Protein AF-A0A354TJE4-F1 (afdb_monomer)

pLDDT: mean 73.52, std 27.21, range [18.84, 98.5]

Solvent-accessible surface area (backbone atoms only — not comparable to full-atom values): 42403 Å² total; per-residue (Å²): 132,90,85,88,84,86,80,90,72,63,70,64,61,53,52,55,58,59,52,61,79,74,74,70,86,67,99,63,79,86,68,86,85,85,85,84,81,90,83,85,85,92,84,81,87,85,86,86,80,84,86,83,89,85,86,85,92,87,85,89,87,88,86,89,90,86,89,88,86,91,91,81,90,82,87,88,88,79,89,83,89,79,81,91,82,80,84,79,85,80,80,84,76,89,83,73,77,68,51,73,74,72,56,61,53,59,59,53,48,56,60,42,62,72,74,54,84,89,89,89,68,79,89,88,84,88,81,91,87,87,88,90,82,90,84,87,82,88,86,81,89,82,92,71,93,74,82,92,85,84,86,90,72,71,74,48,75,44,38,45,49,51,52,47,46,50,68,73,40,61,79,77,79,79,56,93,95,48,93,70,79,79,82,61,55,46,55,55,56,58,56,53,36,56,59,90,96,42,76,24,87,32,59,80,50,49,45,59,52,19,57,48,45,24,55,50,54,64,58,53,55,77,74,41,89,59,72,90,76,64,70,56,74,53,55,36,26,54,49,20,45,32,55,47,50,49,48,45,31,57,63,40,62,46,27,52,64,61,21,51,33,54,50,36,32,74,72,69,68,30,49,59,42,77,90,49,81,77,56,102,57,82,75,90,68,57,89,53,37,37,59,52,44,28,47,53,48,59,68,51,42,67,78,74,44,87,86,67,83,61,36,79,79,35,67,51,50,50,50,53,14,43,58,50,20,55,52,48,47,68,64,50,70,84,48,64,55,46,41,20,60,44,53,53,66,71,43,74,73,88,47,59,68,46,49,49,54,51,32,51,44,46,21,60,33,31,68,92,25,25,64,61,41,42,57,47,39,74,75,63,28,92,45,82,82,38,41,54,49,45,51,43,41,48,30,36,61,43,52,34,69,68,61,17,40,30,36,42,53,40,50,48,50,36,50,93,62,60,68,69,58,32,52,42,49,57,48,41,51,62,42,51,56,46,46,30,31,28,69,42,76,44,66,62,82,74,27,33,43,35,33,35,28,31,30,57,65,63,67,52,76,42,54,33,56,67,66,28,74,74,66,95,72,51,68,56,26,31,34,39,32,25,36,34,66,45,97,95,33,28,33,65,40,41,66,55,46,79,60,47,79,52,64,76,86,51,39,66,55,52,29,27,47,36,33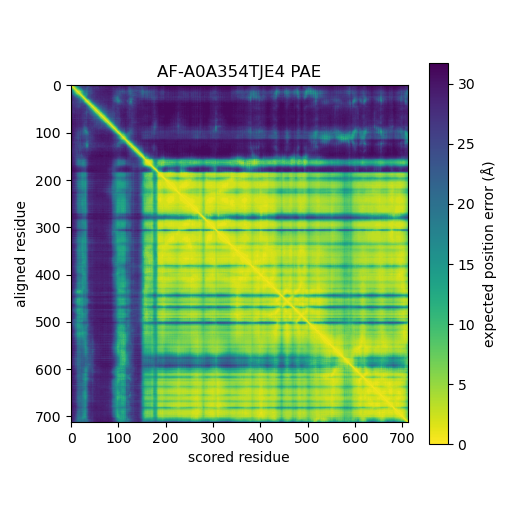,42,73,44,20,57,48,40,40,73,71,29,56,73,62,39,54,55,50,52,47,51,32,36,54,51,31,53,54,44,27,76,71,68,76,42,50,66,47,81,29,62,20,28,54,55,42,54,54,49,52,51,50,53,50,50,63,52,49,73,72,48,51,72,68,54,45,52,50,46,24,50,60,64,71,48,96,49,93,60,83,87,83,89,71,58,65,82,50,42,77,33,68,49,21,33,32,39,34,47,36,54,66,73,40,55,34,54,43,72,45,32,49,38,30,53,52,28,31,70,41,49,46,51,90,63,50,73,63,22,34,48,38,46,48,51,55,52,55,31,86,64,52,53,68,67,55,57,50,57,52,30,78,73,53,48,38,35,23,60,16,38,58,52,41,43,69,93,50,63,28,68,61,47,47,55,48,48,43,26,24,43,36,17,75,72,80,44,95,82,58,47,71,55,34,54,92,109

Radius of gyration: 30.89 Å; Cα contacts (8 Å, |Δi|>4): 947; chains: 1; bounding box: 111×65×98 Å

Mean predicted aligned error: 14.16 Å

Structure (mmCIF, N/CA/C/O backbone):
data_AF-A0A354TJE4-F1
#
_entry.id   AF-A0A354TJE4-F1
#
loop_
_atom_site.group_PDB
_atom_site.id
_atom_site.type_symbol
_atom_site.label_atom_id
_atom_site.label_alt_id
_atom_site.label_comp_id
_atom_site.label_asym_id
_atom_site.label_entity_id
_atom_site.label_seq_id
_atom_site.pdbx_PDB_ins_code
_atom_site.Cartn_x
_atom_site.Cartn_y
_atom_site.Cartn_z
_atom_site.occupancy
_atom_site.B_iso_or_equiv
_atom_site.auth_seq_id
_atom_site.auth_comp_id
_atom_site.auth_asym_id
_atom_site.auth_atom_id
_atom_site.pdbx_PDB_model_num
ATOM 1 N N . MET A 1 1 ? 65.896 15.757 20.102 1.00 24.62 1 MET A N 1
ATOM 2 C CA . MET A 1 1 ? 65.271 17.083 19.892 1.00 24.62 1 MET A CA 1
ATOM 3 C C . MET A 1 1 ? 64.198 16.942 18.826 1.00 24.62 1 MET A C 1
ATOM 5 O O . MET A 1 1 ? 64.414 16.128 17.939 1.00 24.62 1 MET A O 1
ATOM 9 N N . THR A 1 2 ? 63.128 17.749 18.921 1.00 19.56 2 THR A N 1
ATOM 10 C CA . THR A 1 2 ? 62.101 17.988 17.872 1.00 19.56 2 THR A CA 1
ATOM 11 C C . THR A 1 2 ? 61.282 16.749 17.409 1.00 19.56 2 THR A C 1
ATOM 13 O O . THR A 1 2 ? 61.661 15.622 17.721 1.00 19.56 2 THR A O 1
ATOM 16 N N . PRO A 1 3 ? 60.045 16.920 16.880 1.00 25.70 3 PRO A N 1
ATOM 17 C CA . PRO A 1 3 ? 58.912 16.198 17.476 1.00 25.70 3 PRO A CA 1
ATOM 18 C C . PRO A 1 3 ? 58.051 15.356 16.508 1.00 25.70 3 PRO A C 1
ATOM 20 O O . PRO A 1 3 ? 58.324 15.244 15.315 1.00 25.70 3 PRO A O 1
ATOM 23 N N . ALA A 1 4 ? 57.011 14.731 17.071 1.00 20.78 4 ALA A N 1
ATOM 24 C CA . ALA A 1 4 ? 56.138 13.750 16.424 1.00 20.78 4 ALA A CA 1
ATOM 25 C C . ALA A 1 4 ? 55.087 14.344 15.461 1.00 20.78 4 ALA A C 1
ATOM 27 O O . ALA A 1 4 ? 54.770 15.531 15.500 1.00 20.78 4 ALA A O 1
ATOM 28 N N . LEU A 1 5 ? 54.508 13.468 14.629 1.00 22.44 5 LEU A N 1
ATOM 29 C CA . LEU A 1 5 ? 53.482 13.782 13.632 1.00 22.44 5 LEU A CA 1
ATOM 30 C C . LEU A 1 5 ? 52.189 12.995 13.924 1.00 22.44 5 LEU A C 1
ATOM 32 O O . LEU A 1 5 ? 52.127 11.787 13.681 1.00 22.44 5 LEU A O 1
ATOM 36 N N . GLU A 1 6 ? 51.145 13.657 14.426 1.00 21.70 6 GLU A N 1
ATOM 37 C CA . GLU A 1 6 ? 49.856 13.003 14.692 1.00 21.70 6 GLU A CA 1
ATOM 38 C C . GLU A 1 6 ? 49.060 12.724 13.405 1.00 21.70 6 GLU A C 1
ATOM 40 O O . GLU A 1 6 ? 48.871 13.590 12.548 1.00 21.70 6 GLU A O 1
ATOM 45 N N . ARG A 1 7 ? 48.534 11.499 13.279 1.00 22.12 7 ARG A N 1
ATOM 46 C CA . ARG A 1 7 ? 47.662 11.084 12.168 1.00 22.12 7 ARG A CA 1
ATOM 47 C C . ARG A 1 7 ? 46.189 11.222 12.552 1.00 22.12 7 ARG A C 1
ATOM 49 O O . ARG A 1 7 ? 45.608 10.303 13.122 1.00 22.12 7 ARG A O 1
ATOM 56 N N . SER A 1 8 ? 45.565 12.336 12.168 1.00 22.45 8 SER A N 1
ATOM 57 C CA . SER A 1 8 ? 44.111 12.511 12.304 1.00 22.45 8 SER A CA 1
ATOM 58 C C . SER A 1 8 ? 43.347 11.434 11.515 1.00 22.45 8 SER A C 1
ATOM 60 O O . SER A 1 8 ? 43.488 11.340 10.295 1.00 22.45 8 SER A O 1
ATOM 62 N N . ARG A 1 9 ? 42.538 10.619 12.209 1.00 28.70 9 ARG A N 1
ATOM 63 C CA . ARG A 1 9 ? 41.715 9.543 11.612 1.00 28.70 9 ARG A CA 1
ATOM 64 C C . ARG A 1 9 ? 40.205 9.680 11.839 1.00 28.70 9 ARG A C 1
ATOM 66 O O . ARG A 1 9 ? 39.434 8.993 11.181 1.00 28.70 9 ARG A O 1
ATOM 73 N N . GLU A 1 10 ? 39.758 10.568 12.725 1.00 25.88 10 GLU A N 1
ATOM 74 C CA . GLU A 1 10 ? 38.372 10.546 13.225 1.00 25.88 10 GLU A CA 1
ATOM 75 C C . GLU A 1 10 ? 37.350 11.257 12.320 1.00 25.88 10 GLU A C 1
ATOM 77 O O . GLU A 1 10 ? 36.174 10.890 12.312 1.00 25.88 10 GLU A O 1
ATOM 82 N N . LYS A 1 11 ? 37.771 12.235 11.501 1.00 24.58 11 LYS A N 1
ATOM 83 C CA . LYS A 1 11 ? 36.839 13.072 10.713 1.00 24.58 11 LYS A CA 1
ATOM 84 C C . LYS A 1 11 ? 35.922 12.278 9.768 1.00 24.58 11 LYS A C 1
ATOM 86 O O . LYS A 1 11 ? 34.760 12.644 9.617 1.00 24.58 11 LYS A O 1
ATOM 91 N N . GLN A 1 12 ? 36.392 11.170 9.187 1.00 28.64 12 GLN A N 1
ATOM 92 C CA . GLN A 1 12 ? 35.584 10.355 8.264 1.00 28.64 12 GLN A CA 1
ATOM 93 C C . GLN A 1 12 ? 34.422 9.618 8.957 1.00 28.64 12 GLN A C 1
ATOM 95 O O . GLN A 1 12 ? 33.357 9.464 8.361 1.00 28.64 12 GLN A O 1
ATOM 100 N N . VAL A 1 13 ? 34.582 9.211 10.222 1.00 28.80 13 VAL A N 1
ATOM 101 C CA . VAL A 1 13 ? 33.532 8.503 10.981 1.00 28.80 13 VAL A CA 1
ATOM 102 C C . VAL A 1 13 ? 32.370 9.442 11.320 1.00 28.80 13 VAL A C 1
ATOM 104 O O . VAL A 1 13 ? 31.207 9.036 11.274 1.00 28.80 13 VAL A O 1
ATOM 107 N N . HIS A 1 14 ? 32.660 10.713 11.610 1.00 27.84 14 HIS A N 1
ATOM 108 C CA . HIS A 1 14 ? 31.628 11.715 11.882 1.00 27.84 14 HIS A CA 1
ATOM 109 C C . HIS A 1 14 ? 30.887 12.168 10.615 1.00 27.84 14 HIS A C 1
ATOM 111 O O . HIS A 1 14 ? 29.673 12.357 10.677 1.00 27.84 14 HIS A O 1
ATOM 117 N N . ASP A 1 15 ? 31.560 12.259 9.462 1.00 31.78 15 ASP A N 1
ATOM 118 C CA . ASP A 1 15 ? 30.899 12.533 8.176 1.00 31.78 15 ASP A CA 1
ATOM 119 C C . ASP A 1 15 ? 29.949 11.400 7.754 1.00 31.78 15 ASP A C 1
ATOM 121 O O . ASP A 1 15 ? 28.837 11.669 7.295 1.00 31.78 15 ASP A O 1
ATOM 125 N N . LEU A 1 16 ? 30.340 10.136 7.963 1.00 31.69 16 LEU A N 1
ATOM 126 C CA . LEU A 1 16 ? 29.461 8.973 7.781 1.00 31.69 16 LEU A CA 1
ATOM 127 C C . LEU A 1 16 ? 28.199 9.081 8.654 1.00 31.69 16 LEU A C 1
ATOM 129 O O . LEU A 1 16 ? 27.085 8.952 8.146 1.00 31.69 16 LEU A O 1
ATOM 133 N N . LYS A 1 17 ? 28.362 9.394 9.947 1.00 29.31 17 LYS A N 1
ATOM 134 C CA . LYS A 1 17 ? 27.243 9.528 10.897 1.00 29.31 17 LYS A CA 1
ATOM 135 C C . LYS A 1 17 ? 26.337 10.733 10.614 1.00 29.31 17 LYS A C 1
ATOM 137 O O . LYS A 1 17 ? 25.123 10.590 10.707 1.00 29.31 17 LYS A O 1
ATOM 142 N N . ARG A 1 18 ? 26.878 11.895 10.221 1.00 29.14 18 ARG A N 1
ATOM 143 C CA . ARG A 1 18 ? 26.056 13.066 9.849 1.00 29.14 18 ARG A CA 1
ATOM 144 C C . ARG A 1 18 ? 25.296 12.865 8.537 1.00 29.14 18 ARG A C 1
ATOM 146 O O . ARG A 1 18 ? 24.152 13.291 8.438 1.00 29.14 18 ARG A O 1
ATOM 153 N N . ARG A 1 19 ? 25.882 12.192 7.539 1.00 32.44 19 ARG A N 1
ATOM 154 C CA . ARG A 1 19 ? 25.197 11.925 6.257 1.00 32.44 19 ARG A CA 1
ATOM 155 C C . ARG A 1 19 ? 24.097 10.866 6.371 1.00 32.44 19 ARG A C 1
ATOM 157 O O . ARG A 1 19 ? 23.146 10.912 5.596 1.00 32.44 19 ARG A O 1
ATOM 164 N N . PHE A 1 20 ? 24.184 9.965 7.354 1.00 33.38 20 PHE A N 1
ATOM 165 C CA . PHE A 1 20 ? 23.149 8.965 7.644 1.00 33.38 20 PHE A CA 1
ATOM 166 C C . PHE A 1 20 ? 21.775 9.595 7.947 1.00 33.38 20 PHE A C 1
ATOM 168 O O . PHE A 1 20 ? 20.757 9.079 7.499 1.00 33.38 20 PHE A O 1
ATOM 175 N N . GLN A 1 21 ? 21.740 10.745 8.633 1.00 30.75 21 GLN A N 1
ATOM 176 C CA . GLN A 1 21 ? 20.495 11.415 9.040 1.00 30.75 21 GLN A CA 1
ATOM 177 C C . GLN A 1 21 ? 19.760 12.169 7.913 1.00 30.75 21 GLN A C 1
ATOM 179 O O . GLN A 1 21 ? 18.642 12.621 8.135 1.00 30.75 21 GLN A O 1
ATOM 184 N N . ILE A 1 22 ? 20.360 12.341 6.726 1.00 30.42 22 ILE A N 1
ATOM 185 C CA . ILE A 1 22 ? 19.864 13.293 5.706 1.00 30.42 22 ILE A CA 1
ATOM 186 C C . ILE A 1 22 ? 19.295 12.588 4.457 1.00 30.42 22 ILE A C 1
ATOM 188 O O . ILE A 1 22 ? 18.594 13.213 3.666 1.00 30.42 22 ILE A O 1
ATOM 192 N N . HIS A 1 23 ? 19.585 11.298 4.233 1.00 30.62 23 HIS A N 1
ATOM 193 C CA . HIS A 1 23 ? 19.380 10.662 2.914 1.00 30.62 23 HIS A CA 1
ATOM 194 C C . HIS A 1 23 ? 18.578 9.350 2.890 1.00 30.62 23 HIS A C 1
ATOM 196 O O . HIS A 1 23 ? 18.546 8.678 1.860 1.00 30.62 23 HIS A O 1
ATOM 202 N N . HIS A 1 24 ? 17.861 9.029 3.969 1.00 31.50 24 HIS A N 1
ATOM 203 C CA . HIS A 1 24 ? 16.732 8.092 3.932 1.00 31.50 24 HIS A CA 1
ATOM 204 C C . HIS A 1 24 ? 15.556 8.644 4.744 1.00 31.50 24 HIS A C 1
ATOM 206 O O . HIS A 1 24 ? 15.306 8.219 5.870 1.00 31.50 24 HIS A O 1
ATOM 212 N N . ALA A 1 25 ? 14.822 9.588 4.148 1.00 27.64 25 ALA A N 1
ATOM 213 C CA . ALA A 1 25 ? 13.455 9.873 4.564 1.00 27.64 25 ALA A CA 1
ATOM 214 C C . ALA A 1 25 ? 12.605 8.631 4.250 1.00 27.64 25 ALA A C 1
ATOM 216 O O . ALA A 1 25 ? 12.309 8.353 3.091 1.00 27.64 25 ALA A O 1
ATOM 217 N N . LEU A 1 26 ? 12.303 7.836 5.276 1.00 32.03 26 LEU A N 1
ATOM 218 C CA . LEU A 1 26 ? 11.379 6.710 5.165 1.00 32.03 26 LEU A CA 1
ATOM 219 C C . LEU A 1 26 ? 9.946 7.242 5.095 1.00 32.03 26 LEU A C 1
ATOM 221 O O . LEU A 1 26 ? 9.603 8.155 5.846 1.00 32.03 26 LEU A O 1
ATOM 225 N N . ALA A 1 27 ? 9.092 6.593 4.304 1.00 26.23 27 ALA A N 1
ATOM 226 C CA . ALA A 1 27 ? 7.648 6.677 4.492 1.00 26.23 27 ALA A CA 1
ATOM 227 C C . ALA A 1 27 ? 7.280 5.967 5.811 1.00 26.23 27 ALA A C 1
ATOM 229 O O . ALA A 1 27 ? 7.071 4.754 5.878 1.00 26.23 27 ALA A O 1
ATOM 230 N N . GLN A 1 28 ? 7.31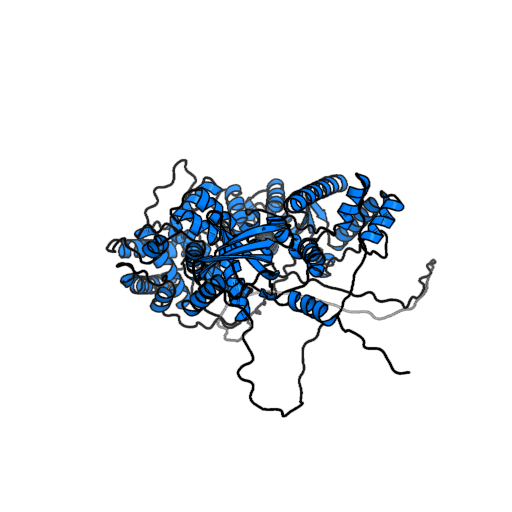4 6.726 6.903 1.00 29.53 28 GLN A N 1
ATOM 231 C CA . GLN A 1 28 ? 6.740 6.379 8.198 1.00 29.53 28 GLN A CA 1
ATOM 232 C C . GLN A 1 28 ? 6.032 7.629 8.718 1.00 29.53 28 GLN A C 1
ATOM 234 O O . GLN A 1 28 ? 6.583 8.729 8.637 1.00 29.53 28 GLN A O 1
ATOM 239 N N . GLY A 1 29 ? 4.811 7.459 9.233 1.00 25.80 29 GLY A N 1
ATOM 240 C CA . GLY A 1 29 ? 4.015 8.550 9.795 1.00 25.80 29 GLY A CA 1
ATOM 241 C C . GLY A 1 29 ? 4.785 9.355 10.850 1.00 25.80 29 GLY A C 1
ATOM 242 O O . GLY A 1 29 ? 5.699 8.845 11.499 1.00 25.80 29 GLY A O 1
ATOM 243 N N . LYS A 1 30 ? 4.436 10.641 10.994 1.00 23.75 30 LYS A N 1
ATOM 244 C CA . LYS A 1 30 ? 5.189 11.634 11.783 1.00 23.75 30 LYS A CA 1
ATOM 245 C C . LYS A 1 30 ? 5.392 11.212 13.248 1.00 23.75 30 LYS A C 1
ATOM 247 O O . LYS A 1 30 ? 4.565 11.511 14.108 1.00 23.75 30 LYS A O 1
ATOM 252 N N . HIS A 1 31 ? 6.536 10.605 13.550 1.00 25.34 31 HIS A N 1
ATOM 253 C CA . HIS A 1 31 ? 6.942 10.241 14.909 1.00 25.34 31 HIS A CA 1
ATOM 254 C C . HIS A 1 31 ? 8.312 10.854 15.223 1.00 25.34 31 HIS A C 1
ATOM 256 O O . HIS A 1 31 ? 9.356 10.371 14.784 1.00 25.34 31 HIS A O 1
ATOM 262 N N . ILE A 1 32 ? 8.298 11.967 15.960 1.00 24.05 32 ILE A N 1
ATOM 263 C CA . ILE A 1 32 ? 9.494 12.746 16.302 1.00 24.05 32 ILE A CA 1
ATOM 264 C C . ILE A 1 32 ? 10.242 12.055 17.450 1.00 24.05 32 ILE A C 1
ATOM 266 O O . ILE A 1 32 ? 9.710 11.894 18.546 1.00 24.05 32 ILE A O 1
ATOM 270 N N . GLY A 1 33 ? 11.495 11.665 17.209 1.00 22.62 33 GLY A N 1
ATOM 271 C CA . GLY A 1 33 ? 12.368 11.083 18.230 1.00 22.62 33 GLY A CA 1
ATOM 272 C C . GLY A 1 33 ? 13.086 12.154 19.052 1.00 22.62 33 GLY A C 1
ATOM 273 O O . GLY A 1 33 ? 14.032 12.767 18.564 1.00 22.62 33 GLY A O 1
ATOM 274 N N . VAL A 1 34 ? 12.675 12.349 20.306 1.00 23.56 34 VAL A N 1
ATOM 275 C CA . VAL A 1 34 ? 13.341 13.264 21.251 1.00 23.56 34 VAL A CA 1
ATOM 276 C C . VAL A 1 34 ? 14.591 12.610 21.854 1.00 23.56 34 VAL A C 1
ATOM 278 O O . VAL A 1 34 ? 14.570 11.441 22.238 1.00 23.56 34 VAL A O 1
ATOM 281 N N . VAL A 1 35 ? 15.675 13.380 21.990 1.00 24.92 35 VAL A N 1
ATOM 282 C CA . VAL A 1 35 ? 16.893 12.992 22.720 1.00 24.92 35 VAL A CA 1
ATOM 283 C C . VAL A 1 35 ? 17.187 14.044 23.787 1.00 24.92 35 VAL A C 1
ATOM 285 O O . VAL A 1 35 ? 17.294 15.225 23.474 1.00 24.92 35 VAL A O 1
ATOM 288 N N . VAL A 1 36 ? 17.359 13.610 25.037 1.00 23.00 36 VAL A N 1
ATOM 289 C CA . VAL A 1 36 ? 17.744 14.467 26.169 1.00 23.00 36 VAL A CA 1
ATOM 290 C C . VAL A 1 36 ? 19.105 14.011 26.693 1.00 23.00 36 VAL A C 1
ATOM 292 O O . VAL A 1 36 ? 19.319 12.818 26.914 1.00 23.00 36 VAL A O 1
ATOM 295 N N . LEU A 1 37 ? 20.035 14.949 26.891 1.00 21.17 37 LEU A N 1
ATOM 296 C CA . LEU A 1 37 ? 21.302 14.692 27.583 1.00 21.17 37 LEU A CA 1
ATOM 297 C C . LEU A 1 37 ? 21.147 14.889 29.097 1.00 21.17 37 LEU A C 1
ATOM 299 O O . LEU A 1 37 ? 20.344 15.697 29.560 1.00 21.17 37 LEU A O 1
ATOM 303 N N . ALA A 1 38 ? 21.924 14.138 29.876 1.00 20.91 38 ALA A N 1
ATOM 304 C CA . ALA A 1 38 ? 21.836 14.158 31.331 1.00 20.91 38 ALA A CA 1
ATOM 305 C C . ALA A 1 38 ? 22.360 15.476 31.928 1.00 20.91 38 ALA A C 1
ATOM 307 O O . ALA A 1 38 ? 23.485 15.887 31.647 1.00 20.91 38 ALA A O 1
ATOM 308 N N . CYS A 1 39 ? 21.576 16.077 32.826 1.00 20.09 39 CYS A N 1
ATOM 309 C CA . CYS A 1 39 ? 22.022 17.157 33.702 1.00 20.09 39 CYS A CA 1
ATOM 310 C C . CYS A 1 39 ? 22.373 16.603 35.095 1.00 20.09 39 CYS A C 1
ATOM 312 O O . CYS A 1 39 ? 21.646 15.775 35.647 1.00 20.09 39 CYS A O 1
ATOM 314 N N . GLN A 1 40 ? 23.486 17.066 35.667 1.00 21.73 40 GLN A N 1
ATOM 315 C CA . GLN A 1 40 ? 23.951 16.770 37.025 1.00 21.73 40 GLN A CA 1
ATOM 316 C C . GLN A 1 40 ? 24.797 17.951 37.552 1.00 21.73 40 GLN A C 1
ATOM 318 O O . GLN A 1 40 ? 25.504 18.571 36.761 1.00 21.73 40 GLN A O 1
ATOM 323 N N . PRO A 1 41 ? 24.869 18.181 38.877 1.00 25.48 41 PRO A N 1
ATOM 324 C CA . PRO A 1 41 ? 23.742 18.126 39.808 1.00 25.48 41 PRO A CA 1
ATOM 325 C C . PRO A 1 41 ? 23.761 19.287 40.833 1.00 25.48 41 PRO A C 1
ATOM 327 O O . PRO A 1 41 ? 24.735 19.475 41.557 1.00 25.48 41 PRO A O 1
ATOM 330 N N . CYS A 1 42 ? 22.637 19.987 41.008 1.00 22.80 42 CYS A N 1
ATOM 331 C CA . CYS A 1 42 ? 22.427 20.917 42.128 1.00 22.80 42 CYS A CA 1
ATOM 332 C C . CYS A 1 42 ? 21.266 20.408 42.989 1.00 22.80 42 CYS A C 1
ATOM 334 O O . CYS A 1 42 ? 20.104 20.652 42.680 1.00 22.80 42 CYS A O 1
ATOM 336 N N . GLY A 1 43 ? 21.574 19.645 44.039 1.00 22.58 43 GLY A N 1
ATOM 337 C CA . GLY A 1 43 ? 20.563 19.092 44.943 1.00 22.58 43 GLY A CA 1
ATOM 338 C C . GLY A 1 43 ? 20.328 19.961 46.177 1.00 22.58 43 GLY A C 1
ATOM 339 O O . GLY A 1 43 ? 21.269 20.534 46.718 1.00 22.58 43 GLY A O 1
ATOM 340 N N . PHE A 1 44 ? 19.095 19.960 46.686 1.00 23.67 44 PHE A N 1
ATOM 341 C CA . PHE A 1 44 ? 18.805 20.272 48.086 1.00 23.67 44 PHE A CA 1
ATOM 342 C C . PHE A 1 44 ? 17.856 19.228 48.684 1.00 23.67 44 PHE A C 1
ATOM 344 O O . PHE A 1 44 ? 17.132 18.533 47.973 1.00 23.67 44 PHE A O 1
ATOM 351 N N . LYS A 1 45 ? 17.940 19.058 50.006 1.00 22.91 45 LYS A N 1
ATOM 352 C CA . LYS A 1 45 ? 17.259 17.992 50.751 1.00 22.91 45 LYS A CA 1
ATOM 353 C C . LYS A 1 45 ? 15.785 18.341 50.966 1.00 22.91 45 LYS A C 1
ATOM 355 O O . LYS A 1 45 ? 15.494 19.453 51.391 1.00 22.91 45 LYS A O 1
ATOM 360 N N . ILE A 1 46 ? 14.898 17.359 50.810 1.00 23.95 46 ILE A N 1
ATOM 361 C CA . ILE A 1 46 ? 13.551 17.395 51.394 1.00 23.95 46 ILE A CA 1
ATOM 362 C C . ILE A 1 46 ? 13.595 16.598 52.708 1.00 23.95 46 ILE A C 1
ATOM 364 O O . ILE A 1 46 ? 13.699 15.371 52.655 1.00 23.95 46 ILE A O 1
ATOM 368 N N . PRO A 1 47 ? 13.548 17.242 53.887 1.00 28.52 47 PRO A N 1
ATOM 369 C CA . PRO A 1 47 ? 13.155 16.580 55.123 1.00 28.52 47 PRO A CA 1
ATOM 370 C C . PRO A 1 47 ? 11.622 16.505 55.200 1.00 28.52 47 PRO A C 1
ATOM 372 O O . PRO A 1 47 ? 10.930 17.440 54.802 1.00 28.52 47 PRO A O 1
ATOM 375 N N . ALA A 1 48 ? 11.085 15.415 55.744 1.00 24.28 48 ALA A N 1
ATOM 376 C CA . ALA A 1 48 ? 9.658 15.280 56.030 1.00 24.28 48 ALA A CA 1
ATOM 377 C C . ALA A 1 48 ? 9.429 15.261 57.545 1.00 24.28 48 ALA A C 1
ATOM 379 O O . ALA A 1 48 ? 10.074 14.464 58.225 1.00 24.28 48 ALA A O 1
ATOM 380 N N . GLN A 1 49 ? 8.497 16.074 58.063 1.00 24.95 49 GLN A N 1
ATOM 381 C CA . GLN A 1 49 ? 7.893 15.856 59.386 1.00 24.95 49 GLN A CA 1
ATOM 382 C C . GLN A 1 49 ? 6.628 16.702 59.642 1.00 24.95 49 GLN A C 1
ATOM 384 O O . GLN A 1 49 ? 6.659 17.914 59.481 1.00 24.95 49 GLN A O 1
ATOM 389 N N . SER A 1 50 ? 5.570 16.010 60.097 1.00 22.62 50 SER A N 1
ATOM 390 C CA . SER A 1 50 ? 4.493 16.413 61.038 1.00 22.62 50 SER A CA 1
ATOM 391 C C . SER A 1 50 ? 3.669 17.715 60.883 1.00 22.62 50 SER A C 1
ATOM 393 O O . SER A 1 50 ? 4.122 18.758 60.436 1.00 22.62 50 SER A O 1
ATOM 395 N N . ALA A 1 51 ? 2.424 17.630 61.371 1.00 23.03 51 ALA A N 1
ATOM 396 C CA . ALA A 1 51 ? 1.480 18.733 61.607 1.00 23.03 51 ALA A CA 1
ATOM 397 C C . ALA A 1 51 ? 1.907 19.600 62.842 1.00 23.03 51 ALA A C 1
ATOM 399 O O . ALA A 1 51 ? 2.937 19.316 63.447 1.00 23.03 51 ALA A O 1
ATOM 400 N N . THR A 1 52 ? 1.207 20.646 63.325 1.00 20.97 52 THR A N 1
ATOM 401 C CA . THR A 1 52 ? -0.261 20.799 63.490 1.00 20.97 52 THR A CA 1
ATOM 402 C C . THR A 1 52 ? -0.697 22.250 63.815 1.00 20.97 52 THR A C 1
ATOM 404 O O . THR A 1 52 ? 0.085 23.010 64.371 1.00 20.97 52 THR A O 1
ATOM 407 N N . HIS A 1 53 ? -1.991 22.543 63.597 1.00 25.80 53 HIS A N 1
ATOM 408 C CA . HIS A 1 53 ? -2.821 23.643 64.149 1.00 25.80 53 HIS A CA 1
ATOM 409 C C . HIS A 1 53 ? -2.643 25.111 63.676 1.00 25.80 53 HIS A C 1
ATOM 411 O O . HIS A 1 53 ? -1.555 25.604 63.409 1.00 25.80 53 HIS A O 1
ATOM 417 N N . ALA A 1 54 ? -3.790 25.809 63.638 1.00 24.30 54 ALA A N 1
ATOM 418 C CA . ALA A 1 54 ? -3.986 27.271 63.581 1.00 24.30 54 ALA A CA 1
ATOM 419 C C . ALA A 1 54 ? -4.617 27.752 64.917 1.00 24.30 54 ALA A C 1
ATOM 421 O O . ALA A 1 54 ? -4.911 26.881 65.747 1.00 24.30 54 ALA A O 1
ATOM 422 N N . PRO A 1 55 ? -4.856 29.068 65.168 1.00 37.06 55 PRO A N 1
ATOM 423 C CA . PRO A 1 55 ? -6.205 29.634 64.887 1.00 37.06 55 PRO A CA 1
ATOM 424 C C . PRO A 1 55 ? -6.342 31.193 64.719 1.00 37.06 55 PRO A C 1
ATOM 426 O O . PRO A 1 55 ? -5.380 31.931 64.888 1.00 37.06 55 PRO A O 1
ATOM 429 N N . HIS A 1 56 ? -7.595 31.659 64.504 1.00 27.42 56 HIS A N 1
ATOM 430 C CA . HIS A 1 56 ? -8.188 33.011 64.769 1.00 27.42 56 HIS A CA 1
ATOM 431 C C . HIS A 1 56 ? -7.861 34.215 63.828 1.00 27.42 56 HIS A C 1
ATOM 433 O O . HIS A 1 56 ? -6.707 34.591 63.691 1.00 27.42 56 HIS A O 1
ATOM 439 N N . THR A 1 57 ? -8.801 34.747 63.002 1.00 26.03 57 THR A N 1
ATOM 440 C CA . THR A 1 57 ? -9.961 35.703 63.208 1.00 26.03 57 THR A CA 1
ATOM 441 C C . THR A 1 57 ? -9.549 37.181 63.421 1.00 26.03 57 THR A C 1
ATOM 443 O O . THR A 1 57 ? -8.504 37.397 64.011 1.00 26.03 57 THR A O 1
ATOM 446 N N . VAL A 1 58 ? -10.242 38.266 63.004 1.00 29.70 58 VAL A N 1
ATOM 447 C CA . VAL A 1 58 ? -11.666 38.659 62.704 1.00 29.70 58 VAL A CA 1
ATOM 448 C C . VAL A 1 58 ? -11.646 39.724 61.548 1.00 29.70 58 VAL A C 1
ATOM 450 O O . VAL A 1 58 ? -10.576 40.275 61.323 1.00 29.70 58 VAL A O 1
ATOM 453 N N . GLY A 1 59 ? -12.673 40.145 60.774 1.00 26.83 59 GLY A N 1
ATOM 454 C CA . GLY A 1 59 ? -14.116 39.826 60.602 1.00 26.83 59 GLY A CA 1
ATOM 455 C C . GLY A 1 59 ? -15.044 41.086 60.561 1.00 26.83 59 GLY A C 1
ATOM 456 O O . GLY A 1 59 ? -14.693 42.078 61.190 1.00 26.83 59 GLY A O 1
ATOM 457 N N . ARG A 1 60 ? -16.240 41.006 59.916 1.00 27.17 60 ARG A N 1
ATOM 458 C CA . ARG A 1 60 ? -17.369 42.010 59.848 1.00 27.17 60 ARG A CA 1
ATOM 459 C C . ARG A 1 60 ? -17.165 43.280 58.977 1.00 27.17 60 ARG A C 1
ATOM 461 O O . ARG A 1 60 ? -16.028 43.666 58.755 1.00 27.17 60 ARG A O 1
ATOM 468 N N . ASP A 1 61 ? -18.184 43.975 58.431 1.00 31.56 61 ASP A N 1
ATOM 469 C CA . ASP A 1 61 ? -19.663 43.793 58.340 1.00 31.56 61 ASP A CA 1
ATOM 470 C C . ASP A 1 61 ? -20.236 44.521 57.084 1.00 31.56 61 ASP A C 1
ATOM 472 O O . ASP A 1 61 ? -19.594 45.434 56.569 1.00 31.56 61 ASP A O 1
ATOM 476 N N . GLY A 1 62 ? -21.459 44.186 56.622 1.00 28.95 62 GLY A N 1
ATOM 477 C CA . GLY A 1 62 ? -22.205 44.978 55.611 1.00 28.95 62 GLY A CA 1
ATOM 478 C C . GLY A 1 62 ? -23.287 44.211 54.822 1.00 28.95 62 GLY A C 1
ATOM 479 O O . GLY A 1 62 ? -22.963 43.300 54.067 1.00 28.95 62 GLY A O 1
ATOM 480 N N . LEU A 1 63 ? -24.571 44.572 54.983 1.00 31.58 63 LEU A N 1
ATOM 481 C CA . LEU A 1 63 ? -25.739 43.896 54.364 1.00 31.58 63 LEU A CA 1
ATOM 482 C C . LEU A 1 63 ? -26.498 44.838 53.362 1.00 31.58 63 LEU A C 1
ATOM 484 O O . LEU A 1 63 ? -25.833 45.670 52.751 1.00 31.58 63 LEU A O 1
ATOM 488 N N . PRO A 1 64 ? -27.808 44.689 53.037 1.00 30.81 64 PRO A N 1
ATOM 489 C CA . PRO A 1 64 ? -28.223 44.179 51.719 1.00 30.81 64 PRO A CA 1
ATOM 490 C C . PRO A 1 64 ? -29.285 45.067 51.013 1.00 30.81 64 PRO A C 1
ATOM 492 O O . PRO A 1 64 ? -29.616 46.136 51.512 1.00 30.81 64 PRO A O 1
ATOM 495 N N . VAL A 1 65 ? -29.885 44.592 49.904 1.00 27.98 65 VAL A N 1
ATOM 496 C CA . VAL A 1 65 ? -31.342 44.657 49.571 1.00 27.98 65 VAL A CA 1
ATOM 497 C C . VAL A 1 65 ? -31.600 44.017 48.188 1.00 27.98 65 VAL A C 1
ATOM 499 O O . VAL A 1 65 ? -30.693 43.930 47.366 1.00 27.98 65 VAL A O 1
ATOM 502 N N . ALA A 1 66 ? -32.824 43.536 47.927 1.00 23.22 66 ALA A N 1
ATOM 503 C CA . ALA A 1 66 ? -33.228 42.894 46.667 1.00 23.22 66 ALA A CA 1
ATOM 504 C C . ALA A 1 66 ? -34.680 43.233 46.272 1.00 23.22 66 ALA A C 1
ATOM 506 O O . ALA A 1 66 ? -35.485 43.511 47.165 1.00 23.22 66 ALA A O 1
ATOM 507 N N . ARG A 1 67 ? -35.041 43.113 44.975 1.00 24.27 67 ARG A N 1
ATOM 508 C CA . ARG A 1 67 ? -36.392 42.701 44.511 1.00 24.27 67 ARG A CA 1
ATOM 509 C C . ARG A 1 67 ? -36.505 42.403 43.001 1.00 24.27 67 ARG A C 1
ATOM 511 O O . ARG A 1 67 ? -35.565 42.597 42.242 1.00 24.27 67 ARG A O 1
ATOM 518 N N . THR A 1 68 ? -37.666 41.858 42.635 1.00 21.75 68 THR A N 1
ATOM 519 C CA . THR A 1 68 ? -38.132 41.337 41.328 1.00 21.75 68 THR A CA 1
ATOM 520 C C . THR A 1 68 ? -39.105 42.356 40.652 1.00 21.75 68 THR A C 1
ATOM 522 O O . THR A 1 68 ? -39.219 43.461 41.174 1.00 21.75 68 THR A O 1
ATOM 525 N N . ALA A 1 69 ? -39.828 42.152 39.529 1.00 24.45 69 ALA A N 1
ATOM 526 C CA . ALA A 1 69 ? -40.226 40.954 38.761 1.00 24.45 69 ALA A CA 1
ATOM 527 C C . ALA A 1 69 ? -40.760 41.279 37.323 1.00 24.45 69 ALA A C 1
ATOM 529 O O . ALA A 1 69 ? -40.946 42.442 36.989 1.00 24.45 69 ALA A O 1
ATOM 530 N N . GLN A 1 70 ? -41.171 40.219 36.592 1.00 24.83 70 GLN A N 1
ATOM 531 C CA . GLN A 1 70 ? -42.424 40.095 35.791 1.00 24.83 70 GLN A CA 1
ATOM 532 C C . GLN A 1 70 ? -42.566 40.471 34.278 1.00 24.83 70 GLN A C 1
ATOM 534 O O . GLN A 1 70 ? -42.260 41.570 33.836 1.00 24.83 70 GLN A O 1
ATOM 539 N N . HIS A 1 71 ? -43.269 39.548 33.581 1.00 26.06 71 HIS A N 1
ATOM 540 C CA . HIS A 1 71 ? -44.172 39.668 32.403 1.00 26.06 71 HIS A CA 1
ATOM 541 C C . HIS A 1 71 ? -43.674 39.489 30.938 1.00 26.06 71 HIS A C 1
ATOM 543 O O . HIS A 1 71 ? -42.486 39.374 30.667 1.00 26.06 71 HIS A O 1
ATOM 549 N N . ASN A 1 72 ? -44.650 39.269 30.031 1.00 25.62 72 ASN A N 1
ATOM 550 C CA . ASN A 1 72 ? -44.605 38.427 28.811 1.00 25.62 72 ASN A CA 1
ATOM 551 C C . ASN A 1 72 ? -45.274 39.088 27.574 1.00 25.62 72 ASN A C 1
ATOM 553 O O . ASN A 1 72 ? -46.092 39.985 27.751 1.00 25.62 72 ASN A O 1
ATOM 557 N N . ALA A 1 73 ? -45.076 38.472 26.388 1.00 21.62 73 ALA A N 1
ATOM 558 C CA . ALA A 1 73 ? -45.899 38.559 25.152 1.00 21.62 73 ALA A CA 1
ATOM 559 C C . ALA A 1 73 ? -45.833 39.877 24.322 1.00 21.62 73 ALA A C 1
ATOM 561 O O . ALA A 1 73 ? -45.609 40.942 24.877 1.00 21.62 73 ALA A O 1
ATOM 562 N N . ALA A 1 74 ? -46.031 39.891 22.987 1.00 21.58 74 ALA A N 1
ATOM 563 C CA . ALA A 1 74 ? -46.011 38.816 21.971 1.00 21.58 74 ALA A CA 1
ATOM 564 C C . ALA A 1 74 ? -45.838 39.362 20.521 1.00 21.58 74 ALA A C 1
ATOM 566 O O . ALA A 1 74 ? -46.207 40.495 20.246 1.00 21.58 74 ALA A O 1
ATOM 567 N N . LEU A 1 75 ? -45.363 38.473 19.630 1.00 23.34 75 LEU A N 1
ATOM 568 C CA . LEU A 1 75 ? -45.596 38.336 18.171 1.00 23.34 75 LEU A CA 1
ATOM 569 C C . LEU A 1 75 ? -45.299 39.447 17.122 1.00 23.34 75 LEU A C 1
ATOM 571 O O . LEU A 1 75 ? -45.535 40.635 17.291 1.00 23.34 75 LEU A O 1
ATOM 575 N N . GLU A 1 76 ? -44.916 38.914 15.950 1.00 21.33 76 GLU A N 1
ATOM 576 C CA . GLU A 1 76 ? -45.007 39.436 14.571 1.00 21.33 76 GLU A CA 1
ATOM 577 C C . GLU A 1 76 ? -44.003 40.472 14.017 1.00 21.33 76 GLU A C 1
ATOM 579 O O . GLU A 1 76 ? -43.090 40.957 14.683 1.00 21.33 76 GLU A O 1
ATOM 584 N N . CYS A 1 77 ? -44.026 40.600 12.682 1.00 21.50 77 CYS A N 1
ATOM 585 C CA . CYS A 1 77 ? -42.814 40.640 11.856 1.00 21.50 77 CYS A CA 1
ATOM 586 C C . CYS A 1 77 ? -42.697 41.875 10.948 1.00 21.50 77 CYS A C 1
ATOM 588 O O . CYS A 1 77 ? -43.654 42.266 10.285 1.00 21.50 77 CYS A O 1
ATOM 590 N N . SER A 1 78 ? -41.464 42.341 10.703 1.00 21.70 78 SER A N 1
ATOM 591 C CA . SER A 1 78 ? -40.762 42.045 9.429 1.00 21.70 78 SER A CA 1
ATOM 592 C C . SER A 1 78 ? -39.435 42.817 9.249 1.00 21.70 78 SER A C 1
ATOM 594 O O . SER A 1 78 ? -39.124 43.751 9.979 1.00 21.70 78 SER A O 1
ATOM 596 N N . ARG A 1 79 ? -38.650 42.391 8.242 1.00 23.08 79 ARG A N 1
ATOM 597 C CA . ARG A 1 79 ? -37.552 43.121 7.564 1.00 23.08 79 ARG A CA 1
ATOM 598 C C . ARG A 1 79 ? -36.472 43.776 8.448 1.00 23.08 79 ARG A C 1
ATOM 600 O O . ARG A 1 79 ? -36.481 44.978 8.693 1.00 23.08 79 ARG A O 1
ATOM 607 N N . ARG A 1 80 ? -35.411 43.013 8.745 1.00 22.34 80 ARG A N 1
ATOM 608 C CA . ARG A 1 80 ? -34.092 43.569 9.104 1.00 22.34 80 ARG A CA 1
ATOM 609 C C . ARG A 1 80 ? -33.138 43.555 7.906 1.00 22.34 80 ARG A C 1
ATOM 611 O O . ARG A 1 80 ? -32.777 42.489 7.424 1.00 22.34 80 ARG A O 1
ATOM 618 N N . HIS A 1 81 ? -32.632 44.725 7.520 1.00 22.83 81 HIS A N 1
ATOM 619 C CA . HIS A 1 81 ? -31.237 44.822 7.081 1.00 22.83 81 HIS A CA 1
ATOM 620 C C . HIS A 1 81 ? -30.356 44.900 8.333 1.00 22.83 81 HIS A C 1
ATOM 622 O O . HIS A 1 81 ? -30.645 45.738 9.188 1.00 22.83 81 HIS A O 1
ATOM 628 N N . ARG A 1 82 ? -29.273 44.111 8.407 1.00 22.27 82 ARG A N 1
ATOM 629 C CA . ARG A 1 82 ? -27.906 44.538 8.801 1.00 22.27 82 ARG A CA 1
ATOM 630 C C . ARG A 1 82 ? -26.978 43.345 9.079 1.00 22.27 82 ARG A C 1
ATOM 632 O O . ARG A 1 82 ? -27.371 42.405 9.749 1.00 22.27 82 ARG A O 1
ATOM 639 N N . LEU A 1 83 ? -25.740 43.504 8.605 1.00 23.09 83 LEU A N 1
ATOM 640 C CA . LEU A 1 83 ? -24.465 43.168 9.259 1.00 23.09 83 LEU A CA 1
ATOM 641 C C . LEU A 1 83 ? -24.312 41.796 9.948 1.00 23.09 83 LEU A C 1
ATOM 643 O O . LEU A 1 83 ? -24.769 41.589 11.064 1.00 23.09 83 LEU A O 1
ATOM 647 N N . GLY A 1 84 ? -23.470 40.960 9.338 1.00 28.95 84 GLY A N 1
ATOM 648 C CA . GLY A 1 84 ? -22.158 40.647 9.916 1.00 28.95 84 GLY A CA 1
ATOM 649 C C . GLY A 1 84 ? -22.106 39.978 11.289 1.00 28.95 84 GLY A C 1
ATOM 650 O O . GLY A 1 84 ? -21.858 40.650 12.281 1.00 28.95 84 GLY A O 1
ATOM 651 N N . HIS A 1 85 ? -22.156 38.647 11.286 1.00 23.34 85 HIS A N 1
ATOM 652 C CA . HIS A 1 85 ? -21.245 37.787 12.050 1.00 23.34 85 HIS A CA 1
ATOM 653 C C . HIS A 1 85 ? -21.097 36.473 11.271 1.00 23.34 85 HIS A C 1
ATOM 655 O O . HIS A 1 85 ? -22.091 35.791 11.029 1.00 23.34 85 HIS A O 1
ATOM 661 N N . GLY A 1 86 ? -19.879 36.141 10.842 1.00 26.06 86 GLY A N 1
ATOM 662 C CA . GLY A 1 86 ? -19.541 34.780 10.425 1.00 26.06 86 GLY A CA 1
ATOM 663 C C . GLY A 1 86 ? -19.023 34.010 11.644 1.00 26.06 86 GLY A C 1
ATOM 664 O O . GLY A 1 86 ? -18.270 34.610 12.412 1.00 26.06 86 GLY A O 1
ATOM 665 N N . PRO A 1 87 ? -19.427 32.748 11.868 1.00 23.64 87 PRO A N 1
ATOM 666 C CA . PRO A 1 87 ? -18.748 31.879 12.825 1.00 23.64 87 PRO A CA 1
ATOM 667 C C . PRO A 1 87 ? -17.357 31.500 12.292 1.00 23.64 87 PRO A C 1
ATOM 669 O O . PRO A 1 87 ? -17.166 31.403 11.080 1.00 23.64 87 PRO A O 1
ATOM 672 N N . ASP A 1 88 ? -16.396 31.316 13.195 1.00 21.66 88 ASP A N 1
ATOM 673 C CA . ASP A 1 88 ? -14.975 31.214 12.856 1.00 21.66 88 ASP A CA 1
ATOM 674 C C . ASP A 1 88 ? -14.585 29.950 12.066 1.00 21.66 88 ASP A C 1
ATOM 676 O O . ASP A 1 88 ? -15.102 28.851 12.282 1.00 21.66 88 ASP A O 1
ATOM 680 N N . GLU A 1 89 ? -13.591 30.101 11.187 1.00 24.83 89 GLU A N 1
ATOM 681 C CA . GLU A 1 89 ? -12.930 28.993 10.494 1.00 24.83 89 GLU A CA 1
ATOM 682 C C . GLU A 1 89 ? -12.017 28.229 11.471 1.00 24.83 89 GLU A C 1
ATOM 684 O O . GLU A 1 89 ? -10.868 28.605 11.716 1.00 24.83 89 GLU A O 1
ATOM 689 N N . LEU A 1 90 ? -12.524 27.135 12.047 1.00 21.41 90 LEU A N 1
ATOM 690 C CA . LEU A 1 90 ? -11.755 26.272 12.948 1.00 21.41 90 LEU A CA 1
ATOM 691 C C . LEU A 1 90 ? -10.703 25.453 12.179 1.00 21.41 90 LEU A C 1
ATOM 693 O O . LEU A 1 90 ? -10.967 24.354 11.694 1.00 21.41 90 LEU A O 1
ATOM 697 N N . GLY A 1 91 ? -9.483 25.988 12.091 1.00 20.09 91 GLY A N 1
ATOM 698 C CA . GLY A 1 91 ? -8.331 25.307 11.496 1.00 20.09 91 GLY A CA 1
ATOM 699 C C . GLY A 1 91 ? -7.921 24.047 12.271 1.00 20.09 91 GLY A C 1
ATOM 700 O O . GLY A 1 91 ? -7.331 24.134 13.348 1.00 20.09 91 GLY A O 1
ATOM 701 N N . ILE A 1 92 ? -8.198 22.869 11.707 1.00 24.48 92 ILE A N 1
ATOM 702 C CA . ILE A 1 92 ? -7.937 21.570 12.345 1.00 24.48 92 ILE A CA 1
ATOM 703 C C . ILE A 1 92 ? -6.434 21.242 12.331 1.00 24.48 92 ILE A C 1
ATOM 705 O O . ILE A 1 92 ? -5.855 20.902 11.297 1.00 24.48 92 ILE A O 1
ATOM 709 N N . ILE A 1 93 ? -5.800 21.271 13.505 1.00 20.50 93 ILE A N 1
ATOM 710 C CA . ILE A 1 93 ? -4.422 20.800 13.696 1.00 20.50 93 ILE A CA 1
ATOM 711 C C . ILE A 1 93 ? -4.435 19.280 13.913 1.00 20.50 93 ILE A C 1
ATOM 713 O O . ILE A 1 93 ? -4.928 18.792 14.928 1.00 20.50 93 ILE A O 1
ATOM 717 N N . ARG A 1 94 ? -3.836 18.513 12.990 1.00 21.08 94 ARG A N 1
ATOM 718 C CA . ARG A 1 94 ? -3.625 17.060 13.154 1.00 21.08 94 ARG A CA 1
ATOM 719 C C . ARG A 1 94 ? -2.708 16.758 14.352 1.00 21.08 94 ARG A C 1
ATOM 721 O O . ARG A 1 94 ? -1.488 16.854 14.219 1.00 21.08 94 ARG A O 1
ATOM 728 N N . ARG A 1 95 ? -3.277 16.303 15.474 1.00 21.98 95 ARG A N 1
ATOM 729 C CA . ARG A 1 95 ? -2.549 15.778 16.650 1.00 21.98 95 ARG A CA 1
ATOM 730 C C . ARG A 1 95 ? -2.643 14.246 16.728 1.00 21.98 95 ARG A C 1
ATOM 732 O O . ARG A 1 95 ? -3.200 13.694 17.667 1.00 21.98 95 ARG A O 1
ATOM 739 N N . LEU A 1 96 ? -2.106 13.553 15.720 1.00 27.05 96 LEU A N 1
ATOM 740 C CA . LEU A 1 96 ? -2.062 12.083 15.680 1.00 27.05 96 LEU A CA 1
ATOM 741 C C . LEU A 1 96 ? -0.697 11.556 16.140 1.00 27.05 96 LEU A C 1
ATOM 743 O O . LEU A 1 96 ? 0.246 11.463 15.355 1.00 27.05 96 LEU A O 1
ATOM 747 N N . LEU A 1 97 ? -0.615 11.173 17.416 1.00 24.78 97 LEU A N 1
ATOM 748 C CA . LEU A 1 97 ? 0.523 10.457 17.995 1.00 24.78 97 LEU A CA 1
ATOM 749 C C . LEU A 1 97 ? 0.207 8.968 18.147 1.00 24.78 97 LEU A C 1
ATOM 751 O O . LEU A 1 97 ? -0.015 8.459 19.244 1.00 24.78 97 LEU A O 1
ATOM 755 N N . GLY A 1 98 ? 0.241 8.249 17.025 1.00 28.81 98 GLY A N 1
ATOM 756 C CA . GLY A 1 98 ? 0.479 6.808 17.082 1.00 28.81 98 GLY A CA 1
ATOM 757 C C . GLY A 1 98 ? 1.846 6.537 17.722 1.00 28.81 98 GLY A C 1
ATOM 758 O O . GLY A 1 98 ? 2.800 7.278 17.486 1.00 28.81 98 GLY A O 1
ATOM 759 N N . MET A 1 99 ? 1.958 5.493 18.544 1.00 30.70 99 MET A N 1
ATOM 760 C CA . MET A 1 99 ? 3.230 5.115 19.161 1.00 30.70 99 MET A CA 1
ATOM 761 C C . MET A 1 99 ? 3.441 3.605 19.146 1.00 30.70 99 MET A C 1
ATOM 763 O O . MET A 1 99 ? 2.770 2.874 19.869 1.00 30.70 99 MET A O 1
ATOM 767 N N . CYS A 1 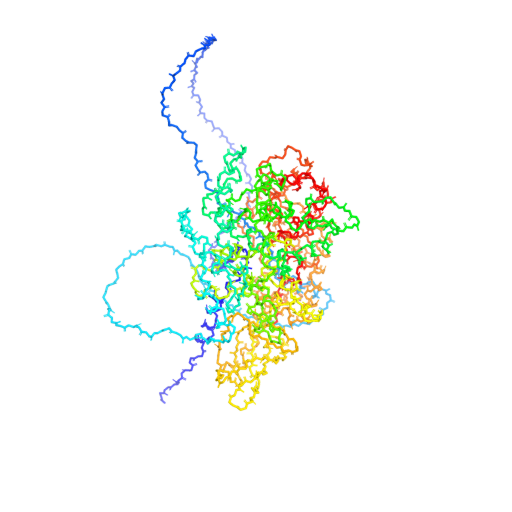100 ? 4.459 3.148 18.416 1.00 27.17 100 CYS A N 1
ATOM 768 C CA . CYS A 1 100 ? 5.103 1.877 18.732 1.00 27.17 100 CYS A CA 1
ATOM 769 C C . CYS A 1 100 ? 6.178 2.128 19.804 1.00 27.17 100 CYS A C 1
ATOM 771 O O . CYS A 1 100 ? 7.110 2.899 19.542 1.00 27.17 100 CYS A O 1
ATOM 773 N N . PRO A 1 101 ? 6.154 1.452 20.965 1.00 31.66 101 PRO A N 1
ATOM 774 C CA . PRO A 1 101 ? 7.317 1.426 21.836 1.00 31.66 101 PRO A CA 1
ATOM 775 C C . PRO A 1 101 ? 8.428 0.659 21.111 1.00 31.66 101 PRO A C 1
ATOM 777 O O . PRO A 1 101 ? 8.304 -0.541 20.858 1.00 31.66 101 PRO A O 1
ATOM 780 N N . LYS A 1 102 ? 9.544 1.317 20.770 1.00 28.67 102 LYS A N 1
ATOM 781 C CA . LYS A 1 102 ? 10.727 0.610 20.254 1.00 28.67 102 LYS A CA 1
ATOM 782 C C . LYS A 1 102 ? 11.398 -0.131 21.412 1.00 28.67 102 LYS A C 1
ATOM 784 O O . LYS A 1 102 ? 12.349 0.375 22.006 1.00 28.67 102 LYS A O 1
ATOM 789 N N . ILE A 1 103 ? 10.852 -1.304 21.753 1.00 33.28 103 ILE A N 1
ATOM 790 C CA . ILE A 1 103 ? 11.255 -2.115 22.908 1.00 33.28 103 ILE A CA 1
ATOM 791 C C . ILE A 1 103 ? 12.771 -2.308 22.878 1.00 33.28 103 ILE A C 1
ATOM 793 O O . ILE A 1 103 ? 13.325 -2.968 21.994 1.00 33.28 103 ILE A O 1
ATOM 797 N N . LEU A 1 104 ? 13.448 -1.724 23.866 1.00 27.36 104 LEU A N 1
ATOM 798 C CA . LEU A 1 104 ? 14.876 -1.914 24.040 1.00 27.36 104 LEU A CA 1
ATOM 799 C C . LEU A 1 104 ? 15.129 -3.384 24.392 1.00 27.36 104 LEU A C 1
ATOM 801 O O . LEU A 1 104 ? 14.641 -3.891 25.402 1.00 27.36 104 LEU A O 1
ATOM 805 N N . HIS A 1 105 ? 15.977 -4.027 23.590 1.00 36.47 105 HIS A N 1
ATOM 806 C CA . HIS A 1 105 ? 16.489 -5.407 23.695 1.00 36.47 105 HIS A CA 1
ATOM 807 C C . HIS A 1 105 ? 17.194 -5.749 25.034 1.00 36.47 105 HIS A C 1
ATOM 809 O O . HIS A 1 105 ? 17.791 -6.809 25.215 1.00 36.47 105 HIS A O 1
ATOM 815 N N . LEU A 1 106 ? 17.123 -4.852 26.017 1.00 33.66 106 LEU A N 1
ATOM 816 C CA . LEU A 1 106 ? 17.426 -5.150 27.407 1.00 33.66 106 LEU A CA 1
ATOM 817 C C . LEU A 1 106 ? 16.311 -5.938 28.101 1.00 33.66 106 LEU A C 1
ATOM 819 O O . LEU A 1 106 ? 16.620 -6.736 28.978 1.00 33.66 106 LEU A O 1
ATOM 823 N N . MET A 1 107 ? 15.048 -5.771 27.689 1.00 38.06 107 MET A N 1
ATOM 824 C CA . MET A 1 107 ? 13.939 -6.582 28.207 1.00 38.06 107 MET A CA 1
ATOM 825 C C . MET A 1 107 ? 14.114 -8.058 27.851 1.00 38.06 107 MET A C 1
ATOM 827 O O . MET A 1 107 ? 14.073 -8.906 28.742 1.00 38.06 107 MET A O 1
ATOM 831 N N . THR A 1 108 ? 14.414 -8.345 26.577 1.00 39.28 108 THR A N 1
ATOM 832 C CA . THR A 1 108 ? 14.757 -9.703 26.139 1.00 39.28 108 THR A CA 1
ATOM 833 C C . THR A 1 108 ? 16.004 -10.178 26.870 1.00 39.28 108 THR A C 1
ATOM 835 O O . THR A 1 108 ? 15.960 -11.243 27.455 1.00 39.28 108 THR A O 1
ATOM 838 N N . SER A 1 109 ? 17.058 -9.357 26.984 1.00 37.59 109 SER A N 1
ATOM 839 C CA . SER A 1 109 ? 18.275 -9.756 27.708 1.00 37.59 109 SER A CA 1
ATOM 840 C C . SER A 1 109 ? 17.989 -10.208 29.150 1.00 37.59 109 SER A C 1
ATOM 842 O O . SER A 1 109 ? 18.539 -11.218 29.564 1.00 37.59 109 SER A O 1
ATOM 844 N N . VAL A 1 110 ? 17.105 -9.539 29.903 1.00 40.59 110 VAL A N 1
ATOM 845 C CA . VAL A 1 110 ? 16.738 -9.984 31.264 1.00 40.59 110 VAL A CA 1
ATOM 846 C C . VAL A 1 110 ? 15.909 -11.278 31.246 1.00 40.59 110 VAL A C 1
ATOM 848 O O . VAL A 1 110 ? 16.190 -12.179 32.031 1.00 40.59 110 VAL A O 1
ATOM 851 N N . GLN A 1 111 ? 14.926 -11.417 30.348 1.00 39.62 111 GLN A N 1
ATOM 852 C CA . GLN A 1 111 ? 14.086 -12.626 30.270 1.00 39.62 111 GLN A CA 1
ATOM 853 C C . GLN A 1 111 ? 14.792 -13.844 29.641 1.00 39.62 111 GLN A C 1
ATOM 855 O O . GLN A 1 111 ? 14.491 -14.978 30.004 1.00 39.62 111 GLN A O 1
ATOM 860 N N . GLU A 1 112 ? 15.741 -13.623 28.732 1.00 41.50 112 GLU A N 1
ATOM 861 C CA . GLU A 1 112 ? 16.587 -14.644 28.108 1.00 41.50 112 GLU A CA 1
ATOM 862 C C . GLU A 1 112 ? 17.681 -15.095 29.077 1.00 41.50 112 GLU A C 1
ATOM 864 O O . GLU A 1 112 ? 17.877 -16.291 29.232 1.00 41.50 112 GLU A O 1
ATOM 869 N N . MET A 1 113 ? 18.322 -14.181 29.819 1.00 39.19 113 MET A N 1
ATOM 870 C CA . MET A 1 113 ? 19.310 -14.550 30.848 1.00 39.19 113 MET A CA 1
ATOM 871 C C . MET A 1 113 ? 18.687 -15.253 32.066 1.00 39.19 113 MET A C 1
ATOM 873 O O . MET A 1 113 ? 19.412 -15.888 32.832 1.00 39.19 113 MET A O 1
ATOM 877 N N . LEU A 1 114 ? 17.361 -15.169 32.232 1.00 41.53 114 LEU A N 1
ATOM 878 C CA . LEU A 1 114 ? 16.560 -15.992 33.149 1.00 41.53 114 LEU A CA 1
ATOM 879 C C . LEU A 1 114 ? 16.232 -17.397 32.597 1.00 41.53 114 LEU A C 1
ATOM 881 O O . LEU A 1 114 ? 15.616 -18.184 33.314 1.00 41.53 114 LEU A O 1
ATOM 885 N N . LYS A 1 115 ? 16.612 -17.718 31.350 1.00 37.75 115 LYS A N 1
ATOM 886 C CA . LYS A 1 115 ? 16.327 -19.005 30.688 1.00 37.75 115 LYS A CA 1
ATOM 887 C C . LYS A 1 115 ? 17.564 -19.719 30.124 1.00 37.75 115 LYS A C 1
ATOM 889 O O . LYS A 1 115 ? 17.605 -20.936 30.232 1.00 37.75 115 LYS A O 1
ATOM 894 N N . ASP A 1 116 ? 18.550 -19.012 29.564 1.00 29.25 116 ASP A N 1
ATOM 895 C CA . ASP A 1 116 ? 19.789 -19.599 29.020 1.00 29.25 116 ASP A CA 1
ATOM 896 C C . ASP A 1 116 ? 20.985 -18.620 29.019 1.00 29.25 116 ASP A C 1
ATOM 898 O O . ASP A 1 116 ? 20.838 -17.401 29.145 1.00 29.25 116 ASP A O 1
ATOM 902 N N . GLY A 1 117 ? 22.205 -19.163 28.923 1.00 31.00 117 GLY A N 1
ATOM 903 C CA . GLY A 1 117 ? 23.455 -18.431 29.176 1.00 31.00 117 GLY A CA 1
ATOM 904 C C . GLY A 1 117 ? 24.231 -17.915 27.950 1.00 31.00 117 GLY A C 1
ATOM 905 O O . GLY A 1 117 ? 24.102 -18.422 26.844 1.00 31.00 117 GLY A O 1
ATOM 906 N N . LEU A 1 118 ? 25.150 -16.973 28.228 1.00 24.91 118 LEU A N 1
ATOM 907 C CA . LEU A 1 118 ? 26.228 -16.440 27.364 1.00 24.91 118 LEU A CA 1
ATOM 908 C C . LEU A 1 118 ? 25.827 -15.557 26.157 1.00 24.91 118 LEU A C 1
ATOM 910 O O . LEU A 1 118 ? 25.415 -16.041 25.112 1.00 24.91 118 LEU A O 1
ATOM 914 N N . LEU A 1 119 ? 26.146 -14.254 26.234 1.00 24.50 119 LEU A N 1
ATOM 915 C CA . LEU A 1 119 ? 27.282 -13.623 25.516 1.00 24.50 119 LEU A CA 1
ATOM 916 C C . LEU A 1 119 ? 27.391 -12.114 25.859 1.00 24.50 119 LEU A C 1
ATOM 918 O O . LEU A 1 119 ? 26.454 -11.514 26.385 1.00 24.50 119 LEU A O 1
ATOM 922 N N . VAL A 1 120 ? 28.561 -11.498 25.627 1.00 23.05 120 VAL A N 1
ATOM 923 C CA . VAL A 1 120 ? 28.948 -10.184 26.200 1.00 23.05 120 VAL A CA 1
ATOM 924 C C . VAL A 1 120 ? 29.335 -9.155 25.125 1.00 23.05 120 VAL A C 1
ATOM 926 O O . VAL A 1 120 ? 30.074 -9.476 24.201 1.00 23.05 120 VAL A O 1
ATOM 929 N N . ALA A 1 121 ? 28.916 -7.894 25.303 1.00 22.36 121 ALA A N 1
ATOM 930 C CA . ALA A 1 121 ? 29.291 -6.735 24.475 1.00 22.36 121 ALA A CA 1
ATOM 931 C C . ALA A 1 121 ? 29.634 -5.496 25.342 1.00 22.36 121 ALA A C 1
ATOM 933 O O . ALA A 1 121 ? 29.347 -5.492 26.544 1.00 22.36 121 ALA A O 1
ATOM 934 N N . LYS A 1 122 ? 30.261 -4.447 24.770 1.00 19.72 122 LYS A N 1
ATOM 935 C CA . LYS A 1 122 ? 30.674 -3.235 25.521 1.00 19.72 122 LYS A CA 1
ATOM 936 C C . LYS A 1 122 ? 30.716 -1.927 24.687 1.00 19.72 122 LYS A C 1
ATOM 938 O O . LYS A 1 122 ? 31.525 -1.822 23.777 1.00 19.72 122 LYS A O 1
ATOM 943 N N . ALA A 1 123 ? 29.916 -0.940 25.120 1.00 20.61 123 ALA A N 1
ATOM 944 C CA . ALA A 1 123 ? 30.057 0.538 25.058 1.00 20.61 123 ALA A CA 1
ATOM 945 C C . ALA A 1 123 ? 30.272 1.337 23.733 1.00 20.61 123 ALA A C 1
ATOM 947 O O . ALA A 1 123 ? 31.073 0.990 22.873 1.00 20.61 123 ALA A O 1
ATOM 948 N N . GLY A 1 124 ? 29.620 2.517 23.666 1.00 18.84 124 GLY A N 1
ATOM 949 C CA . GLY A 1 124 ? 29.855 3.631 22.716 1.00 18.84 124 GLY A CA 1
ATOM 950 C C . GLY A 1 124 ? 28.691 4.655 22.691 1.00 18.84 124 GLY A C 1
ATOM 951 O O . GLY A 1 124 ? 27.543 4.235 22.567 1.00 18.84 124 GLY A O 1
ATOM 952 N N . MET A 1 125 ? 28.945 5.973 22.828 1.00 19.80 125 MET A N 1
ATOM 953 C CA . MET A 1 125 ? 27.920 7.031 23.068 1.00 19.80 125 MET A CA 1
ATOM 954 C C . MET A 1 125 ? 28.154 8.373 22.308 1.00 19.80 125 MET A C 1
ATOM 956 O O . MET A 1 125 ? 29.158 8.504 21.612 1.00 19.80 125 MET A O 1
ATOM 960 N N . ILE A 1 126 ? 27.260 9.363 22.555 1.00 22.84 126 ILE A N 1
ATOM 961 C CA . ILE A 1 126 ? 27.281 10.823 22.228 1.00 22.84 126 ILE A CA 1
ATOM 962 C C . ILE A 1 126 ? 26.801 11.195 20.798 1.00 22.84 126 ILE A C 1
ATOM 964 O O . ILE A 1 126 ? 27.174 10.520 19.842 1.00 22.84 126 ILE A O 1
ATOM 968 N N . GLY A 1 127 ? 25.989 12.250 20.565 1.00 19.17 127 GLY A N 1
ATOM 969 C CA . GLY A 1 127 ? 25.249 13.160 21.483 1.00 19.17 127 GLY A CA 1
ATOM 970 C C . GLY A 1 127 ? 25.128 14.625 20.979 1.00 19.17 127 GLY A C 1
ATOM 971 O O . GLY A 1 127 ? 26.045 15.068 20.295 1.00 19.17 127 GLY A O 1
ATOM 972 N N . ALA A 1 128 ? 24.055 15.349 21.379 1.00 20.33 128 ALA A N 1
ATOM 973 C CA . ALA A 1 128 ? 23.732 16.780 21.086 1.00 20.33 128 ALA A CA 1
ATOM 974 C C . ALA A 1 128 ? 23.474 17.110 19.582 1.00 20.33 128 ALA A C 1
ATOM 976 O O . ALA A 1 128 ? 23.970 16.395 18.716 1.00 20.33 128 ALA A O 1
ATOM 977 N N . ASP A 1 129 ? 22.693 18.094 19.111 1.00 23.55 129 ASP A N 1
ATOM 978 C CA . ASP A 1 129 ? 21.822 19.191 19.617 1.00 23.55 129 ASP A CA 1
ATOM 979 C C . ASP A 1 129 ? 20.673 19.358 18.562 1.00 23.55 129 ASP A C 1
ATOM 981 O O . ASP A 1 129 ? 20.666 18.597 17.592 1.00 23.55 129 ASP A O 1
ATOM 985 N N . GLY A 1 130 ? 19.673 20.259 18.563 1.00 20.84 130 GLY A N 1
ATOM 986 C CA . GLY A 1 130 ? 19.247 21.441 19.350 1.00 20.84 130 GLY A CA 1
ATOM 987 C C . GLY A 1 130 ? 18.407 22.372 18.427 1.00 20.84 130 GLY A C 1
ATOM 988 O O . GLY A 1 130 ? 18.563 22.275 17.210 1.00 20.84 130 GLY A O 1
ATOM 989 N N . ASP A 1 131 ? 17.511 23.234 18.943 1.00 25.05 131 ASP A N 1
ATOM 990 C CA . ASP A 1 131 ? 16.485 23.941 18.123 1.00 25.05 131 ASP A CA 1
ATOM 991 C C . ASP A 1 131 ? 16.465 25.485 18.273 1.00 25.05 131 ASP A C 1
ATOM 993 O O . ASP A 1 131 ? 16.702 25.973 19.378 1.00 25.05 131 ASP A O 1
ATOM 997 N N . PHE A 1 132 ? 16.169 26.226 17.182 1.00 19.69 132 PHE A N 1
ATOM 998 C CA . PHE A 1 132 ? 15.443 27.523 17.142 1.00 19.69 132 PHE A CA 1
ATOM 999 C C . PHE A 1 132 ? 15.247 28.105 15.710 1.00 19.69 132 PHE A C 1
ATOM 1001 O O . PHE A 1 132 ? 16.076 27.917 14.818 1.00 19.69 132 PHE A O 1
ATOM 1008 N N . HIS A 1 133 ? 14.204 28.932 15.513 1.00 24.67 133 HIS A N 1
ATOM 1009 C CA . HIS A 1 133 ? 13.923 29.702 14.279 1.00 24.67 133 HIS A CA 1
ATOM 1010 C C . HIS A 1 133 ? 14.049 31.236 14.463 1.00 24.67 133 HIS A C 1
ATOM 1012 O O . HIS A 1 133 ? 13.669 31.758 15.507 1.00 24.67 133 HIS A O 1
ATOM 1018 N N . ARG A 1 134 ? 14.412 31.961 13.377 1.00 19.97 134 ARG A N 1
ATOM 1019 C CA . ARG A 1 134 ? 14.521 33.450 13.246 1.00 19.97 134 ARG A CA 1
ATOM 1020 C C . ARG A 1 134 ? 15.599 34.097 14.160 1.00 19.97 134 ARG A C 1
ATOM 1022 O O . ARG A 1 134 ? 15.936 33.563 15.200 1.00 19.97 134 ARG A O 1
ATOM 1029 N N . SER A 1 135 ? 16.237 35.230 13.838 1.00 21.03 135 SER A N 1
ATOM 1030 C CA . SER A 1 135 ? 16.043 36.248 12.780 1.00 21.03 135 SER A CA 1
ATOM 1031 C C . SER A 1 135 ? 17.370 36.602 12.072 1.00 21.03 135 SER A C 1
ATOM 1033 O O . SER A 1 135 ? 18.441 36.213 12.522 1.00 21.03 135 SER A O 1
ATOM 1035 N N . ALA A 1 136 ? 17.321 37.364 10.973 1.00 21.28 136 ALA A N 1
ATOM 1036 C CA . ALA A 1 136 ? 18.510 37.778 10.214 1.00 21.28 136 ALA A CA 1
ATOM 1037 C C . ALA A 1 136 ? 19.099 39.128 10.671 1.00 21.28 136 ALA A C 1
ATOM 1039 O O . ALA A 1 136 ? 18.328 40.018 11.019 1.00 21.28 136 ALA A O 1
ATOM 1040 N N . GLN A 1 137 ? 20.418 39.329 10.500 1.00 21.89 137 GLN A N 1
ATOM 1041 C CA . GLN A 1 137 ? 20.963 40.431 9.677 1.00 21.89 137 GLN A CA 1
ATOM 1042 C C . GLN A 1 137 ? 22.492 40.358 9.423 1.00 21.89 137 GLN A C 1
ATOM 1044 O O . GLN A 1 137 ? 23.261 39.905 10.258 1.00 21.89 137 GLN A O 1
ATOM 1049 N N . VAL A 1 138 ? 22.888 40.851 8.240 1.00 21.62 138 VAL A N 1
ATOM 1050 C CA . VAL A 1 138 ? 24.186 41.456 7.848 1.00 21.62 138 VAL A CA 1
ATOM 1051 C C . VAL A 1 138 ? 25.510 40.798 8.303 1.00 21.62 138 VAL A C 1
ATOM 1053 O O . VAL A 1 138 ? 26.065 41.142 9.338 1.00 21.62 138 VAL A O 1
ATOM 1056 N N . ILE A 1 139 ? 26.160 40.095 7.365 1.00 24.28 139 ILE A N 1
ATOM 1057 C CA . ILE A 1 139 ? 27.483 40.509 6.840 1.00 24.28 139 ILE A CA 1
ATOM 1058 C C . ILE A 1 139 ? 27.378 40.519 5.304 1.00 24.28 139 ILE A C 1
ATOM 1060 O O . ILE A 1 139 ? 26.675 39.691 4.726 1.00 24.28 139 ILE A O 1
ATOM 1064 N N . THR A 1 140 ? 28.014 41.480 4.622 1.00 22.70 140 THR A N 1
ATOM 1065 C CA . THR A 1 140 ? 27.879 41.672 3.163 1.00 22.70 140 THR A CA 1
ATOM 1066 C C . THR A 1 140 ? 29.187 41.472 2.389 1.00 22.70 140 THR A C 1
ATOM 1068 O O . THR A 1 140 ? 30.272 41.604 2.939 1.00 22.70 140 THR A O 1
ATOM 1071 N N . ARG A 1 141 ? 29.033 41.255 1.069 1.00 22.19 141 ARG A N 1
ATOM 1072 C CA . ARG A 1 141 ? 30.050 41.278 -0.009 1.00 22.19 141 ARG A CA 1
ATOM 1073 C C . ARG A 1 141 ? 31.060 40.116 -0.057 1.00 22.19 141 ARG A C 1
ATOM 1075 O O . ARG A 1 141 ? 31.998 40.032 0.718 1.00 22.19 141 ARG A O 1
ATOM 1082 N N . GLY A 1 142 ? 30.927 39.304 -1.113 1.00 21.16 142 GLY A N 1
ATOM 1083 C CA . GLY A 1 142 ? 31.881 38.249 -1.495 1.00 21.16 142 GLY A CA 1
ATOM 1084 C C . GLY A 1 142 ? 31.592 37.617 -2.867 1.00 21.16 142 GLY A C 1
ATOM 1085 O O . GLY A 1 142 ? 31.800 36.426 -3.061 1.00 21.16 142 GLY A O 1
ATOM 1086 N N . ARG A 1 143 ? 31.021 38.373 -3.818 1.00 25.17 143 ARG A N 1
ATOM 1087 C CA . ARG A 1 143 ? 30.471 37.821 -5.072 1.00 25.17 143 ARG A CA 1
ATOM 1088 C C . ARG A 1 143 ? 31.583 37.485 -6.082 1.00 25.17 143 ARG A C 1
ATOM 1090 O O . ARG A 1 143 ? 32.095 38.397 -6.726 1.00 25.17 143 ARG A O 1
ATOM 1097 N N . ARG A 1 144 ? 31.894 36.200 -6.293 1.00 21.62 144 ARG A N 1
ATOM 1098 C CA . ARG A 1 144 ? 32.575 35.684 -7.503 1.00 21.62 144 ARG A CA 1
ATOM 1099 C C . ARG A 1 144 ? 32.074 34.280 -7.867 1.00 21.62 144 ARG A C 1
ATOM 1101 O O . ARG A 1 144 ? 31.649 33.529 -7.001 1.00 21.62 144 ARG A O 1
ATOM 1108 N N . SER A 1 145 ? 32.064 34.008 -9.172 1.00 29.20 145 SER A N 1
ATOM 1109 C CA . SER A 1 145 ? 31.451 32.851 -9.846 1.00 29.20 145 SER A CA 1
ATOM 1110 C C . SER A 1 145 ? 31.739 31.484 -9.209 1.00 29.20 145 SER A C 1
ATOM 1112 O O . SER A 1 145 ? 32.897 31.165 -8.954 1.00 29.20 145 SER A O 1
ATOM 1114 N N . ALA A 1 146 ? 30.693 30.663 -9.056 1.00 23.02 146 ALA A N 1
ATOM 1115 C CA . ALA A 1 146 ? 30.785 29.239 -8.718 1.00 23.02 146 ALA A CA 1
ATOM 1116 C C . ALA A 1 146 ? 29.627 28.422 -9.336 1.00 23.02 146 ALA A C 1
ATOM 1118 O O . ALA A 1 146 ? 28.971 27.620 -8.671 1.00 23.02 146 ALA A O 1
ATOM 1119 N N . THR A 1 147 ? 29.361 28.614 -10.633 1.00 27.80 147 THR A N 1
ATOM 1120 C CA . THR A 1 147 ? 28.812 27.509 -11.436 1.00 27.80 147 THR A CA 1
ATOM 1121 C C . THR A 1 147 ? 29.817 26.345 -11.442 1.00 27.80 147 THR A C 1
ATOM 1123 O O . THR A 1 147 ? 31.017 26.567 -11.289 1.00 27.80 147 THR A O 1
ATOM 1126 N N . THR A 1 148 ? 29.334 25.109 -11.625 1.00 28.17 148 THR A N 1
ATOM 1127 C CA . THR A 1 148 ? 30.155 23.873 -11.655 1.00 28.17 148 THR A CA 1
ATOM 1128 C C . THR A 1 148 ? 30.657 23.374 -10.282 1.00 28.17 148 THR A C 1
ATOM 1130 O O . THR A 1 148 ? 31.854 23.206 -10.068 1.00 28.17 148 THR A O 1
ATOM 1133 N N . ALA A 1 149 ? 29.738 23.067 -9.354 1.00 22.81 149 ALA A N 1
ATOM 1134 C CA . ALA A 1 149 ? 30.062 22.390 -8.082 1.00 22.81 149 ALA A CA 1
ATOM 1135 C C . ALA A 1 149 ? 28.994 21.378 -7.591 1.00 22.81 149 ALA A C 1
ATOM 1137 O O . ALA A 1 149 ? 28.911 21.081 -6.402 1.00 22.81 149 ALA A O 1
ATOM 1138 N N . TRP A 1 150 ? 28.181 20.825 -8.499 1.00 25.20 150 TRP A N 1
ATOM 1139 C CA . TRP A 1 150 ? 27.202 19.769 -8.201 1.00 25.20 150 TRP A CA 1
ATOM 1140 C C . TRP A 1 150 ? 27.342 18.637 -9.227 1.00 25.20 150 TRP A C 1
ATOM 1142 O O . TRP A 1 150 ? 27.347 18.940 -10.418 1.00 25.20 150 TRP A O 1
ATOM 1152 N N . HIS A 1 151 ? 27.476 17.388 -8.742 1.00 27.52 151 HIS A N 1
ATOM 1153 C CA . HIS A 1 151 ? 27.280 16.063 -9.389 1.00 27.52 151 HIS A CA 1
ATOM 1154 C C . HIS A 1 151 ? 28.271 15.007 -8.843 1.00 27.52 151 HIS A C 1
ATOM 1156 O O . HIS A 1 151 ? 29.256 14.662 -9.487 1.00 27.52 151 HIS A O 1
ATOM 1162 N N . HIS A 1 152 ? 27.978 14.430 -7.670 1.00 29.58 152 HIS A N 1
ATOM 1163 C CA . HIS A 1 152 ? 28.614 13.183 -7.194 1.00 29.58 152 HIS A CA 1
ATOM 1164 C C . HIS A 1 152 ? 27.582 12.130 -6.735 1.00 29.58 152 HIS A C 1
ATOM 1166 O O . HIS A 1 152 ? 27.833 11.317 -5.848 1.00 29.58 152 HIS A O 1
ATOM 1172 N N . ALA A 1 153 ? 26.414 12.113 -7.384 1.00 33.66 153 ALA A N 1
ATOM 1173 C CA . ALA A 1 153 ? 25.521 10.958 -7.399 1.00 33.66 153 ALA A CA 1
ATOM 1174 C C . ALA A 1 153 ? 25.771 10.177 -8.699 1.00 33.66 153 ALA A C 1
ATOM 1176 O O . ALA A 1 153 ? 25.650 10.744 -9.784 1.00 33.66 153 ALA A O 1
ATOM 1177 N N . ILE A 1 154 ? 26.144 8.899 -8.601 1.00 38.50 154 ILE A N 1
ATOM 1178 C CA . ILE A 1 154 ? 26.383 8.055 -9.780 1.00 38.50 154 ILE A CA 1
ATOM 1179 C C . ILE A 1 154 ? 25.026 7.552 -10.293 1.00 38.50 154 ILE A C 1
ATOM 1181 O O . ILE A 1 154 ? 24.306 6.862 -9.575 1.00 38.50 154 ILE A O 1
ATOM 1185 N N . THR A 1 155 ? 24.652 7.932 -11.515 1.00 40.34 155 THR A N 1
ATOM 1186 C CA . THR A 1 155 ? 23.305 7.736 -12.075 1.00 40.34 155 THR A CA 1
ATOM 1187 C C . THR A 1 155 ? 23.165 6.420 -12.848 1.00 40.34 155 THR A C 1
ATOM 1189 O O . THR A 1 155 ? 23.152 6.374 -14.078 1.00 40.34 155 THR A O 1
ATOM 1192 N N . TRP A 1 156 ? 23.027 5.327 -12.099 1.00 61.53 156 TRP A N 1
ATOM 1193 C CA . TRP A 1 156 ? 22.810 3.968 -12.616 1.00 61.53 156 TRP A CA 1
ATOM 1194 C C . TRP A 1 156 ? 21.491 3.802 -13.388 1.00 61.53 156 TRP A C 1
ATOM 1196 O O . TRP A 1 156 ? 20.598 4.644 -13.286 1.00 61.53 156 TRP A O 1
ATOM 1206 N N . ARG A 1 157 ? 21.326 2.686 -14.125 1.00 54.12 157 ARG A N 1
ATOM 1207 C CA . ARG A 1 157 ? 20.132 2.398 -14.957 1.00 54.12 157 ARG A CA 1
ATOM 1208 C C . ARG A 1 157 ? 18.796 2.634 -14.227 1.00 54.12 157 ARG A C 1
ATOM 1210 O O . ARG A 1 157 ? 17.902 3.219 -14.828 1.00 54.12 157 ARG A O 1
ATOM 1217 N N . GLY A 1 158 ? 18.677 2.250 -12.950 1.00 52.34 158 GLY A N 1
ATOM 1218 C CA . GLY A 1 158 ? 17.479 2.488 -12.128 1.00 52.34 158 GLY A CA 1
ATOM 1219 C C . GLY A 1 158 ? 17.183 3.978 -11.915 1.00 52.34 158 GLY A C 1
ATOM 1220 O O . GLY A 1 158 ? 16.117 4.457 -12.299 1.00 52.34 158 GLY A O 1
ATOM 1221 N N . ILE A 1 159 ? 18.159 4.743 -11.410 1.00 58.94 159 ILE A N 1
ATOM 1222 C CA . ILE A 1 159 ? 18.044 6.205 -11.258 1.00 58.94 159 ILE A CA 1
ATOM 1223 C C . ILE A 1 159 ? 17.786 6.874 -12.614 1.00 58.94 159 ILE A C 1
ATOM 1225 O O . ILE A 1 159 ? 16.957 7.771 -12.703 1.00 58.94 159 ILE A O 1
ATOM 1229 N N . ARG A 1 160 ? 18.455 6.432 -13.687 1.00 63.44 160 ARG A N 1
ATOM 1230 C CA . ARG A 1 160 ? 18.270 6.969 -15.043 1.00 63.44 160 ARG A CA 1
ATOM 1231 C C . ARG A 1 160 ? 16.863 6.696 -15.582 1.00 63.44 160 ARG A C 1
ATOM 1233 O O . ARG A 1 160 ? 16.328 7.555 -16.274 1.00 63.44 160 ARG A O 1
ATOM 1240 N N . ALA A 1 161 ? 16.251 5.558 -15.250 1.00 61.38 161 ALA A N 1
ATOM 1241 C CA . ALA A 1 161 ? 14.857 5.267 -15.581 1.00 61.38 161 ALA A CA 1
ATOM 1242 C C . ALA A 1 161 ? 13.882 6.161 -14.797 1.00 61.38 161 ALA A C 1
ATOM 1244 O O . ALA A 1 161 ? 12.969 6.711 -15.403 1.00 61.38 161 ALA A O 1
ATOM 1245 N N . ILE A 1 162 ? 14.109 6.376 -13.494 1.00 65.31 162 ILE A N 1
ATOM 1246 C CA . ILE A 1 162 ? 13.286 7.270 -12.657 1.00 65.31 162 ILE A CA 1
ATOM 1247 C C . ILE A 1 162 ? 13.434 8.733 -13.101 1.00 65.31 162 ILE A C 1
ATOM 1249 O O . ILE A 1 162 ? 12.435 9.415 -13.291 1.00 65.31 162 ILE A O 1
ATOM 1253 N N . LEU A 1 163 ? 14.660 9.210 -13.336 1.00 68.44 163 LEU A N 1
ATOM 1254 C CA . LEU A 1 163 ? 14.925 10.553 -13.865 1.00 68.44 163 LEU A CA 1
ATOM 1255 C C . LEU A 1 163 ? 14.293 10.745 -15.240 1.00 68.44 163 LEU A C 1
ATOM 1257 O O . LEU A 1 163 ? 13.658 11.769 -15.470 1.00 68.44 163 LEU A O 1
ATOM 1261 N N . LYS A 1 164 ? 14.429 9.770 -16.148 1.00 73.38 164 LYS A N 1
ATOM 1262 C CA . LYS A 1 164 ? 13.778 9.824 -17.459 1.00 73.38 164 LYS A CA 1
ATOM 1263 C C . LYS A 1 164 ? 12.257 9.896 -17.296 1.00 73.38 164 LYS A C 1
ATOM 1265 O O . LYS A 1 164 ? 11.643 10.791 -17.864 1.00 73.38 164 LYS A O 1
ATOM 1270 N N . PHE A 1 165 ? 11.679 9.024 -16.470 1.00 73.81 165 PHE A N 1
ATOM 1271 C CA . PHE A 1 165 ? 10.248 9.009 -16.181 1.00 73.81 165 PHE A CA 1
ATOM 1272 C C . PHE A 1 165 ? 9.757 10.359 -15.639 1.00 73.81 165 PHE A C 1
ATOM 1274 O O . PHE A 1 165 ? 8.877 10.945 -16.252 1.00 73.81 165 PHE A O 1
ATOM 1281 N N . LEU A 1 166 ? 10.385 10.905 -14.591 1.00 71.12 166 LEU A N 1
ATOM 1282 C CA . LEU A 1 166 ? 10.051 12.212 -13.999 1.00 71.12 166 LEU A CA 1
ATOM 1283 C C . LEU A 1 166 ? 10.330 13.412 -14.929 1.00 71.12 166 LEU A C 1
ATOM 1285 O O . LEU A 1 166 ? 9.832 14.504 -14.670 1.00 71.12 166 LEU A O 1
ATOM 1289 N N . THR A 1 167 ? 11.125 13.230 -15.990 1.00 70.25 167 THR A N 1
ATOM 1290 C CA . THR A 1 167 ? 11.368 14.251 -17.027 1.00 70.25 167 THR A CA 1
ATOM 1291 C C . THR A 1 167 ? 10.297 14.199 -18.120 1.00 70.25 167 THR A C 1
ATOM 1293 O O . THR A 1 167 ? 9.854 15.237 -18.597 1.00 70.25 167 THR A O 1
ATOM 1296 N N . GLU A 1 168 ? 9.876 12.994 -18.516 1.00 67.44 168 GLU A N 1
ATOM 1297 C CA . GLU A 1 168 ? 8.807 12.759 -19.499 1.00 67.44 168 GLU A CA 1
ATOM 1298 C C . GLU A 1 168 ? 7.399 12.950 -18.895 1.00 67.44 168 GLU A C 1
ATOM 1300 O O . GLU A 1 168 ? 6.476 13.337 -19.603 1.00 67.44 168 GLU A O 1
ATOM 1305 N N . HIS A 1 169 ? 7.246 12.710 -17.588 1.00 62.78 169 HIS A N 1
ATOM 1306 C CA . HIS A 1 169 ? 5.991 12.718 -16.828 1.00 62.78 169 HIS A CA 1
ATOM 1307 C C . HIS A 1 169 ? 6.198 13.542 -15.533 1.00 62.78 169 HIS A C 1
ATOM 1309 O O . HIS A 1 169 ? 6.262 12.979 -14.434 1.00 62.78 169 HIS A O 1
ATOM 1315 N N . PRO A 1 170 ? 6.392 14.873 -15.624 1.00 60.00 170 PRO A N 1
ATOM 1316 C CA . PRO A 1 170 ? 6.673 15.701 -14.455 1.00 60.00 170 PRO A CA 1
ATOM 1317 C C . PRO A 1 170 ? 5.486 15.686 -13.475 1.00 60.00 170 PRO A C 1
ATOM 1319 O O . PRO A 1 170 ? 4.356 15.968 -13.888 1.00 60.00 170 PRO A O 1
ATOM 1322 N N . PRO A 1 171 ? 5.703 15.391 -12.177 1.00 57.50 171 PRO A N 1
ATOM 1323 C CA . PRO A 1 171 ? 4.627 15.412 -11.198 1.00 57.50 171 PRO A CA 1
ATOM 1324 C C . PRO A 1 171 ? 4.118 16.843 -11.019 1.00 57.50 171 PRO A C 1
ATOM 1326 O O . PRO A 1 171 ? 4.907 17.781 -10.856 1.00 57.50 171 PRO A O 1
ATOM 1329 N N . ARG A 1 172 ? 2.791 17.000 -11.042 1.00 58.66 172 ARG A N 1
ATOM 1330 C CA . ARG A 1 172 ? 2.139 18.271 -10.716 1.00 58.66 172 ARG A CA 1
ATOM 1331 C C . ARG A 1 172 ? 2.395 18.576 -9.244 1.00 58.66 172 ARG A C 1
ATOM 1333 O O . ARG A 1 172 ? 2.327 17.679 -8.412 1.00 58.66 172 ARG A O 1
ATOM 1340 N N . VAL A 1 173 ? 2.724 19.829 -8.957 1.00 45.16 173 VAL A N 1
ATOM 1341 C CA . VAL A 1 173 ? 2.948 20.329 -7.599 1.00 45.16 173 VAL A CA 1
ATOM 1342 C C . VAL A 1 173 ? 1.857 21.347 -7.329 1.00 45.16 173 VAL A C 1
ATOM 1344 O O . VAL A 1 173 ? 1.844 22.390 -7.986 1.00 45.16 173 VAL A O 1
ATOM 1347 N N . THR A 1 174 ? 0.963 21.070 -6.384 1.00 42.06 174 THR A N 1
ATOM 1348 C CA . THR A 1 174 ? 0.195 22.146 -5.756 1.00 42.06 174 THR A CA 1
ATOM 1349 C C . THR A 1 174 ? 1.041 22.756 -4.637 1.00 42.06 174 THR A C 1
ATOM 1351 O O . THR A 1 174 ? 1.862 22.080 -4.013 1.00 42.06 174 THR A O 1
ATOM 1354 N N . SER A 1 175 ? 0.908 24.062 -4.407 1.00 30.89 175 SER A N 1
ATOM 1355 C CA . SER A 1 175 ? 1.562 24.704 -3.261 1.00 30.89 175 SER A CA 1
ATOM 1356 C C . SER A 1 175 ? 0.650 24.576 -2.039 1.00 30.89 175 SER A C 1
ATOM 1358 O O . SER A 1 175 ? -0.500 25.017 -2.126 1.00 30.89 175 SER A O 1
ATOM 1360 N N . PRO A 1 176 ? 1.119 24.041 -0.894 1.00 28.12 176 PRO A N 1
ATOM 1361 C CA . PRO A 1 176 ? 0.278 23.907 0.291 1.00 28.12 176 PRO A CA 1
ATOM 1362 C C . PRO A 1 176 ? -0.231 25.282 0.743 1.00 28.12 176 PRO A C 1
ATOM 1364 O O . PRO A 1 176 ? 0.549 26.218 0.918 1.00 28.12 176 PRO A O 1
ATOM 1367 N N . GLY A 1 177 ? -1.552 25.401 0.900 1.00 33.84 177 GLY A N 1
ATOM 1368 C CA . GLY A 1 177 ? -2.234 26.665 1.197 1.00 33.84 177 GLY A CA 1
ATOM 1369 C C . GLY A 1 177 ? -2.699 27.466 -0.026 1.00 33.84 177 GLY A C 1
ATOM 1370 O O . GLY A 1 177 ? -3.202 28.571 0.150 1.00 33.84 177 GLY A O 1
ATOM 1371 N N . ASN A 1 178 ? -2.563 26.945 -1.252 1.00 30.02 178 ASN A N 1
ATOM 1372 C CA . ASN A 1 178 ? -3.070 27.606 -2.456 1.00 30.02 178 ASN A CA 1
ATOM 1373 C C . ASN A 1 178 ? -3.881 26.633 -3.333 1.00 30.02 178 ASN A C 1
ATOM 1375 O O . ASN A 1 178 ? -3.377 26.084 -4.311 1.00 30.02 178 ASN A O 1
ATOM 1379 N N . HIS A 1 179 ? -5.176 26.485 -3.025 1.00 37.88 179 HIS A N 1
ATOM 1380 C CA . HIS A 1 179 ? -6.178 25.770 -3.847 1.00 37.88 179 HIS A CA 1
ATOM 1381 C C . HIS A 1 179 ? -6.513 26.495 -5.173 1.00 37.88 179 HIS A C 1
ATOM 1383 O O . HIS A 1 179 ? -7.590 26.347 -5.747 1.00 37.88 179 HIS A O 1
ATOM 1389 N N . THR A 1 180 ? -5.589 27.309 -5.687 1.00 32.84 180 THR A N 1
ATOM 1390 C CA . THR A 1 180 ? -5.705 27.994 -6.975 1.00 32.84 180 THR A CA 1
ATOM 1391 C C . THR A 1 180 ? -5.286 27.067 -8.113 1.00 32.84 180 THR A C 1
ATOM 1393 O O . THR A 1 180 ? -4.149 27.097 -8.579 1.00 32.84 180 THR A O 1
ATOM 1396 N N . SER A 1 181 ? -6.255 26.257 -8.558 1.00 39.19 181 SER A N 1
ATOM 1397 C CA . SER A 1 181 ? -6.449 25.791 -9.944 1.00 39.19 181 SER A CA 1
ATOM 1398 C C . SER A 1 181 ? -5.342 26.239 -10.919 1.00 39.19 181 SER A C 1
ATOM 1400 O O . SER A 1 181 ? -5.380 27.324 -11.507 1.00 39.19 181 SER A O 1
ATOM 1402 N N . MET A 1 182 ? -4.355 25.365 -11.146 1.00 35.94 182 MET A N 1
ATOM 1403 C CA . MET A 1 182 ? -3.596 25.399 -12.396 1.00 35.94 182 MET A CA 1
ATOM 1404 C C . MET A 1 182 ? -4.404 24.659 -13.460 1.00 35.94 182 MET A C 1
ATOM 1406 O O . MET A 1 182 ? -4.165 23.476 -13.702 1.00 35.94 182 MET A O 1
ATOM 1410 N N . SER A 1 183 ? -5.353 25.387 -14.065 1.00 45.72 183 SER A N 1
ATOM 1411 C CA . SER A 1 183 ? -6.190 25.010 -15.219 1.00 45.72 183 SER A CA 1
ATOM 1412 C C . SER A 1 183 ? -5.515 23.982 -16.128 1.00 45.72 183 SER A C 1
ATOM 1414 O O . SER A 1 183 ? -4.719 24.321 -17.011 1.00 45.72 183 SER A O 1
ATOM 1416 N N . SER A 1 184 ? -5.814 22.703 -15.886 1.00 57.22 184 SER A N 1
ATOM 1417 C CA . SER A 1 184 ? -5.161 21.593 -16.577 1.00 57.22 184 SER A CA 1
ATOM 1418 C C . SER A 1 184 ? -6.030 21.119 -17.737 1.00 57.22 184 SER A C 1
ATOM 1420 O O . SER A 1 184 ? -7.131 20.591 -17.583 1.00 57.22 184 SER A O 1
ATOM 1422 N N . ASN A 1 185 ? -5.543 21.357 -18.951 1.00 82.25 185 ASN A N 1
ATOM 1423 C CA . ASN A 1 185 ? -6.218 20.937 -20.169 1.00 82.25 185 ASN A CA 1
ATOM 1424 C C . ASN A 1 185 ? -6.247 19.402 -20.238 1.00 82.25 185 ASN A C 1
ATOM 1426 O O . ASN A 1 185 ? -5.202 18.760 -20.299 1.00 82.25 185 ASN A O 1
ATOM 1430 N N . ILE A 1 186 ? -7.447 18.817 -20.299 1.00 88.75 186 ILE A N 1
ATOM 1431 C CA . ILE A 1 186 ? -7.687 17.362 -20.359 1.00 88.75 186 ILE A CA 1
ATOM 1432 C C . ILE A 1 186 ? -6.857 16.659 -21.441 1.00 88.75 186 ILE A C 1
ATOM 1434 O O . ILE A 1 186 ? -6.427 15.522 -21.254 1.00 88.75 186 ILE A O 1
ATOM 1438 N N . LYS A 1 187 ? -6.594 17.332 -22.569 1.00 88.50 187 LYS A N 1
ATOM 1439 C CA . LYS A 1 187 ? -5.738 16.782 -23.627 1.00 88.50 187 LYS A CA 1
ATOM 1440 C C . LYS A 1 187 ? -4.313 16.516 -23.130 1.00 88.50 187 LYS A C 1
ATOM 1442 O O . LYS A 1 187 ? -3.714 15.529 -23.538 1.00 88.50 187 LYS A O 1
ATOM 1447 N N . ASP A 1 188 ? -3.802 17.372 -22.256 1.00 88.50 188 ASP A N 1
ATOM 1448 C CA . ASP A 1 188 ? -2.436 17.322 -21.743 1.00 88.50 188 ASP A CA 1
ATOM 1449 C C . ASP A 1 188 ? -2.354 16.386 -20.523 1.00 88.50 188 ASP A C 1
ATOM 1451 O O . ASP A 1 188 ? -1.368 15.668 -20.381 1.00 88.50 188 ASP A O 1
ATOM 1455 N N . ILE A 1 189 ? -3.432 16.281 -19.725 1.00 89.25 189 ILE A N 1
ATOM 1456 C CA . ILE A 1 189 ? -3.620 15.203 -18.729 1.00 89.25 189 ILE A CA 1
ATOM 1457 C C . ILE A 1 189 ? -3.441 13.837 -19.405 1.00 89.25 189 ILE A C 1
ATOM 1459 O O . ILE A 1 189 ? -2.588 13.050 -19.001 1.00 89.25 189 ILE A O 1
ATOM 1463 N N . LEU A 1 190 ? -4.218 13.594 -20.467 1.00 91.00 190 LEU A N 1
ATOM 1464 C CA . LEU A 1 190 ? -4.235 12.328 -21.201 1.00 91.00 190 LEU A CA 1
ATOM 1465 C C . LEU A 1 190 ? -3.032 12.136 -22.129 1.00 91.00 190 LEU A C 1
ATOM 1467 O O . LEU A 1 190 ? -2.760 11.012 -22.522 1.00 91.00 190 LEU A O 1
ATOM 1471 N N . ALA A 1 191 ? -2.305 13.189 -22.509 1.00 87.94 191 ALA A N 1
ATOM 1472 C CA . ALA A 1 191 ? -1.043 13.041 -23.236 1.00 87.94 191 ALA A CA 1
ATOM 1473 C C . ALA A 1 191 ? 0.085 12.598 -22.293 1.00 87.94 191 ALA A C 1
ATOM 1475 O O . ALA A 1 191 ? 0.839 11.686 -22.627 1.00 87.94 191 ALA A O 1
ATOM 1476 N N . ASN A 1 192 ? 0.154 13.203 -21.103 1.00 86.38 192 ASN A N 1
ATOM 1477 C CA . ASN A 1 192 ? 1.191 12.950 -20.100 1.00 86.38 192 ASN A CA 1
ATOM 1478 C C . ASN A 1 192 ? 0.947 11.667 -19.279 1.00 86.38 192 ASN A C 1
ATOM 1480 O O . ASN A 1 192 ? 1.794 11.293 -18.469 1.00 86.38 192 ASN A O 1
ATOM 1484 N N . SER A 1 193 ? 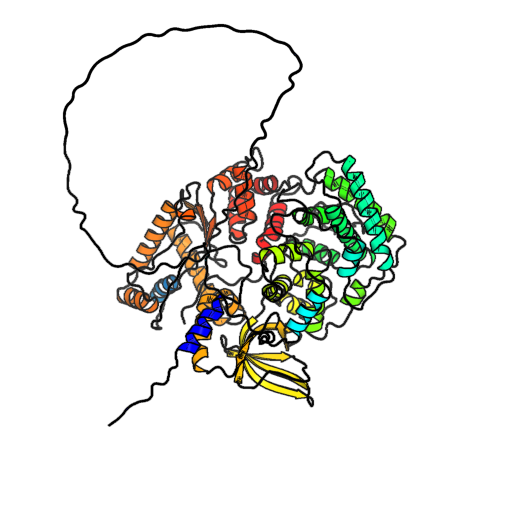-0.193 10.991 -19.461 1.00 89.50 193 SER A N 1
ATOM 1485 C CA . SER A 1 193 ? -0.477 9.681 -18.866 1.00 89.50 193 SER A CA 1
ATOM 1486 C C . SER A 1 193 ? -0.085 8.494 -19.758 1.00 89.50 193 SER A C 1
ATOM 1488 O O . SER A 1 193 ? 0.021 7.373 -19.254 1.00 89.50 193 SER A O 1
ATOM 1490 N N . ARG A 1 194 ? 0.131 8.684 -21.073 1.00 90.00 194 ARG A N 1
ATOM 1491 C CA . ARG A 1 194 ? 0.402 7.565 -22.000 1.00 90.00 194 ARG A CA 1
ATOM 1492 C C . ARG A 1 194 ? 1.832 7.036 -21.833 1.00 90.00 194 ARG A C 1
ATOM 1494 O O . ARG A 1 194 ? 2.761 7.832 -21.724 1.00 90.00 194 ARG A O 1
ATOM 1501 N N . PRO A 1 195 ? 2.049 5.712 -21.895 1.00 89.69 195 PRO A N 1
ATOM 1502 C CA . PRO A 1 195 ? 3.389 5.150 -21.817 1.00 89.69 195 PRO A CA 1
ATOM 1503 C C . PRO A 1 195 ? 4.229 5.502 -23.059 1.00 89.69 195 PRO A C 1
ATOM 1505 O O . PRO A 1 195 ? 3.712 5.530 -24.181 1.00 89.69 195 PRO A O 1
ATOM 1508 N N . PRO A 1 196 ? 5.546 5.728 -22.903 1.00 79.50 196 PRO A N 1
ATOM 1509 C CA . PRO A 1 196 ? 6.392 6.201 -23.991 1.00 79.50 196 PRO A CA 1
ATOM 1510 C C . PRO A 1 196 ? 6.576 5.145 -25.092 1.00 79.50 196 PRO A C 1
ATOM 1512 O O . PRO A 1 196 ? 7.020 4.025 -24.840 1.00 79.50 196 PRO A O 1
ATOM 1515 N N . GLY A 1 197 ? 6.312 5.547 -26.339 1.00 82.81 197 GLY A N 1
ATOM 1516 C CA . GLY A 1 197 ? 6.628 4.777 -27.550 1.00 82.81 197 GLY A CA 1
ATOM 1517 C C . GLY A 1 197 ? 5.552 3.803 -28.047 1.00 82.81 197 GLY A C 1
ATOM 1518 O O . GLY A 1 197 ? 5.725 3.246 -29.127 1.00 82.81 197 GLY A O 1
ATOM 1519 N N . CYS A 1 198 ? 4.441 3.625 -27.328 1.00 86.56 198 CYS A N 1
ATOM 1520 C CA . CYS A 1 198 ? 3.323 2.761 -27.738 1.00 86.56 198 CYS A CA 1
ATOM 1521 C C . CYS A 1 198 ? 2.078 3.605 -28.061 1.00 86.56 198 CYS A C 1
ATOM 1523 O O . CYS A 1 198 ? 1.870 4.641 -27.429 1.00 86.56 198 CYS A O 1
ATOM 1525 N N . ARG A 1 199 ? 1.266 3.206 -29.055 1.00 88.25 199 ARG A N 1
ATOM 1526 C CA . ARG A 1 199 ? 0.072 3.964 -29.489 1.00 88.25 199 ARG A CA 1
ATOM 1527 C C . ARG A 1 199 ? -1.030 3.066 -30.046 1.00 88.25 199 ARG A C 1
ATOM 1529 O O . ARG A 1 199 ? -0.811 2.322 -31.001 1.00 88.25 199 ARG A O 1
ATOM 1536 N N . GLY A 1 200 ? -2.233 3.208 -29.503 1.00 89.06 200 GLY A N 1
ATOM 1537 C CA . GLY A 1 200 ? -3.455 2.602 -30.029 1.00 89.06 200 GLY A CA 1
ATOM 1538 C C . GLY A 1 200 ? -4.145 3.499 -31.058 1.00 89.06 200 GLY A C 1
ATOM 1539 O O . GLY A 1 200 ? -4.013 4.724 -31.047 1.00 89.06 200 GLY A O 1
ATOM 1540 N N . ARG A 1 201 ? -4.954 2.898 -31.934 1.00 90.56 201 ARG A N 1
ATOM 1541 C CA . ARG A 1 201 ? -5.891 3.621 -32.812 1.00 90.56 201 ARG A CA 1
ATOM 1542 C C . ARG A 1 201 ? -7.027 4.263 -32.009 1.00 90.56 201 ARG A C 1
ATOM 1544 O O . ARG A 1 201 ? -7.603 5.244 -32.481 1.00 90.56 201 ARG A O 1
ATOM 1551 N N . GLY A 1 202 ? -7.320 3.730 -30.816 1.00 88.38 202 GLY A N 1
ATOM 1552 C CA . GLY A 1 202 ? -8.252 4.296 -29.837 1.00 88.38 202 GLY A CA 1
ATOM 1553 C C . GLY A 1 202 ? -7.759 5.595 -29.183 1.00 88.38 202 GLY A C 1
ATOM 1554 O O . GLY A 1 202 ? -8.556 6.512 -28.993 1.00 88.38 202 GLY A O 1
ATOM 1555 N N . ASP A 1 203 ? -6.449 5.721 -28.925 1.00 90.56 203 ASP A N 1
ATOM 1556 C CA . ASP A 1 203 ? -5.829 6.825 -28.163 1.00 90.56 203 ASP A CA 1
ATOM 1557 C C . ASP A 1 203 ? -6.291 8.225 -28.611 1.00 90.56 203 ASP A C 1
ATOM 1559 O O . ASP A 1 203 ? -6.531 9.112 -27.792 1.00 90.56 203 ASP A O 1
ATOM 1563 N N . LYS A 1 204 ? -6.444 8.428 -29.927 1.00 91.25 204 LYS A N 1
ATOM 1564 C CA . LYS A 1 204 ? -6.799 9.725 -30.530 1.00 91.25 204 LYS A CA 1
ATOM 1565 C C . LYS A 1 204 ? -8.204 10.230 -30.168 1.00 91.25 204 LYS A C 1
ATOM 1567 O O . LYS A 1 204 ? -8.452 11.421 -30.319 1.00 91.25 204 LYS A O 1
ATOM 1572 N N . TYR A 1 205 ? -9.112 9.356 -29.727 1.00 94.38 205 TYR A N 1
ATOM 1573 C CA . TYR A 1 205 ? -10.492 9.720 -29.377 1.00 94.38 205 TYR A CA 1
ATOM 1574 C C . TYR A 1 205 ? -10.637 10.141 -27.904 1.00 94.38 205 TYR A C 1
ATOM 1576 O O . TYR A 1 205 ? -11.500 10.957 -27.575 1.00 94.38 205 TYR A O 1
ATOM 1584 N N . LEU A 1 206 ? -9.777 9.620 -27.018 1.00 95.81 206 LEU A N 1
ATOM 1585 C CA . LEU A 1 206 ? -9.924 9.719 -25.559 1.00 95.81 206 LEU A CA 1
ATOM 1586 C C . LEU A 1 206 ? -10.018 11.171 -25.066 1.00 95.81 206 LEU A C 1
ATOM 1588 O O . LEU A 1 206 ? -10.868 11.494 -24.239 1.00 95.81 206 LEU A O 1
ATOM 1592 N N . ALA A 1 207 ? -9.202 12.071 -25.623 1.00 95.50 207 ALA A N 1
ATOM 1593 C CA . ALA A 1 207 ? -9.173 13.477 -25.219 1.00 95.50 207 ALA A CA 1
ATOM 1594 C C . ALA A 1 207 ? -10.482 14.235 -25.503 1.00 95.50 207 ALA A C 1
ATOM 1596 O O . ALA A 1 207 ? -10.804 15.173 -24.775 1.00 95.50 207 ALA A O 1
ATOM 1597 N N . ASP A 1 208 ? -11.243 13.852 -26.529 1.00 96.62 208 ASP A N 1
ATOM 1598 C CA . ASP A 1 208 ? -12.515 14.506 -26.863 1.00 96.62 208 ASP A CA 1
ATOM 1599 C C . ASP A 1 208 ? -13.711 13.825 -26.181 1.00 96.62 208 ASP A C 1
ATOM 1601 O O . ASP A 1 208 ? -14.666 14.511 -25.806 1.00 96.62 208 ASP A O 1
ATOM 1605 N N . ILE A 1 209 ? -13.612 12.519 -25.904 1.00 98.00 209 ILE A N 1
ATOM 1606 C CA . ILE A 1 209 ? -14.532 11.797 -25.010 1.00 98.00 209 ILE A CA 1
ATOM 1607 C C . ILE A 1 209 ? -14.447 12.388 -23.594 1.00 98.00 209 ILE A C 1
ATOM 1609 O O . ILE A 1 209 ? -15.468 12.769 -23.029 1.00 98.00 209 ILE A O 1
ATOM 1613 N N . ALA A 1 210 ? -13.246 12.583 -23.042 1.00 98.00 210 ALA A N 1
ATOM 1614 C CA . ALA A 1 210 ? -13.068 13.143 -21.700 1.00 98.00 210 ALA A CA 1
ATOM 1615 C C . ALA A 1 210 ? -13.549 14.607 -21.591 1.00 98.00 210 ALA A C 1
ATOM 1617 O O . ALA A 1 210 ? -14.221 14.961 -20.625 1.00 98.00 210 ALA A O 1
ATOM 1618 N N . LYS A 1 211 ? -13.334 15.452 -22.613 1.00 97.31 211 LYS A N 1
ATOM 1619 C CA . LYS A 1 211 ? -13.955 16.798 -22.684 1.00 97.31 211 LYS A CA 1
ATOM 1620 C C . LYS A 1 211 ? -15.480 16.753 -22.809 1.00 97.31 211 LYS A C 1
ATOM 1622 O O . LYS A 1 211 ? -16.158 17.717 -22.456 1.00 97.31 211 LYS A O 1
ATOM 1627 N N . GLY A 1 212 ? -16.043 15.702 -23.400 1.00 98.00 212 GLY A N 1
ATOM 1628 C CA . GLY A 1 212 ? -17.488 15.480 -23.424 1.00 98.00 212 GLY A CA 1
ATOM 1629 C C . GLY A 1 212 ? -18.016 15.087 -22.047 1.00 98.00 212 GLY A C 1
ATOM 1630 O O . GLY A 1 212 ? -18.959 15.714 -21.570 1.00 98.00 212 GLY A O 1
ATOM 1631 N N . LEU A 1 213 ? -17.344 14.147 -21.381 1.00 98.44 213 LEU A N 1
ATOM 1632 C CA . LEU A 1 213 ? -17.672 13.698 -20.030 1.00 98.44 213 LEU A CA 1
ATOM 1633 C C . LEU A 1 213 ? -17.561 14.832 -18.999 1.00 98.44 213 LEU A C 1
ATOM 1635 O O . LEU A 1 213 ? -18.508 15.044 -18.253 1.00 98.44 213 LEU A O 1
ATOM 1639 N N . GLN A 1 214 ? -16.488 15.634 -19.010 1.00 97.75 214 GLN A N 1
ATOM 1640 C CA . GLN A 1 214 ? -16.354 16.808 -18.130 1.00 97.75 214 GLN A CA 1
ATOM 1641 C C . GLN A 1 214 ? -17.551 17.763 -18.274 1.00 97.75 214 GLN A C 1
ATOM 1643 O O . GLN A 1 214 ? -18.102 18.215 -17.275 1.00 97.75 214 GLN A O 1
ATOM 1648 N N . ARG A 1 215 ? -17.982 18.060 -19.510 1.00 97.31 215 ARG A N 1
ATOM 1649 C CA . ARG A 1 215 ? -19.138 18.939 -19.771 1.00 97.31 215 ARG A CA 1
ATOM 1650 C C . ARG A 1 215 ? -20.463 18.317 -19.330 1.00 97.31 215 ARG A C 1
ATOM 1652 O O . ARG A 1 215 ? -21.317 19.042 -18.827 1.00 97.31 215 ARG A O 1
ATOM 1659 N N . LEU A 1 216 ? -20.627 17.004 -19.508 1.00 97.88 216 LEU A N 1
ATOM 1660 C CA . LEU A 1 216 ? -21.794 16.267 -19.024 1.00 97.88 216 LEU A CA 1
ATOM 1661 C C . LEU A 1 216 ? -21.873 16.328 -17.495 1.00 97.88 216 LEU A C 1
ATOM 1663 O O . LEU A 1 216 ? -22.881 16.785 -16.965 1.00 97.88 216 LEU A O 1
ATOM 1667 N N . LEU A 1 217 ? -20.800 15.933 -16.803 1.00 96.62 217 LEU A N 1
ATOM 1668 C CA . LEU A 1 217 ? -20.739 15.916 -15.341 1.00 96.62 217 LEU A CA 1
ATOM 1669 C C . LEU A 1 217 ? -20.909 17.319 -14.751 1.00 96.62 217 LEU A C 1
ATOM 1671 O O . LEU A 1 217 ? -21.710 17.482 -13.838 1.00 96.62 217 LEU A O 1
ATOM 1675 N N . LEU A 1 218 ? -20.242 18.338 -15.313 1.00 95.81 218 LEU A N 1
ATOM 1676 C CA . LEU A 1 218 ? -20.356 19.732 -14.867 1.00 95.81 218 LEU A CA 1
ATOM 1677 C C . LEU A 1 218 ? -21.806 20.228 -14.887 1.00 95.81 218 LEU A C 1
ATOM 1679 O O . LEU A 1 218 ? -22.241 20.842 -13.917 1.00 95.81 218 LEU A O 1
ATOM 1683 N N . LYS A 1 219 ? -22.558 19.925 -15.955 1.00 95.06 219 LYS A N 1
ATOM 1684 C CA . LYS A 1 219 ? -23.993 20.226 -16.018 1.00 95.06 219 LYS A CA 1
ATOM 1685 C C . LYS A 1 219 ? -24.798 19.352 -15.050 1.00 95.06 219 LYS A C 1
ATOM 1687 O O . LYS A 1 219 ? -25.746 19.823 -14.438 1.00 95.06 219 LYS A O 1
ATOM 1692 N N . HIS A 1 220 ? -24.440 18.080 -14.891 1.00 93.44 220 HIS A N 1
ATOM 1693 C CA . HIS A 1 220 ? -25.201 17.158 -14.047 1.00 93.44 220 HIS A CA 1
ATOM 1694 C C . HIS A 1 220 ? -25.181 17.546 -12.553 1.00 93.44 220 HIS A C 1
ATOM 1696 O O . HIS A 1 220 ? -26.144 17.264 -11.846 1.00 93.44 220 HIS A O 1
ATOM 1702 N N . GLN A 1 221 ? -24.168 18.295 -12.095 1.00 93.19 221 GLN A N 1
ATOM 1703 C CA . GLN A 1 221 ? -24.123 18.830 -10.723 1.00 93.19 221 GLN A CA 1
ATOM 1704 C C . GLN A 1 221 ? -25.252 19.826 -10.394 1.00 93.19 221 GLN A C 1
ATOM 1706 O O . GLN A 1 221 ? -25.500 20.093 -9.217 1.00 93.19 221 GLN A O 1
ATOM 1711 N N . GLU A 1 222 ? -25.952 20.367 -11.401 1.00 92.44 222 GLU A N 1
ATOM 1712 C CA . GLU A 1 222 ? -27.157 21.193 -11.212 1.00 92.44 222 GLU A CA 1
ATOM 1713 C C . GLU A 1 222 ? -28.275 20.414 -10.491 1.00 92.44 222 GLU A C 1
ATOM 1715 O O . GLU A 1 222 ? -29.063 21.015 -9.763 1.00 92.44 222 GLU A O 1
ATOM 1720 N N . PHE A 1 223 ? -28.300 19.082 -10.631 1.00 91.88 223 PHE A N 1
ATOM 1721 C CA . PHE A 1 223 ? -29.301 18.183 -10.043 1.00 91.88 223 PHE A CA 1
ATOM 1722 C C . PHE A 1 223 ? -28.868 17.560 -8.701 1.00 91.88 223 PHE A C 1
ATOM 1724 O O . PHE A 1 223 ? -29.630 16.794 -8.114 1.00 91.88 223 PHE A O 1
ATOM 1731 N N . TYR A 1 224 ? -27.662 17.859 -8.199 1.00 93.94 224 TYR A N 1
ATOM 1732 C CA . TYR A 1 224 ? -27.169 17.253 -6.955 1.00 93.94 224 TYR A CA 1
ATOM 1733 C C . TYR A 1 224 ? -27.871 17.839 -5.729 1.00 93.94 224 TYR A C 1
ATOM 1735 O O . TYR A 1 224 ? -27.892 19.059 -5.540 1.00 93.94 224 TYR A O 1
ATOM 1743 N N . THR A 1 225 ? -28.382 16.963 -4.868 1.00 93.00 225 THR A N 1
ATOM 1744 C CA . THR A 1 225 ? -29.121 17.325 -3.649 1.00 93.00 225 THR A CA 1
ATOM 1745 C C . THR A 1 225 ? -28.202 17.955 -2.601 1.00 93.00 225 THR A C 1
ATOM 1747 O O . THR A 1 225 ? -28.607 18.873 -1.888 1.00 93.00 225 THR A O 1
ATOM 1750 N N . TYR A 1 226 ? -26.948 17.507 -2.533 1.00 89.81 226 TYR A N 1
ATOM 1751 C CA . TYR A 1 226 ? -25.973 17.913 -1.528 1.00 89.81 226 TYR A CA 1
ATOM 1752 C C . TYR A 1 226 ? -24.734 18.583 -2.158 1.00 89.81 226 TYR A C 1
ATOM 1754 O O . TYR A 1 226 ? -24.424 18.390 -3.339 1.00 89.81 226 TYR A O 1
ATOM 1762 N N . PRO A 1 227 ? -23.976 19.387 -1.386 1.00 86.75 227 PRO A N 1
ATOM 1763 C CA . PRO A 1 227 ? -22.692 19.928 -1.832 1.00 86.75 227 PRO A CA 1
ATOM 1764 C C . PRO A 1 227 ? -21.543 18.906 -1.750 1.00 86.75 227 PRO A C 1
ATOM 1766 O O . PRO A 1 227 ? -20.487 19.134 -2.326 1.00 86.75 227 PRO A O 1
ATOM 1769 N N . THR A 1 228 ? -21.734 17.782 -1.053 1.00 86.12 228 THR A N 1
ATOM 1770 C CA . THR A 1 228 ? -20.712 16.767 -0.720 1.00 86.12 228 THR A CA 1
ATOM 1771 C C . THR A 1 228 ? -20.036 16.114 -1.925 1.00 86.12 228 THR A C 1
ATOM 1773 O O . THR A 1 228 ? -18.865 15.758 -1.834 1.00 86.12 228 THR A O 1
ATOM 1776 N N . CYS A 1 229 ? -20.750 15.968 -3.044 1.00 88.75 229 CYS A N 1
ATOM 1777 C CA . CYS A 1 229 ? -20.226 15.399 -4.291 1.00 88.75 229 CYS A CA 1
ATOM 1778 C C . CYS A 1 229 ? -19.968 16.454 -5.382 1.00 88.75 229 CYS A C 1
ATOM 1780 O O . CYS A 1 229 ? -19.717 16.084 -6.528 1.00 88.75 229 CYS A O 1
ATOM 1782 N N . ARG A 1 230 ? -20.058 17.755 -5.066 1.00 91.38 230 ARG A N 1
ATOM 1783 C CA . ARG A 1 230 ? -19.823 18.827 -6.043 1.00 91.38 230 ARG A CA 1
ATOM 1784 C C . ARG A 1 230 ? -18.326 19.098 -6.172 1.00 91.38 230 ARG A C 1
ATOM 1786 O O . ARG A 1 230 ? -17.677 19.485 -5.206 1.00 91.38 230 ARG A O 1
ATOM 1793 N N . LEU A 1 231 ? -17.807 18.917 -7.380 1.00 92.12 231 LEU A N 1
ATOM 1794 C CA . LEU A 1 231 ? -16.417 19.165 -7.748 1.00 92.12 231 LEU A CA 1
ATOM 1795 C C . LEU A 1 231 ? -16.299 20.433 -8.599 1.00 92.12 231 LEU A C 1
ATOM 1797 O O . LEU A 1 231 ? -17.228 20.809 -9.321 1.00 92.12 231 LEU A O 1
ATOM 1801 N N . ASP A 1 232 ? -15.146 21.094 -8.541 1.00 91.81 232 ASP A N 1
ATOM 1802 C CA . ASP A 1 232 ? -14.825 22.187 -9.454 1.00 91.81 232 ASP A CA 1
ATOM 1803 C C . ASP A 1 232 ? -14.544 21.669 -10.881 1.00 91.81 232 ASP A C 1
ATOM 1805 O O . ASP A 1 232 ? -14.459 20.466 -11.149 1.00 91.81 232 ASP A O 1
ATOM 1809 N N . LYS A 1 233 ? -14.396 22.597 -11.828 1.00 91.50 233 LYS A N 1
ATOM 1810 C CA . LYS A 1 233 ? -14.209 22.284 -13.248 1.00 91.50 233 LYS A CA 1
ATOM 1811 C C . LYS A 1 233 ? -12.934 21.476 -13.532 1.00 91.50 233 LYS A C 1
ATOM 1813 O O . LYS A 1 233 ? -12.969 20.619 -14.419 1.00 91.50 233 LYS A O 1
ATOM 1818 N N . ASP A 1 234 ? -11.833 21.739 -12.838 1.00 89.50 234 ASP A N 1
ATOM 1819 C CA . ASP A 1 234 ? -10.551 21.073 -13.073 1.00 89.50 234 ASP A CA 1
ATOM 1820 C C . ASP A 1 234 ? -10.524 19.697 -12.406 1.00 89.50 234 ASP A C 1
ATOM 1822 O O . ASP A 1 234 ? -10.125 18.729 -13.057 1.00 89.50 234 ASP A O 1
ATOM 1826 N N . SER A 1 235 ? -11.061 19.571 -11.187 1.00 92.19 235 SER A N 1
ATOM 1827 C CA . SER A 1 235 ? -11.299 18.266 -10.549 1.00 92.19 235 SER A CA 1
ATOM 1828 C C . SER A 1 235 ? -12.197 17.372 -11.409 1.00 92.19 235 SER A C 1
ATOM 1830 O O . SER A 1 235 ? -11.874 16.207 -11.636 1.00 92.19 235 SER A O 1
ATOM 1832 N N . LEU A 1 236 ? -13.271 17.919 -11.995 1.00 94.81 236 LEU A N 1
ATOM 1833 C CA . LEU A 1 236 ? -14.086 17.208 -12.990 1.00 94.81 236 LEU A CA 1
ATOM 1834 C C . LEU A 1 236 ? -13.322 16.866 -14.276 1.00 94.81 236 LEU A C 1
ATOM 1836 O O . LEU A 1 236 ? -13.673 15.897 -14.948 1.00 94.81 236 LEU A O 1
ATOM 1840 N N . GLY A 1 237 ? -12.312 17.650 -14.655 1.00 94.69 237 GLY A N 1
ATOM 1841 C CA . GLY A 1 237 ? -11.486 17.383 -15.833 1.00 94.69 237 GLY A CA 1
ATOM 1842 C C . GLY A 1 237 ? -10.516 16.225 -15.615 1.00 94.69 237 GLY A C 1
ATOM 1843 O O . GLY A 1 237 ? -10.409 15.338 -16.462 1.00 94.69 237 GLY A O 1
ATOM 1844 N N . GLU A 1 238 ? -9.868 16.191 -14.453 1.00 94.50 238 GLU A N 1
ATOM 1845 C CA . GLU A 1 238 ? -9.010 15.085 -14.036 1.00 94.50 238 GLU A CA 1
ATOM 1846 C C . GLU A 1 238 ? -9.827 13.806 -13.784 1.00 94.50 238 GLU A C 1
ATOM 1848 O O . GLU A 1 238 ? -9.464 12.742 -14.286 1.00 94.50 238 GLU A O 1
ATOM 1853 N N . LEU A 1 239 ? -10.988 13.906 -13.124 1.00 96.44 239 LEU A N 1
ATOM 1854 C CA . LEU A 1 239 ? -11.914 12.781 -12.963 1.00 96.44 239 LEU A CA 1
ATOM 1855 C C . LEU A 1 239 ? -12.412 12.255 -14.320 1.00 96.44 239 LEU A C 1
ATOM 1857 O O . LEU A 1 239 ? -12.429 11.046 -14.538 1.00 96.44 239 LEU A O 1
ATOM 1861 N N . ALA A 1 240 ? -12.763 13.131 -15.266 1.00 98.00 240 ALA A N 1
ATOM 1862 C CA . ALA A 1 240 ? -13.162 12.708 -16.608 1.00 98.00 240 ALA A CA 1
ATOM 1863 C C . ALA A 1 240 ? -12.022 12.012 -17.376 1.00 98.00 240 ALA A C 1
ATOM 1865 O O . ALA A 1 240 ? -12.286 11.086 -18.142 1.00 98.00 240 ALA A O 1
ATOM 1866 N N . ALA A 1 241 ? -10.762 12.408 -17.160 1.00 97.50 241 ALA A N 1
ATOM 1867 C CA . ALA A 1 241 ? -9.604 11.709 -17.712 1.00 97.50 241 ALA A CA 1
ATOM 1868 C C . ALA A 1 241 ? -9.413 10.317 -17.077 1.00 97.50 241 ALA A C 1
ATOM 1870 O O . ALA A 1 241 ? -9.221 9.345 -17.804 1.00 97.50 241 ALA A O 1
ATOM 1871 N N . VAL A 1 242 ? -9.532 10.200 -15.747 1.00 97.81 242 VAL A N 1
ATOM 1872 C CA . VAL A 1 242 ? -9.511 8.912 -15.022 1.00 97.81 242 VAL A CA 1
ATOM 1873 C C . VAL A 1 242 ? -10.597 7.964 -15.541 1.00 97.81 242 VAL A C 1
ATOM 1875 O O . VAL A 1 242 ? -10.306 6.821 -15.886 1.00 97.81 242 VAL A O 1
ATOM 1878 N N . LEU A 1 243 ? -11.840 8.441 -15.641 1.00 98.50 243 LEU A N 1
ATOM 1879 C CA . LEU A 1 243 ? -12.993 7.639 -16.060 1.00 98.50 243 LEU A CA 1
ATOM 1880 C C . LEU A 1 243 ? -12.894 7.152 -17.514 1.00 98.50 243 LEU A C 1
ATOM 1882 O O . LEU A 1 243 ? -13.351 6.054 -17.829 1.00 98.50 243 LEU A O 1
ATOM 1886 N N . VAL A 1 244 ? -12.270 7.932 -18.401 1.00 98.44 244 VAL A N 1
ATOM 1887 C CA . VAL A 1 244 ? -12.040 7.532 -19.798 1.00 98.44 244 VAL A CA 1
ATOM 1888 C C . VAL A 1 244 ? -10.900 6.520 -19.935 1.00 98.44 244 VAL A C 1
ATOM 1890 O O . VAL A 1 244 ? -10.995 5.626 -20.769 1.00 98.44 244 VAL A O 1
ATOM 1893 N N . GLU A 1 245 ? -9.860 6.583 -19.104 1.00 98.12 245 GLU A N 1
ATOM 1894 C CA . GLU A 1 245 ? -8.795 5.566 -19.096 1.00 98.12 245 GLU A CA 1
ATOM 1895 C C . GLU A 1 245 ? -9.219 4.258 -18.418 1.00 98.12 245 GLU A C 1
ATOM 1897 O O . GLU A 1 245 ? -8.848 3.184 -18.888 1.00 98.12 245 GLU A O 1
ATOM 1902 N N . PHE A 1 246 ? -10.065 4.325 -17.387 1.00 98.44 246 PHE A N 1
ATOM 1903 C CA . PHE A 1 246 ? -10.817 3.164 -16.902 1.00 98.44 246 PHE A CA 1
ATOM 1904 C C . PHE A 1 246 ? -11.663 2.552 -18.031 1.00 98.44 246 PHE A C 1
ATOM 1906 O O . PHE A 1 246 ? -11.624 1.344 -18.258 1.00 98.44 246 PHE A O 1
ATOM 1913 N N . GLY A 1 247 ? -12.378 3.386 -18.795 1.00 97.94 247 GLY A N 1
ATOM 1914 C CA . GLY A 1 247 ? -13.161 2.924 -19.939 1.00 97.94 247 GLY A CA 1
ATOM 1915 C C . GLY A 1 247 ? -12.320 2.262 -21.036 1.00 97.94 247 GLY A C 1
ATOM 1916 O O . GLY A 1 247 ? -12.764 1.292 -21.646 1.00 97.94 247 GLY A O 1
ATOM 1917 N N . GLU A 1 248 ? -11.086 2.723 -21.243 1.00 97.75 248 GLU A N 1
ATOM 1918 C CA . GLU A 1 248 ? -10.121 2.092 -22.147 1.00 97.75 248 GLU A CA 1
ATOM 1919 C C . GLU A 1 248 ? -9.628 0.733 -21.622 1.00 97.75 248 GLU A C 1
ATOM 1921 O O . GLU A 1 248 ? -9.565 -0.223 -22.392 1.00 97.75 248 GLU A O 1
ATOM 1926 N N . ASP A 1 249 ? -9.313 0.625 -20.328 1.00 98.00 249 ASP A N 1
ATOM 1927 C CA . ASP A 1 249 ? -8.903 -0.623 -19.665 1.00 98.00 249 ASP A CA 1
ATOM 1928 C C . ASP A 1 249 ? -9.969 -1.717 -19.780 1.00 98.00 249 ASP A C 1
ATOM 1930 O O . ASP A 1 249 ? -9.665 -2.849 -20.167 1.00 98.00 249 ASP A O 1
ATOM 1934 N N . ILE A 1 250 ? -11.227 -1.339 -19.561 1.00 96.56 250 ILE A N 1
ATOM 1935 C CA . ILE A 1 250 ? -12.398 -2.188 -19.776 1.00 96.56 250 ILE A CA 1
ATOM 1936 C C . ILE A 1 250 ? -12.571 -2.552 -21.263 1.00 96.56 250 ILE A C 1
ATOM 1938 O O . ILE A 1 250 ? -12.662 -3.732 -21.598 1.00 96.56 250 ILE A O 1
ATOM 1942 N N . HIS A 1 251 ? -12.606 -1.571 -22.174 1.00 96.81 251 HIS A N 1
ATOM 1943 C CA . HIS A 1 251 ? -12.944 -1.796 -23.591 1.00 96.81 251 HIS A CA 1
ATOM 1944 C C . HIS A 1 251 ? -11.875 -2.563 -24.372 1.00 96.81 251 HIS A C 1
ATOM 1946 O O . HIS A 1 251 ? -12.193 -3.442 -25.174 1.00 96.81 251 HIS A O 1
ATOM 1952 N N . ALA A 1 252 ? -10.605 -2.223 -24.150 1.00 96.00 252 ALA A N 1
ATOM 1953 C CA . ALA A 1 252 ? -9.464 -2.869 -24.790 1.00 96.00 252 ALA A CA 1
ATOM 1954 C C . ALA A 1 252 ? -8.985 -4.118 -24.029 1.00 96.00 252 ALA A C 1
ATOM 1956 O O . ALA A 1 252 ? -8.040 -4.771 -24.479 1.00 96.00 252 ALA A O 1
ATOM 1957 N N . GLU A 1 253 ? -9.616 -4.460 -22.898 1.00 95.75 253 GLU A N 1
ATOM 1958 C CA . GLU A 1 253 ? -9.256 -5.575 -22.013 1.00 95.75 253 GLU A CA 1
ATOM 1959 C C . GLU A 1 253 ? -7.775 -5.498 -21.591 1.00 95.75 253 GLU A C 1
ATOM 1961 O O . GLU A 1 253 ? -6.999 -6.431 -21.813 1.00 95.75 253 GLU A O 1
ATOM 1966 N N . ILE A 1 254 ? -7.341 -4.347 -21.066 1.00 96.56 254 ILE A N 1
ATOM 1967 C CA . ILE A 1 254 ? -5.945 -4.121 -20.646 1.00 96.56 254 ILE A CA 1
ATOM 1968 C C . ILE A 1 254 ? -5.634 -4.953 -19.395 1.00 96.56 254 ILE A C 1
ATOM 1970 O O . ILE A 1 254 ? -4.565 -5.552 -19.304 1.00 96.56 254 ILE A O 1
ATOM 1974 N N . GLY A 1 255 ? -6.597 -5.044 -18.475 1.00 95.56 255 GLY A N 1
ATOM 1975 C CA . GLY A 1 255 ? -6.617 -6.013 -17.383 1.00 95.56 255 GLY A CA 1
ATOM 1976 C C . GLY A 1 255 ? -6.277 -5.454 -16.003 1.00 95.56 255 GLY A C 1
ATOM 1977 O O . GLY A 1 255 ? -6.186 -6.243 -15.062 1.00 95.56 255 GLY A O 1
ATOM 1978 N N . LEU A 1 256 ? -6.113 -4.132 -15.854 1.00 97.12 256 LEU A N 1
ATOM 1979 C CA . LEU A 1 256 ? -5.786 -3.516 -14.561 1.00 97.12 256 LEU A CA 1
ATOM 1980 C C . LEU A 1 256 ? -6.991 -3.619 -13.616 1.00 97.12 256 LEU A C 1
ATOM 1982 O O . LEU A 1 256 ? -6.870 -4.172 -12.522 1.00 97.12 256 LEU A O 1
ATOM 1986 N N . TRP A 1 257 ? -8.170 -3.184 -14.074 1.00 96.38 257 TRP A N 1
ATOM 1987 C CA . TRP A 1 257 ? -9.419 -3.286 -13.322 1.00 96.38 257 TRP A CA 1
ATOM 1988 C C . TRP A 1 257 ? -9.784 -4.736 -13.028 1.00 96.38 257 TRP A C 1
ATOM 1990 O O . TRP A 1 257 ? -9.987 -5.094 -11.874 1.00 96.38 257 TRP A O 1
ATOM 2000 N N . SER A 1 258 ? -9.786 -5.610 -14.042 1.00 93.62 258 SER A N 1
ATOM 2001 C CA . SER A 1 258 ? -10.124 -7.027 -13.837 1.00 93.62 258 SER A CA 1
ATOM 2002 C C . SER A 1 258 ? -9.141 -7.733 -12.891 1.00 93.62 258 SER A C 1
ATOM 2004 O O . SER A 1 258 ? -9.515 -8.702 -12.232 1.00 93.62 258 SER A O 1
ATOM 2006 N N . GLY A 1 259 ? -7.903 -7.235 -12.771 1.00 93.69 259 GLY A N 1
ATOM 2007 C CA . GLY A 1 259 ? -6.962 -7.618 -11.71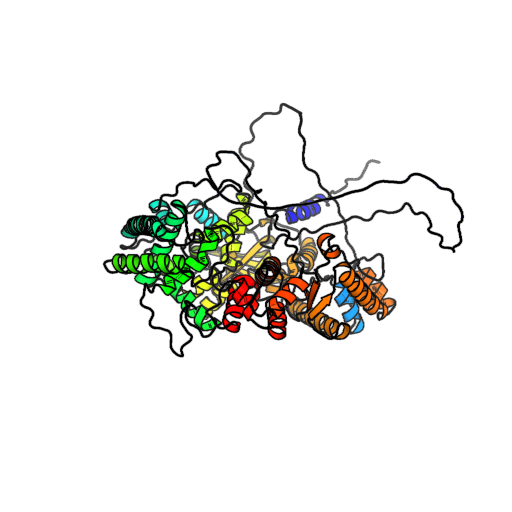9 1.00 93.69 259 GLY A CA 1
ATOM 2008 C C . GLY A 1 259 ? -7.486 -7.294 -10.319 1.00 93.69 259 GLY A C 1
ATOM 2009 O O . GLY A 1 259 ? -7.525 -8.187 -9.474 1.00 93.69 259 GLY A O 1
ATOM 2010 N N . LEU A 1 260 ? -7.960 -6.064 -10.091 1.00 93.38 260 LEU A N 1
ATOM 2011 C CA . LEU A 1 260 ? -8.617 -5.667 -8.837 1.00 93.38 260 LEU A CA 1
ATOM 2012 C C . LEU A 1 260 ? -9.868 -6.512 -8.552 1.00 93.38 260 LEU A C 1
ATOM 2014 O O . LEU A 1 260 ? -10.038 -6.964 -7.422 1.00 93.38 260 LEU A O 1
ATOM 2018 N N . GLU A 1 261 ? -10.706 -6.788 -9.559 1.00 92.06 261 GLU A N 1
ATOM 2019 C CA . GLU A 1 261 ? -11.912 -7.616 -9.383 1.00 92.06 261 GLU A CA 1
ATOM 2020 C C . GLU A 1 261 ? -11.563 -9.052 -8.952 1.00 92.06 261 GLU A C 1
ATOM 2022 O O . GLU A 1 261 ? -12.148 -9.575 -8.002 1.00 92.06 261 GLU A O 1
ATOM 2027 N N . ARG A 1 262 ? -10.542 -9.664 -9.574 1.00 90.88 262 ARG A N 1
ATOM 2028 C CA . ARG A 1 262 ? -10.016 -10.978 -9.158 1.00 90.88 262 ARG A CA 1
ATOM 2029 C C . ARG A 1 262 ? -9.455 -10.954 -7.734 1.00 90.88 262 ARG A C 1
ATOM 2031 O O . ARG A 1 262 ? -9.677 -11.903 -6.986 1.00 90.88 262 ARG A O 1
ATOM 2038 N N . MET A 1 263 ? -8.737 -9.898 -7.347 1.00 90.94 263 MET A N 1
ATOM 2039 C CA . MET A 1 263 ? -8.139 -9.803 -6.009 1.00 90.94 263 MET A CA 1
ATOM 2040 C C . MET A 1 263 ? -9.181 -9.543 -4.912 1.00 90.94 263 MET A C 1
ATOM 2042 O O . MET A 1 263 ? -9.068 -10.125 -3.838 1.00 90.94 263 MET A O 1
ATOM 2046 N N . GLN A 1 264 ? -10.236 -8.768 -5.185 1.00 90.06 264 GLN A N 1
ATOM 2047 C CA . GLN A 1 264 ? -11.391 -8.628 -4.287 1.00 90.06 264 GLN A CA 1
ATOM 2048 C C . GLN A 1 264 ? -12.047 -9.995 -4.022 1.00 90.06 264 GLN A C 1
ATOM 2050 O O . GLN A 1 264 ? -12.186 -10.392 -2.863 1.00 90.06 264 GLN A O 1
ATOM 2055 N N . GLN A 1 265 ? -12.348 -10.756 -5.083 1.00 88.75 265 GLN A N 1
ATOM 2056 C CA . GLN A 1 265 ? -12.938 -12.095 -4.969 1.00 88.75 265 GLN A CA 1
ATOM 2057 C C . GLN A 1 265 ? -12.046 -13.048 -4.152 1.00 88.75 265 GLN A C 1
ATOM 2059 O O . GLN A 1 265 ? -12.545 -13.801 -3.319 1.00 88.75 265 GLN A O 1
ATOM 2064 N N . GLN A 1 266 ? -10.721 -12.981 -4.334 1.00 89.50 266 GLN A N 1
ATOM 2065 C CA . GLN A 1 266 ? -9.744 -13.760 -3.559 1.00 89.50 266 GLN A CA 1
ATOM 2066 C C . GLN A 1 266 ? -9.622 -13.325 -2.089 1.00 89.50 266 GLN A C 1
ATOM 2068 O O . GLN A 1 266 ? -9.261 -14.141 -1.243 1.00 89.50 266 GLN A O 1
ATOM 2073 N N . PHE A 1 267 ? -9.868 -12.052 -1.770 1.00 90.12 267 PHE A N 1
ATOM 2074 C CA . PHE A 1 267 ? -9.703 -11.507 -0.419 1.00 90.12 267 PHE A CA 1
ATOM 2075 C C . PHE A 1 267 ? -10.940 -11.653 0.466 1.00 90.12 267 PHE A C 1
ATOM 2077 O O . PHE A 1 267 ? -10.781 -11.765 1.681 1.00 90.12 267 PHE A O 1
ATOM 2084 N N . PHE A 1 268 ? -12.138 -11.614 -0.122 1.00 88.38 268 PHE A N 1
ATOM 2085 C CA . PHE A 1 268 ? -13.396 -11.506 0.624 1.00 88.38 268 PHE A CA 1
ATOM 2086 C C . PHE A 1 268 ? -14.455 -12.540 0.223 1.00 88.38 268 PHE A C 1
ATOM 2088 O O . PHE A 1 268 ? -15.491 -12.618 0.876 1.00 88.38 268 PHE A O 1
ATOM 2095 N N . GLY A 1 269 ? -14.242 -13.301 -0.857 1.00 86.06 269 GLY A N 1
ATOM 2096 C CA . GLY A 1 269 ? -15.274 -14.161 -1.447 1.00 86.06 269 GLY A CA 1
ATOM 2097 C C . GLY A 1 269 ? -16.405 -13.391 -2.142 1.00 86.06 269 GLY A C 1
ATOM 2098 O O . GLY A 1 269 ? -17.336 -14.012 -2.647 1.00 86.06 269 GLY A O 1
ATOM 2099 N N . THR A 1 270 ? -16.325 -12.058 -2.195 1.00 84.88 270 THR A N 1
ATOM 2100 C CA . THR A 1 270 ? -17.337 -11.179 -2.788 1.00 84.88 270 THR A CA 1
ATOM 2101 C C . THR A 1 270 ? -16.821 -10.516 -4.064 1.00 84.88 270 THR A C 1
ATOM 2103 O O . THR A 1 270 ? -15.623 -10.227 -4.168 1.00 84.88 270 THR A O 1
ATOM 2106 N N . PRO A 1 271 ? -17.703 -10.242 -5.038 1.00 84.25 271 PRO A N 1
ATOM 2107 C CA . PRO A 1 271 ? -17.308 -9.577 -6.268 1.00 84.25 271 PRO A CA 1
ATOM 2108 C C . PRO A 1 271 ? -16.929 -8.113 -6.027 1.00 84.25 271 PRO A C 1
ATOM 2110 O O . PRO A 1 271 ? -17.404 -7.461 -5.094 1.00 84.25 271 PRO A O 1
ATOM 2113 N N . LEU A 1 272 ? -16.100 -7.567 -6.919 1.00 84.75 272 LEU A N 1
ATOM 2114 C CA . LEU A 1 272 ? -15.963 -6.121 -7.060 1.00 84.75 272 LEU A CA 1
ATOM 2115 C C . LEU A 1 272 ? -16.958 -5.636 -8.126 1.00 84.75 272 LEU A C 1
ATOM 2117 O O . LEU A 1 272 ? -17.078 -6.288 -9.163 1.00 84.75 272 LEU A O 1
ATOM 2121 N N . PRO A 1 273 ? -17.649 -4.505 -7.918 1.00 79.06 273 PRO A N 1
ATOM 2122 C CA . PRO A 1 273 ? -17.676 -3.686 -6.708 1.00 79.06 273 PRO A CA 1
ATOM 2123 C C . PRO A 1 273 ? -18.482 -4.358 -5.587 1.00 79.06 273 PRO A C 1
ATOM 2125 O O . PRO A 1 273 ? -19.522 -4.955 -5.840 1.00 79.06 273 PRO A O 1
ATOM 2128 N N . PHE A 1 274 ? -18.072 -4.150 -4.334 1.00 74.88 274 PHE A N 1
ATOM 2129 C CA . PHE A 1 274 ? -18.754 -4.688 -3.141 1.00 74.88 274 PHE A CA 1
ATOM 2130 C C . PHE A 1 274 ? -20.172 -4.122 -2.894 1.00 74.88 274 PHE A C 1
ATOM 2132 O O . PHE A 1 274 ? -20.823 -4.455 -1.914 1.00 74.88 274 PHE A O 1
ATOM 2139 N N . LEU A 1 275 ? -20.641 -3.252 -3.792 1.00 71.69 275 LEU A N 1
ATOM 2140 C CA . LEU A 1 275 ? -22.026 -2.792 -3.911 1.00 71.69 275 LEU A CA 1
ATOM 2141 C C . LEU A 1 275 ? -22.945 -3.829 -4.588 1.00 71.69 275 LEU A C 1
ATOM 2143 O O . LEU A 1 275 ? -24.137 -3.576 -4.747 1.00 71.69 275 LEU A O 1
ATOM 2147 N N . VAL A 1 276 ? -22.401 -4.959 -5.046 1.00 68.75 276 VAL A N 1
ATOM 2148 C CA . VAL A 1 276 ? -23.170 -6.121 -5.503 1.00 68.75 276 VAL A CA 1
ATOM 2149 C C . VAL A 1 276 ? -23.299 -7.107 -4.345 1.00 68.75 276 VAL A C 1
ATOM 2151 O O . VAL A 1 276 ? -22.314 -7.388 -3.663 1.00 68.75 276 VAL A O 1
ATOM 2154 N N . GLU A 1 277 ? -24.499 -7.649 -4.138 1.00 66.06 277 GLU A N 1
ATOM 2155 C CA . GLU A 1 277 ? -24.730 -8.673 -3.118 1.00 66.06 277 GLU A CA 1
ATOM 2156 C C . GLU A 1 277 ? -23.860 -9.926 -3.362 1.00 66.06 277 GLU A C 1
ATOM 2158 O O . GLU A 1 277 ? -23.681 -10.338 -4.516 1.00 66.06 277 GLU A O 1
ATOM 2163 N N . PRO A 1 278 ? -23.322 -10.562 -2.302 1.00 63.59 278 PRO A N 1
ATOM 2164 C CA . PRO A 1 278 ? -22.603 -11.825 -2.428 1.00 63.59 278 PRO A CA 1
ATOM 2165 C C . PRO A 1 278 ? -23.496 -12.919 -3.023 1.00 63.59 278 PRO A C 1
ATOM 2167 O O . PRO A 1 278 ? -24.574 -13.200 -2.506 1.00 63.59 278 PRO A O 1
ATOM 2170 N N . THR A 1 279 ? -23.025 -13.564 -4.088 1.00 63.22 279 THR A N 1
ATOM 2171 C CA . THR A 1 279 ? -23.671 -14.723 -4.722 1.00 63.22 279 THR A CA 1
ATOM 2172 C C . THR A 1 279 ? -22.605 -15.754 -5.101 1.00 63.22 279 THR A C 1
ATOM 2174 O O . THR A 1 279 ? -21.434 -15.406 -5.256 1.00 63.22 279 THR A O 1
ATOM 2177 N N . ASP A 1 280 ? -22.989 -17.029 -5.236 1.00 61.25 280 ASP A N 1
ATOM 2178 C CA . ASP A 1 280 ? -22.047 -18.146 -5.457 1.00 61.25 280 ASP A CA 1
ATOM 2179 C C . ASP A 1 280 ? -21.321 -18.108 -6.818 1.00 61.25 280 ASP A C 1
ATOM 2181 O O . ASP A 1 280 ? -20.364 -18.851 -7.044 1.00 61.25 280 ASP A O 1
ATOM 2185 N N . ALA A 1 281 ? -21.765 -17.244 -7.734 1.00 59.38 281 ALA A N 1
ATOM 2186 C CA . ALA A 1 281 ? -21.146 -17.001 -9.029 1.00 59.38 281 ALA A CA 1
ATOM 2187 C C . ALA A 1 281 ? -20.725 -15.526 -9.148 1.00 59.38 281 ALA A C 1
ATOM 2189 O O . ALA A 1 281 ? -21.424 -14.652 -8.634 1.00 59.38 281 ALA A O 1
ATOM 2190 N N . PRO A 1 282 ? -19.632 -15.205 -9.869 1.00 60.38 282 PRO A N 1
ATOM 2191 C CA . PRO A 1 282 ? -19.326 -13.823 -10.212 1.00 60.38 282 PRO A CA 1
ATOM 2192 C C . PRO A 1 282 ? -20.511 -13.189 -10.964 1.00 60.38 282 PRO A C 1
ATOM 2194 O O . PRO A 1 282 ? -21.013 -13.797 -11.914 1.00 60.38 282 PRO A O 1
ATOM 2197 N N . PRO A 1 283 ? -20.963 -11.983 -10.581 1.00 65.44 283 PRO A N 1
ATOM 2198 C CA . PRO A 1 283 ? -22.055 -11.305 -11.259 1.00 65.44 283 PRO A CA 1
ATOM 2199 C C . PRO A 1 283 ? -21.635 -10.953 -12.688 1.00 65.44 283 PRO A C 1
ATOM 2201 O O . PRO A 1 283 ? -20.541 -10.425 -12.905 1.00 65.44 283 PRO A O 1
ATOM 2204 N N . ASP A 1 284 ? -22.519 -11.198 -13.657 1.00 73.19 284 ASP A N 1
ATOM 2205 C CA . ASP A 1 284 ? -22.307 -10.821 -15.059 1.00 73.19 284 ASP A CA 1
ATOM 2206 C C . ASP A 1 284 ? -22.492 -9.304 -15.235 1.00 73.19 284 ASP A C 1
ATOM 2208 O O . ASP A 1 284 ? -23.523 -8.793 -15.679 1.00 73.19 284 ASP A O 1
ATOM 2212 N N . LEU A 1 285 ? -21.497 -8.555 -14.760 1.00 82.19 285 LEU A N 1
ATOM 2213 C CA . LEU A 1 285 ? -21.457 -7.105 -14.845 1.00 82.19 285 LEU A CA 1
ATOM 2214 C C . LEU A 1 285 ? -21.086 -6.701 -16.268 1.00 82.19 285 LEU A C 1
ATOM 2216 O O . LEU A 1 285 ? -19.942 -6.890 -16.701 1.00 82.19 285 LEU A O 1
ATOM 2220 N N . ALA A 1 286 ? -22.026 -6.047 -16.953 1.00 87.50 286 ALA A N 1
ATOM 2221 C CA . ALA A 1 286 ? -21.772 -5.387 -18.227 1.00 87.50 286 ALA A CA 1
ATOM 2222 C C . ALA A 1 286 ? -20.500 -4.510 -18.139 1.00 87.50 286 ALA A C 1
ATOM 2224 O O . ALA A 1 286 ? -20.248 -3.911 -17.087 1.00 87.50 286 ALA A O 1
ATOM 2225 N N . PRO A 1 287 ? -19.685 -4.391 -19.207 1.00 87.44 287 PRO A N 1
ATOM 2226 C CA . PRO A 1 287 ? -18.364 -3.758 -19.125 1.00 87.44 287 PRO A CA 1
ATOM 2227 C C . PRO A 1 287 ? -18.370 -2.391 -18.414 1.00 87.44 287 PRO A C 1
ATOM 2229 O O . PRO A 1 287 ? -17.590 -2.165 -17.492 1.00 87.44 287 PRO A O 1
ATOM 2232 N N . PHE A 1 288 ? -19.335 -1.532 -18.755 1.00 93.69 288 PHE A N 1
ATOM 2233 C CA . PHE A 1 288 ? -19.514 -0.185 -18.201 1.00 93.69 288 PHE A CA 1
ATOM 2234 C C . PHE A 1 288 ? -20.571 -0.093 -17.081 1.00 93.69 288 PHE A C 1
ATOM 2236 O O . PHE A 1 288 ? -21.212 0.947 -16.943 1.00 93.69 288 PHE A O 1
ATOM 2243 N N . ASP A 1 289 ? -20.793 -1.157 -16.301 1.00 93.12 289 ASP A N 1
ATOM 2244 C CA . ASP A 1 289 ? -21.774 -1.181 -15.202 1.00 93.12 289 ASP A CA 1
ATOM 2245 C C . ASP A 1 289 ? -21.618 0.022 -14.247 1.00 93.12 289 ASP A C 1
ATOM 2247 O O . ASP A 1 289 ? -20.515 0.339 -13.788 1.00 93.12 289 ASP A O 1
ATOM 2251 N N . GLN A 1 290 ? -22.739 0.679 -13.927 1.00 94.50 290 GLN A N 1
ATOM 2252 C CA . GLN A 1 290 ? -22.804 1.859 -13.058 1.00 94.50 290 GLN A CA 1
ATOM 2253 C C . GLN A 1 290 ? -22.073 1.650 -11.731 1.00 94.50 290 GLN A C 1
ATOM 2255 O O . GLN A 1 290 ? -21.376 2.551 -11.270 1.00 94.50 290 GLN A O 1
ATOM 2260 N N . ARG A 1 291 ? -22.163 0.454 -11.143 1.00 92.75 291 ARG A N 1
ATOM 2261 C CA . ARG A 1 291 ? -21.572 0.141 -9.839 1.00 92.75 291 ARG A CA 1
ATOM 2262 C C . ARG A 1 291 ? -20.040 0.138 -9.901 1.00 92.75 291 ARG A C 1
ATOM 2264 O O . ARG A 1 291 ? -19.400 0.546 -8.932 1.00 92.75 291 ARG A O 1
ATOM 2271 N N . ARG A 1 292 ? -19.431 -0.280 -11.026 1.00 94.50 292 ARG A N 1
ATOM 2272 C CA . ARG A 1 292 ? -17.964 -0.211 -11.230 1.00 94.50 292 ARG A CA 1
ATOM 2273 C C . ARG A 1 292 ? -17.501 1.244 -11.204 1.00 94.50 292 ARG A C 1
ATOM 2275 O O . ARG A 1 292 ? -16.587 1.596 -10.461 1.00 94.50 292 ARG A O 1
ATOM 2282 N N . VAL A 1 293 ? -18.198 2.094 -11.960 1.00 96.31 293 VAL A N 1
ATOM 2283 C CA . VAL A 1 293 ? -17.951 3.541 -12.029 1.00 96.31 293 VAL A CA 1
ATOM 2284 C C . VAL A 1 293 ? -18.163 4.201 -10.659 1.00 96.31 293 VAL A C 1
ATOM 2286 O O . VAL A 1 293 ? -17.333 4.992 -10.220 1.00 96.31 293 VAL A O 1
ATOM 2289 N N . GLN A 1 294 ? -19.222 3.825 -9.944 1.00 95.81 294 GLN A N 1
ATOM 2290 C CA . GLN A 1 294 ? -19.555 4.308 -8.602 1.00 95.81 294 GLN A CA 1
ATOM 2291 C C . GLN A 1 294 ? -18.462 3.974 -7.579 1.00 95.81 294 GLN A C 1
ATOM 2293 O O . GLN A 1 294 ? -18.038 4.853 -6.833 1.00 95.81 294 GLN A O 1
ATOM 2298 N N . PHE A 1 295 ? -17.952 2.738 -7.578 1.00 94.31 295 PHE A N 1
ATOM 2299 C CA . PHE A 1 295 ? -16.850 2.324 -6.704 1.00 94.31 295 PHE A CA 1
ATOM 2300 C C . PHE A 1 295 ? -15.519 3.015 -7.056 1.00 94.31 295 PHE A C 1
ATOM 2302 O O . PHE A 1 295 ? -14.780 3.410 -6.151 1.00 94.31 295 PHE A O 1
ATOM 2309 N N . LEU A 1 296 ? -15.231 3.221 -8.348 1.00 96.12 296 LEU A N 1
ATOM 2310 C CA . LEU A 1 296 ? -14.066 3.985 -8.813 1.00 96.12 296 LEU A CA 1
ATOM 2311 C C . LEU A 1 296 ? -14.116 5.444 -8.330 1.00 96.12 296 LEU A C 1
ATOM 2313 O O . LEU A 1 296 ? -13.149 5.925 -7.738 1.00 96.12 296 LEU A O 1
ATOM 2317 N N . ILE A 1 297 ? -15.252 6.127 -8.518 1.00 95.12 297 ILE A N 1
ATOM 2318 C CA . ILE A 1 297 ? -15.446 7.507 -8.047 1.00 95.12 297 ILE A CA 1
ATOM 2319 C C . ILE A 1 297 ? -15.374 7.558 -6.514 1.00 95.12 297 ILE A C 1
ATOM 2321 O O . ILE A 1 297 ? -14.625 8.369 -5.982 1.00 95.12 297 ILE A O 1
ATOM 2325 N N . TRP A 1 298 ? -16.081 6.680 -5.793 1.00 93.56 298 TRP A N 1
ATOM 2326 C CA . TRP A 1 298 ? -16.065 6.633 -4.322 1.00 93.56 298 TRP A CA 1
ATOM 2327 C C . TRP A 1 298 ? -14.664 6.429 -3.741 1.00 93.56 298 TRP A C 1
ATOM 2329 O O . TRP A 1 298 ? -14.306 7.042 -2.735 1.00 93.56 298 TRP A O 1
ATOM 2339 N N . THR A 1 299 ? -13.855 5.576 -4.374 1.00 92.88 299 THR A N 1
ATOM 2340 C CA . THR A 1 299 ? -12.494 5.307 -3.904 1.00 92.88 299 THR A CA 1
ATOM 2341 C C . THR A 1 299 ? -11.589 6.519 -4.118 1.00 92.88 299 THR A C 1
ATOM 2343 O O . THR A 1 299 ? -10.858 6.875 -3.201 1.00 92.88 299 THR A O 1
ATOM 2346 N N . LEU A 1 300 ? -11.698 7.208 -5.262 1.00 92.75 300 LEU A N 1
ATOM 2347 C CA . LEU A 1 300 ? -10.850 8.357 -5.606 1.00 92.75 300 LEU A CA 1
ATOM 2348 C C . LEU A 1 300 ? -11.368 9.727 -5.132 1.00 92.75 300 LEU A C 1
ATOM 2350 O O . LEU A 1 300 ? -10.600 10.687 -5.154 1.00 92.75 300 LEU A O 1
ATOM 2354 N N . LEU A 1 301 ? -12.623 9.860 -4.686 1.00 90.62 301 LEU A N 1
ATOM 2355 C CA . LEU A 1 301 ? -13.191 11.146 -4.248 1.00 90.62 301 LEU A CA 1
ATOM 2356 C C . LEU A 1 301 ? -12.365 11.861 -3.149 1.00 90.62 301 LEU A C 1
ATOM 2358 O O . LEU A 1 301 ? -12.200 13.078 -3.261 1.00 90.62 301 LEU A O 1
ATOM 2362 N N . PRO A 1 302 ? -11.752 11.171 -2.159 1.00 88.62 302 PRO A N 1
ATOM 2363 C CA . PRO A 1 302 ? -10.845 11.788 -1.179 1.00 88.62 302 PRO A CA 1
ATOM 2364 C C . PRO A 1 302 ? -9.544 12.382 -1.756 1.00 88.62 302 PRO A C 1
ATOM 2366 O O . PRO A 1 302 ? -8.758 12.959 -1.006 1.00 88.62 302 PRO A O 1
ATOM 2369 N N . CYS A 1 303 ? -9.281 12.231 -3.060 1.00 88.12 303 CYS A N 1
ATOM 2370 C CA . CYS A 1 303 ? -8.219 12.947 -3.774 1.00 88.12 303 CYS A CA 1
ATOM 2371 C C . CYS A 1 303 ? -8.686 14.281 -4.389 1.00 88.12 303 CYS A C 1
ATOM 2373 O O . CYS A 1 303 ? -7.841 15.031 -4.867 1.00 88.12 303 CYS A O 1
ATOM 2375 N N . PHE A 1 304 ? -9.993 14.571 -4.382 1.00 87.88 304 PHE A N 1
ATOM 2376 C CA . PHE A 1 304 ? -10.588 15.798 -4.931 1.00 87.88 304 PHE A CA 1
ATOM 2377 C C . PHE A 1 304 ? -11.278 16.674 -3.873 1.00 87.88 304 PHE A C 1
ATOM 2379 O O . PHE A 1 304 ? -11.386 17.881 -4.065 1.00 87.88 304 PHE A O 1
ATOM 2386 N N . VAL A 1 305 ? -11.750 16.092 -2.762 1.00 83.12 305 VAL A N 1
ATOM 2387 C CA . VAL A 1 305 ? -12.379 16.831 -1.652 1.00 83.12 305 VAL A CA 1
ATOM 2388 C C . VAL A 1 305 ? -11.629 16.606 -0.343 1.00 83.12 305 VAL A C 1
ATOM 2390 O O . VAL A 1 305 ? -11.179 15.496 -0.053 1.00 83.12 305 VAL A O 1
ATOM 2393 N N . GLU A 1 306 ? -11.522 17.648 0.480 1.00 71.19 306 GLU A N 1
ATOM 2394 C CA . GLU A 1 306 ? -10.885 17.546 1.794 1.00 71.19 306 GLU A CA 1
ATOM 2395 C C . GLU A 1 306 ? -11.722 16.676 2.746 1.00 71.19 306 GLU A C 1
ATOM 2397 O O . GLU A 1 306 ? -12.818 17.056 3.154 1.00 71.19 306 GLU A O 1
ATOM 2402 N N . TYR A 1 307 ? -11.183 15.493 3.064 1.00 64.19 307 TYR A N 1
ATOM 2403 C CA . TYR A 1 307 ? -11.546 14.583 4.161 1.00 64.19 307 TYR A CA 1
ATOM 2404 C C . TYR A 1 307 ? -13.025 14.579 4.593 1.00 64.19 307 TYR A C 1
ATOM 2406 O O . TYR A 1 307 ? -13.359 14.845 5.745 1.00 64.19 307 TYR A O 1
ATOM 2414 N N . ARG A 1 308 ? -13.916 14.180 3.678 1.00 71.56 308 ARG A N 1
ATOM 2415 C CA . ARG A 1 308 ? -15.288 13.761 4.009 1.00 71.56 308 ARG A CA 1
ATOM 2416 C C . ARG A 1 308 ? -15.455 12.283 3.695 1.00 71.56 308 ARG A C 1
ATOM 2418 O O . ARG A 1 308 ? -15.288 11.878 2.546 1.00 71.56 308 ARG A O 1
ATOM 2425 N N . VAL A 1 309 ? -15.820 11.484 4.695 1.00 83.81 309 VAL A N 1
ATOM 2426 C CA . VAL A 1 309 ? -16.280 10.114 4.451 1.00 83.81 309 VAL A CA 1
ATOM 2427 C C . VAL A 1 309 ? -17.737 10.184 3.997 1.00 83.81 309 VAL A C 1
ATOM 2429 O O . VAL A 1 309 ? -18.586 10.723 4.704 1.00 83.81 309 VAL A O 1
ATOM 2432 N N . ILE A 1 310 ? -18.023 9.671 2.800 1.00 88.88 310 ILE A N 1
ATOM 2433 C CA . ILE A 1 310 ? -19.383 9.580 2.259 1.00 88.88 310 ILE A CA 1
ATOM 2434 C C . ILE A 1 310 ? -19.789 8.117 2.095 1.00 88.88 310 ILE A C 1
ATOM 2436 O O . ILE A 1 310 ? -18.942 7.257 1.833 1.00 88.88 310 ILE A O 1
ATOM 2440 N N . SER A 1 311 ? -21.093 7.844 2.198 1.00 90.38 311 SER A N 1
ATOM 2441 C CA . SER A 1 311 ? -21.615 6.518 1.862 1.00 90.38 311 SER A CA 1
ATOM 2442 C C . SER A 1 311 ? -21.274 6.168 0.405 1.00 90.38 311 SER A C 1
ATOM 2444 O O . SER A 1 311 ? -21.458 7.018 -0.474 1.00 90.38 311 SER A O 1
ATOM 2446 N N . PRO A 1 312 ? -20.854 4.927 0.099 1.00 90.06 312 PRO A N 1
ATOM 2447 C CA . PRO A 1 312 ? -20.733 4.470 -1.281 1.00 90.06 312 PRO A CA 1
ATOM 2448 C C . PRO A 1 312 ? -22.090 4.442 -2.008 1.00 90.06 312 PRO A C 1
ATOM 2450 O O . PRO A 1 312 ? -22.109 4.470 -3.235 1.00 90.06 312 PRO A O 1
ATOM 2453 N N . THR A 1 313 ? -23.219 4.449 -1.288 1.00 90.00 313 THR A N 1
ATOM 2454 C CA . THR A 1 313 ? -24.597 4.539 -1.817 1.00 90.00 313 THR A CA 1
ATOM 2455 C C . THR A 1 313 ? -25.163 5.970 -1.851 1.00 90.00 313 THR A C 1
ATOM 2457 O O . THR A 1 313 ? -26.351 6.151 -2.094 1.00 90.00 313 THR A O 1
ATOM 2460 N N . HIS A 1 314 ? -24.345 7.009 -1.633 1.00 92.19 314 HIS A N 1
ATOM 2461 C CA . HIS A 1 314 ? -24.795 8.410 -1.639 1.00 92.19 314 HIS A CA 1
ATOM 2462 C C . HIS A 1 314 ? -25.466 8.811 -2.971 1.00 92.19 314 HIS A C 1
ATOM 2464 O O . HIS A 1 314 ? -24.892 8.624 -4.045 1.00 92.19 314 HIS A O 1
ATOM 2470 N N . THR A 1 315 ? -26.649 9.431 -2.914 1.00 93.38 315 THR A N 1
ATOM 2471 C CA . THR A 1 315 ? -27.521 9.682 -4.080 1.00 93.38 315 THR A CA 1
ATOM 2472 C C . THR A 1 315 ? -26.830 10.446 -5.215 1.00 93.38 315 THR A C 1
ATOM 2474 O O . THR A 1 315 ? -26.914 10.062 -6.378 1.00 93.38 315 THR A O 1
ATOM 2477 N N . ASP A 1 316 ? -26.088 11.510 -4.902 1.00 94.00 316 ASP A N 1
ATOM 2478 C CA . ASP A 1 316 ? -25.400 12.311 -5.930 1.00 94.00 316 ASP A CA 1
ATOM 2479 C C . ASP A 1 316 ? -24.192 11.579 -6.549 1.00 94.00 316 ASP A C 1
ATOM 2481 O O . ASP A 1 316 ? -23.835 11.823 -7.700 1.00 94.00 316 ASP A O 1
ATOM 2485 N N . LEU A 1 317 ? -23.597 10.629 -5.818 1.00 94.19 317 LEU A N 1
ATOM 2486 C CA . LEU A 1 317 ? -22.528 9.752 -6.308 1.00 94.19 317 LEU A CA 1
ATOM 2487 C C . LEU A 1 317 ? -23.105 8.670 -7.238 1.00 94.19 317 LEU A C 1
ATOM 2489 O O . LEU A 1 317 ? -22.521 8.395 -8.286 1.00 94.19 317 LEU A O 1
ATOM 2493 N N . GLN A 1 318 ? -24.267 8.101 -6.896 1.00 94.06 318 GLN A N 1
ATOM 2494 C CA . GLN A 1 318 ? -25.013 7.190 -7.772 1.00 94.06 318 GLN A CA 1
ATOM 2495 C C . GLN A 1 318 ? -25.383 7.870 -9.098 1.00 94.06 318 GLN A C 1
ATOM 2497 O O . GLN A 1 318 ? -25.099 7.305 -10.154 1.00 94.06 318 GLN A O 1
ATOM 2502 N N . GLN A 1 319 ? -25.928 9.094 -9.052 1.00 94.94 319 GLN A N 1
ATOM 2503 C CA . GLN A 1 319 ? -26.256 9.902 -10.238 1.00 94.94 319 GLN A CA 1
ATOM 2504 C C . GLN A 1 319 ? -25.012 10.217 -11.090 1.00 94.94 319 GLN A C 1
ATOM 2506 O O . GLN A 1 319 ? -25.012 9.992 -12.302 1.00 94.94 319 GLN A O 1
ATOM 2511 N N . MET A 1 320 ? -23.914 10.666 -10.463 1.00 95.94 320 MET A N 1
ATOM 2512 C CA . MET A 1 320 ? -22.642 10.919 -11.156 1.00 95.94 320 MET A CA 1
ATOM 2513 C C . MET A 1 320 ? -22.137 9.667 -11.892 1.00 95.94 320 MET A C 1
ATOM 2515 O O . MET A 1 320 ? -21.732 9.745 -13.056 1.00 95.94 320 MET A O 1
ATOM 2519 N N . ALA A 1 321 ? -22.196 8.508 -11.231 1.00 96.94 321 ALA A N 1
ATOM 2520 C CA . ALA A 1 321 ? -21.786 7.231 -11.799 1.00 96.94 321 ALA A CA 1
ATOM 2521 C C . ALA A 1 321 ? -22.707 6.756 -12.933 1.00 96.94 321 ALA A C 1
ATOM 2523 O O . ALA A 1 321 ? -22.216 6.210 -13.918 1.00 96.94 321 ALA A O 1
ATOM 2524 N N . GLU A 1 322 ? -24.016 6.999 -12.834 1.00 96.56 322 GLU A N 1
ATOM 2525 C CA . GLU A 1 322 ? -25.015 6.668 -13.858 1.00 96.56 322 GLU A CA 1
ATOM 2526 C C . GLU A 1 322 ? -24.768 7.431 -15.163 1.00 96.56 322 GLU A C 1
ATOM 2528 O O . GLU A 1 322 ? -24.692 6.842 -16.246 1.00 96.56 322 GLU A O 1
ATOM 2533 N N . ALA A 1 323 ? -24.587 8.751 -15.051 1.00 97.44 323 ALA A N 1
ATOM 2534 C CA . ALA A 1 323 ? -24.316 9.628 -16.182 1.00 97.44 323 ALA A CA 1
ATOM 2535 C C . ALA A 1 323 ? -22.980 9.280 -16.858 1.00 97.44 323 ALA A C 1
ATOM 2537 O O . ALA A 1 323 ? -22.906 9.217 -18.088 1.00 97.44 323 ALA A O 1
ATOM 2538 N N . ALA A 1 324 ? -21.938 9.001 -16.068 1.00 98.25 324 ALA A N 1
ATOM 2539 C CA . ALA A 1 324 ? -20.644 8.562 -16.581 1.00 98.25 324 ALA A CA 1
ATOM 2540 C C . ALA A 1 324 ? -20.706 7.169 -17.237 1.00 98.25 324 ALA A C 1
ATOM 2542 O O . ALA A 1 324 ? -20.186 7.002 -18.337 1.00 98.25 324 ALA A O 1
ATOM 2543 N N . SER A 1 325 ? -21.371 6.192 -16.612 1.00 98.06 325 SER A N 1
ATOM 2544 C CA . SER A 1 325 ? -21.554 4.824 -17.123 1.00 98.06 325 SER A CA 1
ATOM 2545 C C . SER A 1 325 ? -22.203 4.811 -18.511 1.00 98.06 325 SER A C 1
ATOM 2547 O O . SER A 1 325 ? -21.598 4.304 -19.461 1.00 98.06 325 SER A O 1
ATOM 2549 N N . ARG A 1 326 ? -23.376 5.447 -18.667 1.00 97.94 326 ARG A N 1
ATOM 2550 C CA . ARG A 1 326 ? -24.070 5.541 -19.966 1.00 97.94 326 ARG A CA 1
ATOM 2551 C C . ARG A 1 326 ? -23.214 6.240 -21.020 1.00 97.94 326 ARG A C 1
ATOM 2553 O O . ARG A 1 326 ? -23.081 5.738 -22.134 1.00 97.94 326 ARG A O 1
ATOM 2560 N N . TYR A 1 327 ? -22.587 7.360 -20.658 1.00 98.44 327 TYR A N 1
ATOM 2561 C CA . TYR A 1 327 ? -21.737 8.117 -21.574 1.00 98.44 327 TYR A CA 1
ATOM 2562 C C . TYR A 1 327 ? -20.521 7.311 -22.050 1.00 98.44 327 TYR A C 1
ATOM 2564 O O . TYR A 1 327 ? -20.199 7.332 -23.235 1.00 98.44 327 TYR A O 1
ATOM 2572 N N . LEU A 1 328 ? -19.846 6.578 -21.160 1.00 98.25 328 LEU A N 1
ATOM 2573 C CA . LEU A 1 328 ? -18.719 5.726 -21.543 1.00 98.25 328 LEU A CA 1
ATOM 2574 C C . LEU A 1 328 ? -19.181 4.587 -22.465 1.00 98.25 328 LEU A C 1
ATOM 2576 O O . LEU A 1 328 ? -18.580 4.397 -23.522 1.00 98.25 328 LEU A O 1
ATOM 2580 N N . ALA A 1 329 ? -20.282 3.905 -22.136 1.00 97.50 329 ALA A N 1
ATOM 2581 C CA . ALA A 1 329 ? -20.835 2.827 -22.958 1.00 97.50 329 ALA A CA 1
ATOM 2582 C C . ALA A 1 329 ? -21.141 3.282 -24.400 1.00 97.50 329 ALA A C 1
ATOM 2584 O O . ALA A 1 329 ? -20.683 2.653 -25.355 1.00 97.50 329 ALA A O 1
ATOM 2585 N N . GLU A 1 330 ? -21.839 4.412 -24.571 1.00 97.75 330 GLU A N 1
ATOM 2586 C CA . GLU A 1 330 ? -22.128 4.996 -25.892 1.00 97.75 330 GLU A CA 1
ATOM 2587 C C . GLU A 1 330 ? -20.860 5.348 -26.685 1.00 97.75 330 GLU A C 1
ATOM 2589 O O . GLU A 1 330 ? -20.815 5.184 -27.906 1.00 97.75 330 GLU A O 1
ATOM 2594 N N . ARG A 1 331 ? -19.834 5.886 -26.013 1.00 97.69 331 ARG A N 1
ATOM 2595 C CA . ARG A 1 331 ? -18.646 6.449 -26.676 1.00 97.69 331 ARG A CA 1
ATOM 2596 C C . ARG A 1 331 ? -17.597 5.404 -27.021 1.00 97.69 331 ARG A C 1
ATOM 2598 O O . ARG A 1 331 ? -16.909 5.583 -28.023 1.00 97.69 331 ARG A O 1
ATOM 2605 N N . PHE A 1 332 ? -17.498 4.331 -26.239 1.00 97.06 332 PHE A N 1
ATOM 2606 C CA . PHE A 1 332 ? -16.574 3.228 -26.498 1.00 97.06 332 PHE A CA 1
ATOM 2607 C C . PHE A 1 332 ? -17.147 2.161 -27.440 1.00 97.06 332 PHE A C 1
ATOM 2609 O O . PHE A 1 332 ? -16.374 1.559 -28.179 1.00 97.06 332 PHE A O 1
ATOM 2616 N N . ALA A 1 333 ? -18.472 1.976 -27.521 1.00 95.62 333 ALA A N 1
ATOM 2617 C CA . ALA A 1 333 ? -19.091 1.017 -28.448 1.00 95.62 333 ALA A CA 1
ATOM 2618 C C . ALA A 1 333 ? -18.581 1.080 -29.917 1.00 95.62 333 ALA A C 1
ATOM 2620 O O . ALA A 1 333 ? -18.314 0.018 -30.481 1.00 95.62 333 ALA A O 1
ATOM 2621 N N . PRO A 1 334 ? -18.378 2.258 -30.553 1.00 95.50 334 PRO A N 1
ATOM 2622 C CA . PRO A 1 334 ? -17.814 2.351 -31.906 1.00 95.50 334 PRO A CA 1
ATOM 2623 C C . PRO A 1 334 ? -16.270 2.370 -31.967 1.00 95.50 334 PRO A C 1
ATOM 2625 O O . PRO A 1 334 ? -15.708 2.540 -33.051 1.00 95.50 334 PRO A O 1
ATOM 2628 N N . MET A 1 335 ? -15.554 2.268 -30.840 1.00 94.44 335 MET A N 1
ATOM 2629 C CA . MET A 1 335 ? -14.092 2.399 -30.808 1.00 94.44 335 MET A CA 1
ATOM 2630 C C . MET A 1 335 ? -13.357 1.087 -31.130 1.00 94.44 335 MET A C 1
ATOM 2632 O O . MET A 1 335 ? -13.784 0.011 -30.708 1.00 94.44 335 MET A O 1
ATOM 2636 N N . PRO A 1 336 ? -12.174 1.151 -31.774 1.00 93.69 336 PRO A N 1
ATOM 2637 C CA . PRO A 1 336 ? -11.265 0.010 -31.851 1.00 93.69 336 PRO A CA 1
ATOM 2638 C C . PRO A 1 336 ? -10.869 -0.506 -30.456 1.00 93.69 336 PRO A C 1
ATOM 2640 O O . PRO A 1 336 ? -10.566 0.291 -29.571 1.00 93.69 336 PRO A O 1
ATOM 2643 N N . LYS A 1 337 ? -10.801 -1.833 -30.279 1.00 92.94 337 LYS A N 1
ATOM 2644 C CA . LYS A 1 337 ? -10.343 -2.495 -29.037 1.00 92.94 337 LYS A CA 1
ATOM 2645 C C . LYS A 1 337 ? -8.817 -2.466 -28.809 1.00 92.94 337 LYS A C 1
ATOM 2647 O O . LYS A 1 337 ? -8.312 -3.178 -27.948 1.00 92.94 337 LYS A O 1
ATOM 2652 N N . ASP A 1 338 ? -8.051 -1.690 -29.579 1.00 92.94 338 ASP A N 1
ATOM 2653 C CA . ASP A 1 338 ? -6.594 -1.591 -29.418 1.00 92.94 338 ASP A CA 1
ATOM 2654 C C . ASP A 1 338 ? -6.151 -0.315 -28.688 1.00 92.94 338 ASP A C 1
ATOM 2656 O O . ASP A 1 338 ? -6.611 0.794 -28.969 1.00 92.94 338 ASP A O 1
ATOM 2660 N N . SER A 1 339 ? -5.202 -0.506 -27.771 1.00 95.06 339 SER A N 1
ATOM 2661 C CA . SER A 1 339 ? -4.726 0.476 -26.797 1.00 95.06 339 SER A CA 1
ATOM 2662 C C . SER A 1 339 ? -3.199 0.574 -26.821 1.00 95.06 339 SER A C 1
ATOM 2664 O O . SER A 1 339 ? -2.506 -0.450 -26.842 1.00 95.06 339 SER A O 1
ATOM 2666 N N . GLY A 1 340 ? -2.662 1.797 -26.745 1.00 94.75 340 GLY A N 1
ATOM 2667 C CA . GLY A 1 340 ? -1.223 2.020 -26.562 1.00 94.75 340 GLY A CA 1
ATOM 2668 C C . GLY A 1 340 ? -0.707 1.497 -25.215 1.00 94.75 340 GLY A C 1
ATOM 2669 O O . GLY A 1 340 ? 0.429 1.034 -25.119 1.00 94.75 340 GLY A O 1
ATOM 2670 N N . VAL A 1 341 ? -1.561 1.485 -24.188 1.00 96.19 341 VAL A N 1
ATOM 2671 C CA . VAL A 1 341 ? -1.248 0.918 -22.869 1.00 96.19 341 VAL A CA 1
ATOM 2672 C C . VAL A 1 341 ? -1.190 -0.611 -22.926 1.00 96.19 341 VAL A C 1
ATOM 2674 O O . VAL A 1 341 ? -0.233 -1.189 -22.409 1.00 96.19 341 VAL A O 1
ATOM 2677 N N . LYS A 1 342 ? -2.130 -1.278 -23.616 1.00 95.88 342 LYS A N 1
ATOM 2678 C CA . LYS A 1 342 ? -2.078 -2.743 -23.803 1.00 95.88 342 LYS A CA 1
ATOM 2679 C C . LYS A 1 342 ? -0.792 -3.165 -24.515 1.00 95.88 342 LYS A C 1
ATOM 2681 O O . LYS A 1 342 ? -0.069 -4.014 -24.006 1.00 95.88 342 LYS A O 1
ATOM 2686 N N . GLN A 1 343 ? -0.444 -2.494 -25.618 1.00 95.56 343 GLN A N 1
ATOM 2687 C CA . GLN A 1 343 ? 0.830 -2.703 -26.323 1.00 95.56 343 GLN A CA 1
ATOM 2688 C C . GLN A 1 343 ? 2.045 -2.553 -25.391 1.00 95.56 343 GLN A C 1
ATOM 2690 O O . GLN A 1 343 ? 2.944 -3.392 -25.414 1.00 95.56 343 GLN A O 1
ATOM 2695 N N . PHE A 1 344 ? 2.074 -1.507 -24.558 1.00 95.88 344 PHE A N 1
ATOM 2696 C CA . PHE A 1 344 ? 3.168 -1.259 -23.617 1.00 95.88 344 PHE A CA 1
ATOM 2697 C C . PHE A 1 344 ? 3.302 -2.363 -22.561 1.00 95.88 344 PHE A C 1
ATOM 2699 O O . PHE A 1 344 ? 4.415 -2.834 -22.306 1.00 95.88 344 PHE A O 1
ATOM 2706 N N . LEU A 1 345 ? 2.195 -2.819 -21.972 1.00 96.25 345 LEU A N 1
ATOM 2707 C CA . LEU A 1 345 ? 2.211 -3.914 -21.001 1.00 96.25 345 LEU A CA 1
ATOM 2708 C C . LEU A 1 345 ? 2.596 -5.254 -21.652 1.00 96.25 345 LEU A C 1
ATOM 2710 O O . LEU A 1 345 ? 3.336 -6.018 -21.033 1.00 96.25 345 LEU A O 1
ATOM 2714 N N . SER A 1 346 ? 2.234 -5.481 -22.920 1.00 94.81 346 SER A N 1
ATOM 2715 C CA . SER A 1 346 ? 2.661 -6.634 -23.733 1.00 94.81 346 SER A CA 1
ATOM 2716 C C . SER A 1 346 ? 4.114 -6.581 -24.245 1.00 94.81 346 SER A C 1
ATOM 2718 O O . SER A 1 346 ? 4.554 -7.515 -24.911 1.00 94.81 346 SER A O 1
ATOM 2720 N N . THR A 1 347 ? 4.893 -5.528 -23.957 1.00 94.19 347 THR A N 1
ATOM 2721 C CA . THR A 1 347 ? 6.347 -5.537 -24.243 1.00 94.19 347 THR A CA 1
ATOM 2722 C C . THR A 1 347 ? 7.096 -6.556 -23.367 1.00 94.19 347 THR A C 1
ATOM 2724 O O . THR A 1 347 ? 6.524 -7.093 -22.422 1.00 94.19 347 THR A O 1
ATOM 2727 N N . SER A 1 348 ? 8.388 -6.789 -23.645 1.00 93.12 348 SER A N 1
ATOM 2728 C CA . SER A 1 348 ? 9.295 -7.664 -22.870 1.00 93.12 348 SER A CA 1
ATOM 2729 C C . SER A 1 348 ? 9.049 -7.670 -21.350 1.00 93.12 348 SER A C 1
ATOM 2731 O O . SER A 1 348 ? 8.778 -6.630 -20.747 1.00 93.12 348 SER A O 1
ATOM 2733 N N . ASN A 1 349 ? 9.205 -8.851 -20.747 1.00 94.81 349 ASN A N 1
ATOM 2734 C CA . ASN A 1 349 ? 9.325 -9.086 -19.302 1.00 94.81 349 ASN A CA 1
ATOM 2735 C C . ASN A 1 349 ? 10.673 -9.767 -18.959 1.00 94.81 349 ASN A C 1
ATOM 2737 O O . ASN A 1 349 ? 10.843 -10.303 -17.868 1.00 94.81 349 ASN A O 1
ATOM 2741 N N . THR A 1 350 ? 11.627 -9.808 -19.897 1.00 92.81 350 THR A N 1
ATOM 2742 C CA . THR A 1 350 ? 12.856 -10.609 -19.777 1.00 92.81 350 THR A CA 1
ATOM 2743 C C . THR A 1 350 ? 13.738 -10.162 -18.615 1.00 92.81 350 THR A C 1
ATOM 2745 O O . THR A 1 350 ? 14.224 -11.011 -17.872 1.00 92.81 350 THR A O 1
ATOM 2748 N N . PHE A 1 351 ? 13.904 -8.851 -18.422 1.00 91.56 351 PHE A N 1
ATOM 2749 C CA . PHE A 1 351 ? 14.808 -8.287 -17.417 1.00 91.56 351 PHE A CA 1
ATOM 2750 C C . PHE A 1 351 ? 14.071 -7.414 -16.395 1.00 91.56 351 PHE A C 1
ATOM 2752 O O . PHE A 1 351 ? 13.060 -6.781 -16.705 1.00 91.56 351 PHE A O 1
ATOM 2759 N N . GLY A 1 352 ? 14.641 -7.268 -15.195 1.00 90.56 352 GLY A N 1
ATOM 2760 C CA . GLY A 1 352 ? 14.053 -6.455 -14.124 1.00 90.56 352 GLY A CA 1
ATOM 2761 C C . GLY A 1 352 ? 13.820 -4.982 -14.502 1.00 90.56 352 GLY A C 1
ATOM 2762 O O . GLY A 1 352 ? 12.867 -4.367 -14.030 1.00 90.56 352 GLY A O 1
ATOM 2763 N N . TRP A 1 353 ? 14.607 -4.392 -15.410 1.00 88.50 353 TRP A N 1
ATOM 2764 C CA . TRP A 1 353 ? 14.331 -3.026 -15.887 1.00 88.50 353 TRP A CA 1
ATOM 2765 C C . TRP A 1 353 ? 13.084 -2.921 -16.779 1.00 88.50 353 TRP A C 1
ATOM 2767 O O . TRP A 1 353 ? 12.469 -1.853 -16.810 1.00 88.50 353 TRP A O 1
ATOM 2777 N N . ASP A 1 354 ? 12.671 -3.997 -17.457 1.00 91.69 354 ASP A N 1
ATOM 2778 C CA . ASP A 1 354 ? 11.443 -4.008 -18.260 1.00 91.69 354 ASP A CA 1
ATOM 2779 C C . ASP A 1 354 ? 10.220 -3.906 -17.336 1.00 91.69 354 ASP A C 1
ATOM 2781 O O . ASP A 1 354 ? 9.351 -3.049 -17.521 1.00 91.69 354 ASP A O 1
ATOM 2785 N N . ILE A 1 355 ? 10.220 -4.716 -16.272 1.00 94.62 355 ILE A N 1
ATOM 2786 C CA . ILE A 1 355 ? 9.236 -4.682 -15.185 1.00 94.62 355 ILE A CA 1
ATOM 2787 C C . ILE A 1 355 ? 9.267 -3.332 -14.461 1.00 94.62 355 ILE A C 1
ATOM 2789 O O . ILE A 1 355 ? 8.225 -2.701 -14.286 1.00 94.62 355 ILE A O 1
ATOM 2793 N N . LYS A 1 356 ? 10.453 -2.821 -14.097 1.00 92.25 356 LYS A N 1
ATOM 2794 C CA . LYS A 1 356 ? 10.582 -1.535 -13.393 1.00 92.25 356 LYS A CA 1
ATOM 2795 C C . LYS A 1 356 ? 10.056 -0.362 -14.224 1.00 92.25 356 LYS A C 1
ATOM 2797 O O . LYS A 1 356 ? 9.408 0.520 -13.667 1.00 92.25 356 LYS A O 1
ATOM 2802 N N . ARG A 1 357 ? 10.252 -0.366 -15.549 1.00 91.88 357 ARG A N 1
ATOM 2803 C CA . ARG A 1 357 ? 9.652 0.626 -16.459 1.00 91.88 357 ARG A CA 1
ATOM 2804 C C . ARG A 1 357 ? 8.120 0.592 -16.404 1.00 91.88 357 ARG A C 1
ATOM 2806 O O . ARG A 1 357 ? 7.497 1.651 -16.389 1.00 91.88 357 ARG A O 1
ATOM 2813 N N . LYS A 1 358 ? 7.521 -0.603 -16.355 1.00 95.25 358 LYS A N 1
ATOM 2814 C CA . LYS A 1 358 ? 6.064 -0.776 -16.248 1.00 95.25 358 LYS A CA 1
ATOM 2815 C C . LYS A 1 358 ? 5.535 -0.355 -14.871 1.00 95.25 358 LYS A C 1
ATOM 2817 O O . LYS A 1 358 ? 4.515 0.320 -14.827 1.00 95.25 358 LYS A O 1
ATOM 2822 N N . LEU A 1 359 ? 6.255 -0.651 -13.780 1.00 95.06 359 LEU A N 1
ATOM 2823 C CA . LEU A 1 359 ? 5.929 -0.166 -12.427 1.00 95.06 359 LEU A CA 1
ATOM 2824 C C . LEU A 1 359 ? 5.942 1.367 -12.336 1.00 95.06 359 LEU A C 1
ATOM 2826 O O . LEU A 1 359 ? 5.013 1.946 -11.784 1.00 95.06 359 LEU A O 1
ATOM 2830 N N . LEU A 1 360 ? 6.969 2.029 -12.886 1.00 93.75 360 LEU A N 1
ATOM 2831 C CA . LEU A 1 360 ? 7.078 3.494 -12.851 1.00 93.75 360 LEU A CA 1
ATOM 2832 C C . LEU A 1 360 ? 5.903 4.169 -13.568 1.00 93.75 360 LEU A C 1
ATOM 2834 O O . LEU A 1 360 ? 5.252 5.032 -12.983 1.00 93.75 360 LEU A O 1
ATOM 2838 N N . TRP A 1 361 ? 5.576 3.713 -14.782 1.00 94.94 361 TRP A N 1
ATOM 2839 C CA . TRP A 1 361 ? 4.399 4.196 -15.505 1.00 94.94 361 TRP A CA 1
ATOM 2840 C C . TRP A 1 361 ? 3.086 3.880 -14.767 1.00 94.94 361 TRP A C 1
ATOM 2842 O O . TRP A 1 361 ? 2.249 4.767 -14.593 1.00 94.94 361 TRP A O 1
ATOM 2852 N N . LEU A 1 362 ? 2.898 2.640 -14.296 1.00 96.94 362 LEU A N 1
ATOM 2853 C CA . LEU A 1 362 ? 1.647 2.239 -13.649 1.00 96.94 362 LEU A CA 1
ATOM 2854 C C . LEU A 1 362 ? 1.396 3.071 -12.387 1.00 96.94 362 LEU A C 1
ATOM 2856 O O . LEU A 1 362 ? 0.289 3.569 -12.208 1.00 96.94 362 LEU A O 1
ATOM 2860 N N . GLY A 1 363 ? 2.415 3.267 -11.549 1.0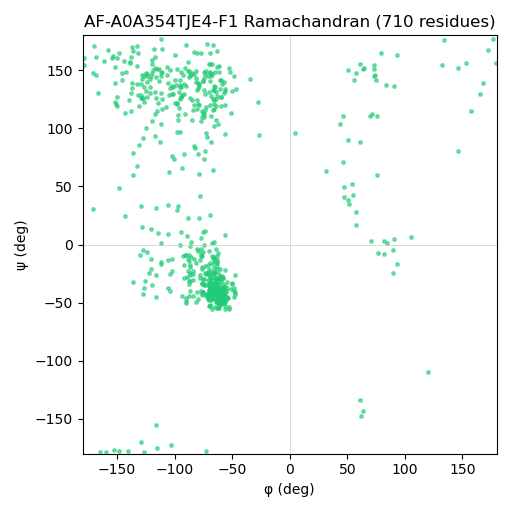0 95.38 363 GLY A N 1
ATOM 2861 C CA . GLY A 1 363 ? 2.291 4.052 -10.325 1.00 95.38 363 GLY A CA 1
ATOM 2862 C C . GLY A 1 363 ? 2.126 5.549 -10.576 1.00 95.38 363 GLY A C 1
ATOM 2863 O O . GLY A 1 363 ? 1.238 6.170 -10.000 1.00 95.38 363 GLY A O 1
ATOM 2864 N N . GLY A 1 364 ? 2.961 6.138 -11.437 1.00 91.75 364 GLY A N 1
ATOM 2865 C CA . GLY A 1 364 ? 2.992 7.592 -11.596 1.00 91.75 364 GLY A CA 1
ATOM 2866 C C . GLY A 1 364 ? 1.997 8.178 -12.602 1.00 91.75 364 GLY A C 1
ATOM 2867 O O . GLY A 1 364 ? 1.706 9.371 -12.526 1.00 91.75 364 GLY A O 1
ATOM 2868 N N . SER A 1 365 ? 1.471 7.373 -13.532 1.00 93.19 365 SER A N 1
ATOM 2869 C CA . SER A 1 365 ? 0.699 7.871 -14.685 1.00 93.19 365 SER A CA 1
ATOM 2870 C C . SER A 1 365 ? -0.690 7.246 -14.849 1.00 93.19 365 SER A C 1
ATOM 2872 O O . SER A 1 365 ? -1.600 7.934 -15.319 1.00 93.19 365 SER A O 1
ATOM 2874 N N . SER A 1 366 ? -0.892 5.981 -14.457 1.00 95.75 366 SER A N 1
ATOM 2875 C CA . SER A 1 366 ? -2.178 5.298 -14.676 1.00 95.75 366 SER A CA 1
ATOM 2876 C C . SER A 1 366 ? -3.328 5.876 -13.843 1.00 95.75 366 SER A C 1
ATOM 2878 O O . SER A 1 366 ? -3.120 6.434 -12.761 1.00 95.75 366 SER A O 1
ATOM 2880 N N . TYR A 1 367 ? -4.556 5.683 -14.333 1.00 96.69 367 TYR A N 1
ATOM 2881 C CA . TYR A 1 367 ? -5.788 6.166 -13.703 1.00 96.69 367 TYR A CA 1
ATOM 2882 C C . TYR A 1 367 ? -6.005 5.645 -12.270 1.00 96.69 367 TYR A C 1
ATOM 2884 O O . TYR A 1 367 ? -6.625 6.334 -11.465 1.00 96.69 367 TYR A O 1
ATOM 2892 N N . LEU A 1 368 ? -5.467 4.464 -11.934 1.00 96.62 368 LEU A N 1
ATOM 2893 C CA . LEU A 1 368 ? -5.580 3.864 -10.599 1.00 96.62 368 LEU A CA 1
ATOM 2894 C C . LEU A 1 368 ? -4.687 4.543 -9.556 1.00 96.62 368 LEU A C 1
ATOM 2896 O O . LEU A 1 368 ? -5.053 4.591 -8.383 1.00 96.62 368 LEU A O 1
ATOM 2900 N N . PHE A 1 369 ? -3.508 5.030 -9.953 1.00 96.88 369 PHE A N 1
ATOM 2901 C CA . PHE A 1 369 ? -2.453 5.382 -8.999 1.00 96.88 369 PHE A CA 1
ATOM 2902 C C . PHE A 1 369 ? -1.974 6.832 -9.065 1.00 96.88 369 PHE A C 1
ATOM 2904 O O . PHE A 1 369 ? -1.519 7.332 -8.038 1.00 96.88 369 PHE A O 1
ATOM 2911 N N . ARG A 1 370 ? -2.106 7.551 -10.192 1.00 94.12 370 ARG A N 1
ATOM 2912 C CA . ARG A 1 370 ? -1.469 8.879 -10.333 1.00 94.12 370 ARG A CA 1
ATOM 2913 C C . ARG A 1 370 ? -1.922 9.926 -9.307 1.00 94.12 370 ARG A C 1
ATOM 2915 O O . ARG A 1 370 ? -1.136 10.799 -8.956 1.00 94.12 370 ARG A O 1
ATOM 2922 N N . LEU A 1 371 ? -3.160 9.836 -8.814 1.00 93.06 371 LEU A N 1
ATOM 2923 C CA . LEU A 1 371 ? -3.695 10.754 -7.799 1.00 93.06 371 LEU A CA 1
ATOM 2924 C C . LEU A 1 371 ? -3.130 10.442 -6.405 1.00 93.06 371 LEU A C 1
ATOM 2926 O O . LEU A 1 371 ? -2.718 11.351 -5.686 1.00 93.06 371 LEU A O 1
ATOM 2930 N N . TYR A 1 372 ? -3.020 9.155 -6.059 1.00 93.44 372 TYR A N 1
ATOM 2931 C CA . TYR A 1 372 ? -2.316 8.718 -4.852 1.00 93.44 372 TYR A CA 1
ATOM 2932 C C . TYR A 1 372 ? -0.820 9.054 -4.926 1.00 93.44 372 TYR A C 1
ATOM 2934 O O . TYR A 1 372 ? -0.256 9.505 -3.937 1.00 93.44 372 TYR A O 1
ATOM 2942 N N . PHE A 1 373 ? -0.192 8.922 -6.100 1.00 93.62 373 PHE A N 1
ATOM 2943 C CA . PHE A 1 373 ? 1.208 9.287 -6.325 1.00 93.62 373 PHE A CA 1
ATOM 2944 C C . PHE A 1 373 ? 1.471 10.785 -6.125 1.00 93.62 373 PHE A C 1
ATOM 2946 O O . PHE A 1 373 ? 2.445 11.146 -5.470 1.00 93.62 373 PHE A O 1
ATOM 2953 N N . GLN A 1 374 ? 0.598 11.656 -6.645 1.00 90.00 374 GLN A N 1
ATOM 2954 C CA . GLN A 1 374 ? 0.701 13.108 -6.451 1.00 90.00 374 GLN A CA 1
ATOM 2955 C C . GLN A 1 374 ? 0.606 13.468 -4.962 1.00 90.00 374 GLN A C 1
ATOM 2957 O O . GLN A 1 374 ? 1.561 14.026 -4.421 1.00 90.00 374 GLN A O 1
ATOM 2962 N N . ARG A 1 375 ? -0.455 13.025 -4.268 1.00 88.69 375 ARG A N 1
ATOM 2963 C CA . ARG A 1 375 ? -0.624 13.242 -2.816 1.00 88.69 375 ARG A CA 1
ATOM 2964 C C . ARG A 1 375 ? 0.532 12.661 -1.994 1.00 88.69 375 ARG A C 1
ATOM 2966 O O . ARG A 1 375 ? 0.953 13.258 -1.006 1.00 88.69 375 ARG A O 1
ATOM 2973 N N . TYR A 1 376 ? 1.069 11.508 -2.397 1.00 90.56 376 TYR A N 1
ATOM 2974 C CA . TYR A 1 376 ? 2.212 10.884 -1.735 1.00 90.56 376 TYR A CA 1
ATOM 2975 C C . TYR A 1 376 ? 3.503 11.696 -1.920 1.00 90.56 376 TYR A C 1
ATOM 2977 O O . TYR A 1 376 ? 4.233 11.887 -0.948 1.00 90.56 376 TYR A O 1
ATOM 2985 N N . LEU A 1 377 ? 3.783 12.212 -3.124 1.00 89.00 377 LEU A N 1
ATOM 2986 C CA . LEU A 1 377 ? 4.927 13.099 -3.359 1.00 89.00 377 LEU A CA 1
ATOM 2987 C C . LEU A 1 377 ? 4.785 14.431 -2.611 1.00 89.00 377 LEU A C 1
ATOM 2989 O O . LEU A 1 377 ? 5.768 14.904 -2.049 1.00 89.00 377 LEU A O 1
ATOM 2993 N N . GLU A 1 378 ? 3.587 15.011 -2.555 1.00 86.56 378 GLU A N 1
ATOM 2994 C CA . GLU A 1 378 ? 3.319 16.232 -1.778 1.00 86.56 378 GLU A CA 1
ATOM 2995 C C . GLU A 1 378 ? 3.531 16.018 -0.267 1.00 86.56 378 GLU A C 1
ATOM 2997 O O . GLU A 1 378 ? 3.941 16.943 0.430 1.00 86.56 378 GLU A O 1
ATOM 3002 N N . ALA A 1 379 ? 3.333 14.792 0.235 1.00 85.75 379 ALA A N 1
ATOM 3003 C CA . ALA A 1 379 ? 3.579 14.429 1.632 1.00 85.75 379 ALA A CA 1
ATOM 3004 C C . ALA A 1 379 ? 5.031 14.002 1.955 1.00 85.75 379 ALA A C 1
ATOM 3006 O O . ALA A 1 379 ? 5.434 14.111 3.113 1.00 85.75 379 ALA A O 1
ATOM 3007 N N . HIS A 1 380 ? 5.809 13.513 0.976 1.00 84.75 380 HIS A N 1
ATOM 3008 C CA . HIS A 1 380 ? 7.114 12.863 1.216 1.00 84.75 380 HIS A CA 1
ATOM 3009 C C . HIS A 1 380 ? 8.301 13.423 0.408 1.00 84.75 380 HIS A C 1
ATOM 3011 O O . HIS A 1 380 ? 9.431 12.982 0.614 1.00 84.75 380 HIS A O 1
ATOM 3017 N N . ALA A 1 381 ? 8.088 14.364 -0.517 1.00 84.62 381 ALA A N 1
ATOM 3018 C CA . ALA A 1 381 ? 9.126 14.871 -1.421 1.00 84.62 381 ALA A CA 1
ATOM 3019 C C . ALA A 1 381 ? 9.092 16.404 -1.574 1.00 84.62 381 ALA A C 1
ATOM 3021 O O . ALA A 1 381 ? 8.970 16.931 -2.685 1.00 84.62 381 ALA A O 1
ATOM 3022 N N . GLU A 1 382 ? 9.261 17.117 -0.452 1.00 77.50 382 GLU A N 1
ATOM 3023 C CA . GLU A 1 382 ? 9.372 18.588 -0.400 1.00 77.50 382 GLU A CA 1
ATOM 3024 C C . GLU A 1 382 ? 10.407 19.151 -1.395 1.00 77.50 382 GLU A C 1
ATOM 3026 O O . GLU A 1 382 ? 10.225 20.242 -1.938 1.00 77.50 382 GLU A O 1
ATOM 3031 N N . LYS A 1 383 ? 11.500 18.413 -1.644 1.00 81.88 383 LYS A N 1
ATOM 3032 C CA . LYS A 1 383 ? 12.628 18.854 -2.477 1.00 81.88 383 LYS A CA 1
ATOM 3033 C C . LYS A 1 383 ? 12.806 17.978 -3.723 1.00 81.88 383 LYS A C 1
ATOM 3035 O O . LYS A 1 383 ? 12.484 16.787 -3.697 1.00 81.88 383 LYS A O 1
ATOM 3040 N N . PRO A 1 384 ? 13.359 18.518 -4.828 1.00 76.62 384 PRO A N 1
ATOM 3041 C CA . PRO A 1 384 ? 13.581 17.755 -6.059 1.00 76.62 384 PRO A CA 1
ATOM 3042 C C . PRO A 1 384 ? 14.428 16.485 -5.879 1.00 76.62 384 PRO A C 1
ATOM 3044 O O . PRO A 1 384 ? 14.149 15.476 -6.525 1.00 76.62 384 PRO A O 1
ATOM 3047 N N . GLU A 1 385 ? 15.434 16.508 -5.001 1.00 77.00 385 GLU A N 1
ATOM 3048 C CA . GLU A 1 385 ? 16.318 15.371 -4.713 1.00 77.00 385 GLU A CA 1
ATOM 3049 C C . GLU A 1 385 ? 15.619 14.185 -4.024 1.00 77.00 385 GLU A C 1
ATOM 3051 O O . GLU A 1 385 ? 16.050 13.039 -4.199 1.00 77.00 385 GLU A O 1
ATOM 3056 N N . ASP A 1 386 ? 14.523 14.445 -3.307 1.00 80.81 386 ASP A N 1
ATOM 3057 C CA . ASP A 1 386 ? 13.760 13.450 -2.547 1.00 80.81 386 ASP A CA 1
ATOM 3058 C C . ASP A 1 386 ? 12.691 12.756 -3.414 1.00 80.81 386 ASP A C 1
ATOM 3060 O O . ASP A 1 386 ? 12.216 11.666 -3.093 1.00 80.81 386 ASP A O 1
ATOM 3064 N N . ARG A 1 387 ? 12.388 13.304 -4.599 1.00 83.12 387 ARG A N 1
ATOM 3065 C CA . ARG A 1 387 ? 11.437 12.707 -5.557 1.00 83.12 387 ARG A CA 1
ATOM 3066 C C . ARG A 1 387 ? 11.879 11.343 -6.075 1.00 83.12 387 ARG A C 1
ATOM 3068 O O . ARG A 1 387 ? 11.027 10.511 -6.366 1.00 83.12 387 ARG A O 1
ATOM 3075 N N . ILE A 1 388 ? 13.184 11.094 -6.206 1.00 82.56 388 ILE A N 1
ATOM 3076 C CA . ILE A 1 388 ? 13.710 9.802 -6.679 1.00 82.56 388 ILE A CA 1
ATOM 3077 C C . ILE A 1 388 ? 13.444 8.681 -5.659 1.00 82.56 388 ILE A C 1
ATOM 3079 O O . ILE A 1 388 ? 12.822 7.696 -6.060 1.00 82.56 388 ILE A O 1
ATOM 3083 N N . PRO A 1 389 ? 13.868 8.784 -4.377 1.00 82.44 389 PRO A N 1
ATOM 3084 C CA . PRO A 1 389 ? 13.506 7.784 -3.377 1.00 82.44 389 PRO A CA 1
ATOM 3085 C C . PRO A 1 389 ? 11.989 7.709 -3.181 1.00 82.44 389 PRO A C 1
ATOM 3087 O O . PRO A 1 389 ? 11.454 6.615 -3.291 1.00 82.44 389 PRO A O 1
ATOM 3090 N N . ALA A 1 390 ? 11.272 8.832 -3.048 1.00 88.50 390 ALA A N 1
ATOM 3091 C CA . ALA A 1 390 ? 9.814 8.804 -2.897 1.00 88.50 390 ALA A CA 1
ATOM 3092 C C . ALA A 1 390 ? 9.100 8.095 -4.070 1.00 88.50 390 ALA A C 1
ATOM 3094 O O . ALA A 1 390 ? 8.170 7.325 -3.847 1.00 88.50 390 ALA A O 1
ATOM 3095 N N . THR A 1 391 ? 9.563 8.262 -5.315 1.00 90.00 391 THR A N 1
ATOM 3096 C CA . THR A 1 391 ? 9.007 7.521 -6.464 1.00 90.00 391 THR A CA 1
ATOM 3097 C C . THR A 1 391 ? 9.309 6.025 -6.391 1.00 90.00 391 THR A C 1
ATOM 3099 O O . THR A 1 391 ? 8.431 5.215 -6.682 1.00 90.00 391 THR A O 1
ATOM 3102 N N . ASP A 1 392 ? 10.526 5.631 -6.001 1.00 88.62 392 ASP A N 1
ATOM 3103 C CA . ASP A 1 392 ? 10.873 4.211 -5.862 1.00 88.62 392 ASP A CA 1
ATOM 3104 C C . ASP A 1 392 ? 10.115 3.534 -4.713 1.00 88.62 392 ASP A C 1
ATOM 3106 O O . ASP A 1 392 ? 9.750 2.364 -4.819 1.00 88.62 392 ASP A O 1
ATOM 3110 N N . ASP A 1 393 ? 9.868 4.286 -3.644 1.00 90.50 393 ASP A N 1
ATOM 3111 C CA . ASP A 1 393 ? 9.141 3.868 -2.453 1.00 90.50 393 ASP A CA 1
ATOM 3112 C C . ASP A 1 393 ? 7.642 3.735 -2.766 1.00 90.50 393 ASP A C 1
ATOM 3114 O O . ASP A 1 393 ? 7.073 2.679 -2.495 1.00 90.50 393 ASP A O 1
ATOM 3118 N N . PHE A 1 394 ? 7.030 4.692 -3.476 1.00 94.06 394 PHE A N 1
ATOM 3119 C CA . PHE A 1 394 ? 5.636 4.586 -3.928 1.00 94.06 394 PHE A CA 1
ATOM 3120 C C . PHE A 1 394 ? 5.384 3.353 -4.805 1.00 94.06 394 PHE A C 1
ATOM 3122 O O . PHE A 1 394 ? 4.465 2.576 -4.548 1.00 94.06 394 PHE A O 1
ATOM 3129 N N . VAL A 1 395 ? 6.215 3.122 -5.830 1.00 94.50 395 VAL A N 1
ATOM 3130 C CA . VAL A 1 395 ? 5.975 2.006 -6.767 1.00 94.50 395 VAL A CA 1
ATOM 3131 C C . VAL A 1 395 ? 6.354 0.632 -6.213 1.00 94.50 395 VAL A C 1
ATOM 3133 O O . VAL A 1 395 ? 6.043 -0.371 -6.856 1.00 94.50 395 VAL A O 1
ATOM 3136 N N . CYS A 1 396 ? 7.027 0.561 -5.058 1.00 91.75 396 CYS A N 1
ATOM 3137 C CA . CYS A 1 396 ? 7.433 -0.710 -4.457 1.00 91.75 396 CYS A CA 1
ATOM 3138 C C . CYS A 1 396 ? 6.854 -0.993 -3.066 1.00 91.75 396 CYS A C 1
ATOM 3140 O O . CYS A 1 396 ? 6.630 -2.156 -2.761 1.00 91.75 396 CYS A O 1
ATOM 3142 N N . GLN A 1 397 ? 6.654 -0.009 -2.195 1.00 89.94 397 GLN A N 1
ATOM 3143 C CA . GLN A 1 397 ? 6.399 -0.243 -0.764 1.00 89.94 397 GLN A CA 1
ATOM 3144 C C . GLN A 1 397 ? 5.069 0.299 -0.263 1.00 89.94 397 GLN A C 1
ATOM 3146 O O . GLN A 1 397 ? 4.538 -0.251 0.703 1.00 89.94 397 GLN A O 1
ATOM 3151 N N . GLU A 1 398 ? 4.476 1.256 -0.970 1.00 92.31 398 GLU A N 1
ATOM 3152 C CA . GLU A 1 398 ? 3.187 1.807 -0.576 1.00 92.31 398 GLU A CA 1
ATOM 3153 C C . GLU A 1 398 ? 2.024 0.846 -0.824 1.00 92.31 398 GLU A C 1
ATOM 3155 O O . GLU A 1 398 ? 2.037 -0.014 -1.718 1.00 92.31 398 GLU A O 1
ATOM 3160 N N . CYS A 1 399 ? 1.027 0.982 0.041 1.00 92.56 399 CYS A N 1
ATOM 3161 C CA . CYS A 1 399 ? -0.271 0.328 -0.033 1.00 92.56 399 CYS A CA 1
ATOM 3162 C C . CYS A 1 399 ? -1.299 1.430 -0.283 1.00 92.56 399 CYS A C 1
ATOM 3164 O O . CYS A 1 399 ? -1.182 2.511 0.285 1.00 92.56 399 CYS A O 1
ATOM 3166 N N . THR A 1 400 ? -2.293 1.179 -1.126 1.00 92.50 400 THR A N 1
ATOM 3167 C CA . THR A 1 400 ? -3.311 2.183 -1.458 1.00 92.50 400 THR A CA 1
ATOM 3168 C C . THR A 1 400 ? -4.696 1.730 -1.031 1.00 92.50 400 THR A C 1
ATOM 3170 O O . THR A 1 400 ? -4.932 0.564 -0.710 1.00 92.50 400 THR A O 1
ATOM 3173 N N . GLU A 1 401 ? -5.636 2.668 -1.072 1.00 90.75 401 GLU A N 1
ATOM 3174 C CA . GLU A 1 401 ? -7.031 2.462 -0.694 1.00 90.75 401 GLU A CA 1
ATOM 3175 C C . GLU A 1 401 ? -7.777 1.429 -1.570 1.00 90.75 401 GLU A C 1
ATOM 3177 O O . GLU A 1 401 ? -8.881 1.013 -1.218 1.00 90.75 401 GLU A O 1
ATOM 3182 N N . TRP A 1 402 ? -7.161 0.946 -2.658 1.00 93.50 402 TRP A N 1
ATOM 3183 C CA . TRP A 1 402 ? -7.574 -0.238 -3.421 1.00 93.50 402 TRP A CA 1
ATOM 3184 C C . TRP A 1 402 ? -7.405 -1.533 -2.601 1.00 93.50 402 TRP A C 1
ATOM 3186 O O . TRP A 1 402 ? -6.584 -2.386 -2.926 1.00 93.50 402 TRP A O 1
ATOM 3196 N N . SER A 1 403 ? -8.146 -1.678 -1.498 1.00 90.81 403 SER A N 1
ATOM 3197 C CA . SER A 1 403 ? -8.095 -2.841 -0.590 1.00 90.81 403 SER A CA 1
ATOM 3198 C C . SER A 1 403 ? -6.669 -3.196 -0.117 1.00 90.81 403 SER A C 1
ATOM 3200 O O . SER A 1 403 ? -6.329 -4.370 0.055 1.00 90.81 403 SER A O 1
ATOM 3202 N N . GLY A 1 404 ? -5.822 -2.180 0.085 1.00 91.44 404 GLY A N 1
ATOM 3203 C CA . GLY A 1 404 ? -4.445 -2.319 0.563 1.00 91.44 404 GLY A CA 1
ATOM 3204 C C . GLY A 1 404 ? 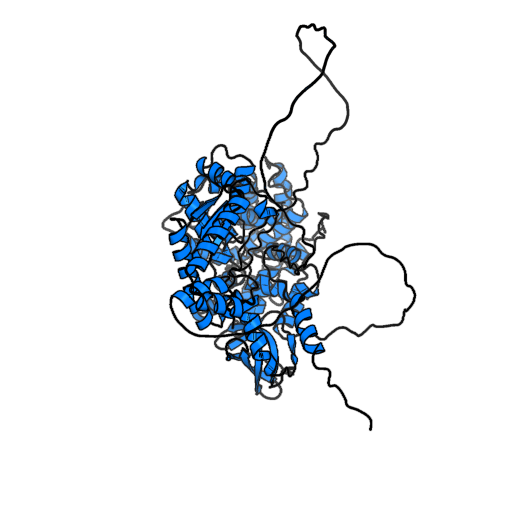-3.422 -2.686 -0.515 1.00 91.44 404 GLY A C 1
ATOM 3205 O O . GLY A 1 404 ? -2.251 -2.891 -0.197 1.00 91.44 404 GLY A O 1
ATOM 3206 N N . LEU A 1 405 ? -3.837 -2.778 -1.780 1.00 94.25 405 LEU A N 1
ATOM 3207 C CA . LEU A 1 405 ? -2.975 -3.129 -2.907 1.00 94.25 405 LEU A CA 1
ATOM 3208 C C . LEU A 1 405 ? -2.061 -1.962 -3.294 1.00 94.25 405 LEU A C 1
ATOM 3210 O O . LEU A 1 405 ? -2.431 -0.793 -3.179 1.00 94.25 405 LEU A O 1
ATOM 3214 N N . GLY A 1 406 ? -0.862 -2.270 -3.782 1.00 95.25 406 GLY A N 1
ATOM 3215 C CA . GLY A 1 406 ? 0.044 -1.296 -4.387 1.00 95.25 406 GLY A CA 1
ATOM 3216 C C . GLY A 1 406 ? 0.292 -1.563 -5.869 1.00 95.25 406 GLY A C 1
ATOM 3217 O O . GLY A 1 406 ? -0.262 -2.479 -6.479 1.00 95.25 406 GLY A O 1
ATOM 3218 N N . VAL A 1 407 ? 1.188 -0.760 -6.441 1.00 97.50 407 VAL A N 1
ATOM 3219 C CA . VAL A 1 407 ? 1.533 -0.782 -7.871 1.00 97.50 407 VAL A CA 1
ATOM 3220 C C . VAL A 1 407 ? 2.062 -2.153 -8.320 1.00 97.50 407 VAL A C 1
ATOM 3222 O O . VAL A 1 407 ? 1.703 -2.633 -9.394 1.00 97.50 407 VAL A O 1
ATOM 3225 N N . ILE A 1 408 ? 2.865 -2.818 -7.478 1.00 96.88 408 ILE A N 1
ATOM 3226 C CA . ILE A 1 408 ? 3.339 -4.195 -7.702 1.00 96.88 408 ILE A CA 1
ATOM 3227 C C . ILE A 1 408 ? 2.181 -5.177 -7.849 1.00 96.88 408 ILE A C 1
ATOM 3229 O O . ILE A 1 408 ? 2.201 -5.998 -8.763 1.00 96.88 408 ILE A O 1
ATOM 3233 N N . ASP A 1 409 ? 1.195 -5.112 -6.956 1.00 95.94 409 ASP A N 1
ATOM 3234 C CA . ASP A 1 409 ? 0.148 -6.125 -6.859 1.00 95.94 409 ASP A CA 1
ATOM 3235 C C . ASP A 1 409 ? -0.758 -6.088 -8.097 1.00 95.94 409 ASP A C 1
ATOM 3237 O O . ASP A 1 409 ? -1.032 -7.126 -8.701 1.00 95.94 409 ASP A O 1
ATOM 3241 N N . VAL A 1 410 ? -1.121 -4.881 -8.548 1.00 96.81 410 VAL A N 1
ATOM 3242 C CA . VAL A 1 410 ? -1.901 -4.672 -9.778 1.00 96.81 410 VAL A CA 1
ATOM 3243 C C . VAL A 1 410 ? -1.087 -5.007 -11.030 1.00 96.81 410 VAL A C 1
ATOM 3245 O O . VAL A 1 410 ? -1.613 -5.667 -11.926 1.00 96.81 410 VAL A O 1
ATOM 3248 N N . LEU A 1 411 ? 0.204 -4.643 -11.104 1.00 97.56 411 LEU A N 1
ATOM 3249 C CA . LEU A 1 411 ? 1.039 -5.043 -12.245 1.00 97.56 411 LEU A CA 1
ATOM 3250 C C . LEU A 1 411 ? 1.171 -6.572 -12.325 1.00 97.56 411 LEU A C 1
ATOM 3252 O O . LEU A 1 411 ? 1.027 -7.150 -13.401 1.00 97.56 411 LEU A O 1
ATOM 3256 N N . ALA A 1 412 ? 1.387 -7.234 -11.188 1.00 96.75 412 ALA A N 1
ATOM 3257 C CA . ALA A 1 412 ? 1.438 -8.687 -11.093 1.00 96.75 412 ALA A CA 1
ATOM 3258 C C . ALA A 1 412 ? 0.087 -9.354 -11.407 1.00 96.75 412 ALA A C 1
ATOM 3260 O O . ALA A 1 412 ? 0.077 -10.504 -11.834 1.00 96.75 412 ALA A O 1
ATOM 3261 N N . ALA A 1 413 ? -1.047 -8.670 -11.233 1.00 94.75 413 ALA A N 1
ATOM 3262 C CA . ALA A 1 413 ? -2.372 -9.181 -11.593 1.00 94.75 413 ALA A CA 1
ATOM 3263 C C . ALA A 1 413 ? -2.747 -8.974 -13.076 1.00 94.75 413 ALA A C 1
ATOM 3265 O O . ALA A 1 413 ? -3.610 -9.701 -13.578 1.00 94.75 413 ALA A O 1
ATOM 3266 N N . ALA A 1 414 ? -2.122 -8.004 -13.756 1.00 95.38 414 ALA A N 1
ATOM 3267 C CA . ALA A 1 414 ? -2.433 -7.612 -15.134 1.00 95.38 414 ALA A CA 1
ATOM 3268 C C . ALA A 1 414 ? -1.420 -8.100 -16.186 1.00 95.38 414 ALA A C 1
ATOM 3270 O O . ALA A 1 414 ? -1.783 -8.254 -17.350 1.00 95.38 414 ALA A O 1
ATOM 3271 N N . LEU A 1 415 ? -0.159 -8.353 -15.815 1.00 95.94 415 LEU A N 1
ATOM 3272 C CA . LEU A 1 415 ? 0.807 -8.953 -16.738 1.00 95.94 415 LEU A CA 1
ATOM 3273 C C . LEU A 1 415 ? 0.545 -10.450 -16.936 1.00 95.94 415 LEU A C 1
ATOM 3275 O O . LEU A 1 415 ? 0.286 -11.192 -15.983 1.00 95.94 415 LEU A O 1
ATOM 3279 N N . ASP A 1 416 ? 0.715 -10.901 -18.178 1.00 93.31 416 ASP A N 1
ATOM 3280 C CA . ASP A 1 416 ? 0.902 -12.315 -18.477 1.00 93.31 416 ASP A CA 1
ATOM 3281 C C . ASP A 1 416 ? 2.315 -12.739 -18.040 1.00 93.31 416 ASP A C 1
ATOM 3283 O O . ASP A 1 416 ? 3.325 -12.194 -18.504 1.00 93.31 416 ASP A O 1
ATOM 3287 N N . LEU A 1 417 ? 2.364 -13.637 -17.056 1.00 95.38 417 LEU A N 1
ATOM 3288 C CA . LEU A 1 417 ? 3.559 -14.092 -16.347 1.00 95.38 417 LEU A CA 1
ATOM 3289 C C . LEU A 1 417 ? 3.335 -15.529 -15.838 1.00 95.38 417 LEU A C 1
ATOM 3291 O O . LEU A 1 417 ? 2.269 -15.811 -15.276 1.00 95.38 417 LEU A O 1
ATOM 3295 N N . PRO A 1 418 ? 4.341 -16.417 -15.926 1.00 95.81 418 PRO A N 1
ATOM 3296 C CA . PRO A 1 418 ? 4.405 -17.628 -15.110 1.00 95.81 418 PRO A CA 1
ATOM 3297 C C . PRO A 1 418 ? 4.227 -17.304 -13.620 1.00 95.81 418 PRO A C 1
ATOM 3299 O O . PRO A 1 418 ? 4.659 -16.246 -13.160 1.00 95.81 418 PRO A O 1
ATOM 3302 N N . GLU A 1 419 ? 3.634 -18.206 -12.835 1.00 95.56 419 GLU A N 1
ATOM 3303 C CA . GLU A 1 419 ? 3.349 -17.892 -11.425 1.00 95.56 419 GLU A CA 1
ATOM 3304 C C . GLU A 1 419 ? 4.623 -17.724 -10.575 1.00 95.56 419 GLU A C 1
ATOM 3306 O O . GLU A 1 419 ? 4.609 -16.972 -9.607 1.00 95.56 419 GLU A O 1
ATOM 3311 N N . GLU A 1 420 ? 5.752 -18.317 -10.979 1.00 95.81 420 GLU A N 1
ATOM 3312 C CA . GLU A 1 420 ? 7.071 -18.066 -10.377 1.00 95.81 420 GLU A CA 1
ATOM 3313 C C . GLU A 1 420 ? 7.543 -16.613 -10.581 1.00 95.81 420 GLU A C 1
ATOM 3315 O O . GLU A 1 420 ? 7.937 -15.945 -9.622 1.00 95.81 420 GLU A O 1
ATOM 3320 N N . ASP A 1 421 ? 7.432 -16.078 -11.803 1.00 97.12 421 ASP A N 1
ATOM 3321 C CA . ASP A 1 421 ? 7.697 -14.662 -12.094 1.00 97.12 421 ASP A CA 1
ATOM 3322 C C . ASP A 1 421 ? 6.702 -13.753 -11.353 1.00 97.12 421 ASP A C 1
ATOM 3324 O O . ASP A 1 421 ? 7.078 -12.708 -10.822 1.00 97.12 421 ASP A O 1
ATOM 3328 N N . ARG A 1 422 ? 5.423 -14.152 -11.281 1.00 96.38 422 ARG A N 1
ATOM 3329 C CA . ARG A 1 422 ? 4.362 -13.389 -10.605 1.00 96.38 422 ARG A CA 1
ATOM 3330 C C . ARG A 1 422 ? 4.581 -13.328 -9.092 1.00 96.38 422 ARG A C 1
ATOM 3332 O O . ARG A 1 422 ? 4.442 -12.262 -8.491 1.00 96.38 422 ARG A O 1
ATOM 3339 N N . ALA A 1 423 ? 4.974 -14.441 -8.475 1.00 95.12 423 ALA A N 1
ATOM 3340 C CA . ALA A 1 423 ? 5.382 -14.509 -7.077 1.00 95.12 423 ALA A CA 1
ATOM 3341 C C . ALA A 1 423 ? 6.661 -13.692 -6.833 1.00 95.12 423 ALA A C 1
ATOM 3343 O O . ALA A 1 423 ? 6.717 -12.924 -5.874 1.00 95.12 423 ALA A O 1
ATOM 3344 N N . THR A 1 424 ? 7.641 -13.778 -7.738 1.00 96.38 424 THR A N 1
ATOM 3345 C CA . THR A 1 424 ? 8.885 -12.998 -7.669 1.00 96.38 424 THR A CA 1
ATOM 3346 C C . THR A 1 424 ? 8.610 -11.496 -7.749 1.00 96.38 424 THR A C 1
ATOM 3348 O O . THR A 1 424 ? 9.143 -10.749 -6.934 1.00 96.38 424 THR A O 1
ATOM 3351 N N . LEU A 1 425 ? 7.721 -11.035 -8.638 1.00 96.50 425 LEU A N 1
ATOM 3352 C CA . LEU A 1 425 ? 7.302 -9.630 -8.696 1.00 96.50 425 LEU A CA 1
ATOM 3353 C C . LEU A 1 425 ? 6.646 -9.182 -7.382 1.00 96.50 425 LEU A C 1
ATOM 3355 O O . LEU A 1 425 ? 6.979 -8.120 -6.858 1.00 96.50 425 LEU A O 1
ATOM 3359 N N . ARG A 1 426 ? 5.763 -10.003 -6.799 1.00 94.69 426 ARG A N 1
ATOM 3360 C CA . ARG A 1 426 ? 5.100 -9.674 -5.525 1.00 94.69 426 ARG A CA 1
ATOM 3361 C C . ARG A 1 426 ? 6.087 -9.453 -4.369 1.00 94.69 426 ARG A C 1
ATOM 3363 O O . ARG A 1 426 ? 5.790 -8.638 -3.497 1.00 94.69 426 ARG A O 1
ATOM 3370 N N . THR A 1 427 ? 7.275 -10.073 -4.360 1.00 94.00 427 THR A N 1
ATOM 3371 C CA . THR A 1 427 ? 8.291 -9.819 -3.310 1.00 94.00 427 THR A CA 1
ATOM 3372 C C . THR A 1 427 ? 9.036 -8.489 -3.461 1.00 94.00 427 THR A C 1
ATOM 3374 O O . THR A 1 427 ? 9.763 -8.105 -2.549 1.00 94.00 427 THR A O 1
ATOM 3377 N N . TRP A 1 428 ? 8.845 -7.717 -4.541 1.00 94.50 428 TRP A N 1
ATOM 3378 C CA . TRP A 1 428 ? 9.590 -6.463 -4.755 1.00 94.50 428 TRP A CA 1
ATOM 3379 C C . TRP A 1 428 ? 9.322 -5.382 -3.695 1.00 94.50 428 TRP A C 1
ATOM 3381 O O . TRP A 1 428 ? 10.124 -4.458 -3.559 1.00 94.50 428 TRP A O 1
ATOM 3391 N N . HIS A 1 429 ? 8.264 -5.507 -2.886 1.00 91.19 429 HIS A N 1
ATOM 3392 C CA . HIS A 1 429 ? 8.067 -4.658 -1.706 1.00 91.19 429 HIS A CA 1
ATOM 3393 C C . HIS A 1 429 ? 9.107 -4.924 -0.606 1.00 91.19 429 HIS A C 1
ATOM 3395 O O . HIS A 1 429 ? 9.544 -4.008 0.103 1.00 91.19 429 HIS A O 1
ATOM 3401 N N . GLU A 1 430 ? 9.613 -6.152 -0.529 1.00 90.06 430 GLU A N 1
ATOM 3402 C CA . GLU A 1 430 ? 10.659 -6.590 0.390 1.00 90.06 430 GLU A CA 1
ATOM 3403 C C . GLU A 1 430 ? 12.073 -6.180 -0.061 1.00 90.06 430 GLU A C 1
ATOM 3405 O O . GLU A 1 430 ? 13.030 -6.783 0.403 1.00 90.06 430 GLU A O 1
ATOM 3410 N N . ARG A 1 431 ? 12.234 -5.133 -0.901 1.00 91.19 431 ARG A N 1
ATOM 3411 C CA . ARG A 1 431 ? 13.530 -4.566 -1.361 1.00 91.19 431 ARG A CA 1
ATOM 3412 C C . ARG A 1 431 ? 14.672 -4.774 -0.351 1.00 91.19 431 ARG A C 1
ATOM 3414 O O . ARG A 1 431 ? 14.577 -4.304 0.790 1.00 91.19 431 ARG A O 1
ATOM 3421 N N . HIS A 1 432 ? 15.761 -5.421 -0.767 1.00 93.56 432 HIS A N 1
ATOM 3422 C CA . HIS A 1 432 ? 16.939 -5.636 0.078 1.00 93.56 432 HIS A CA 1
ATOM 3423 C C . HIS A 1 432 ? 17.801 -4.361 0.113 1.00 93.56 432 HIS A C 1
ATOM 3425 O O . HIS A 1 432 ? 18.818 -4.259 -0.577 1.00 93.56 432 HIS A O 1
ATOM 3431 N N . THR A 1 433 ? 17.383 -3.362 0.894 1.00 92.69 433 THR A N 1
ATOM 3432 C CA . THR A 1 433 ? 18.181 -2.151 1.147 1.00 92.69 433 THR A CA 1
ATOM 3433 C C . THR A 1 433 ? 19.293 -2.465 2.142 1.00 92.69 433 THR A C 1
ATOM 3435 O O . THR A 1 433 ? 19.018 -2.714 3.312 1.00 92.69 433 THR A O 1
ATOM 3438 N N . SER A 1 434 ? 20.545 -2.475 1.683 1.00 94.56 434 SER A N 1
ATOM 3439 C CA . SER A 1 434 ? 21.714 -2.819 2.503 1.00 94.56 434 SER A CA 1
ATOM 3440 C C . SER A 1 434 ? 22.988 -2.142 1.985 1.00 94.56 434 SER A C 1
ATOM 3442 O O . SER A 1 434 ? 22.971 -1.371 1.021 1.00 94.56 434 SER A O 1
ATOM 3444 N N . TYR A 1 435 ? 24.103 -2.464 2.635 1.00 93.38 435 TYR A N 1
ATOM 3445 C CA . TYR A 1 435 ? 25.454 -2.203 2.162 1.00 93.38 435 TYR A CA 1
ATOM 3446 C C . TYR A 1 435 ? 25.998 -3.456 1.473 1.00 93.38 435 TYR A C 1
ATOM 3448 O O . TYR A 1 435 ? 25.934 -4.557 2.021 1.00 93.38 435 TYR A O 1
ATOM 3456 N N . TYR A 1 436 ? 26.553 -3.278 0.282 1.00 94.56 436 TYR A N 1
ATOM 3457 C CA . TYR A 1 436 ? 27.070 -4.326 -0.587 1.00 94.56 436 TYR A CA 1
ATOM 3458 C C . TYR A 1 436 ? 28.519 -4.020 -0.939 1.00 94.56 436 TYR A C 1
ATOM 3460 O O . TYR A 1 436 ? 28.823 -2.896 -1.342 1.00 94.56 436 TYR A O 1
ATOM 3468 N N . ARG A 1 437 ? 29.412 -5.005 -0.823 1.00 94.50 437 ARG A N 1
ATOM 3469 C CA . ARG A 1 437 ? 30.764 -4.900 -1.377 1.00 94.50 437 ARG A CA 1
ATOM 3470 C C . ARG A 1 437 ? 30.864 -5.692 -2.668 1.00 94.50 437 ARG A C 1
ATOM 3472 O O . ARG A 1 437 ? 30.518 -6.867 -2.677 1.00 94.50 437 ARG A O 1
ATOM 3479 N N . VAL A 1 438 ? 31.371 -5.059 -3.721 1.00 93.88 438 VAL A N 1
ATOM 3480 C CA . VAL A 1 438 ? 31.683 -5.720 -4.996 1.00 93.88 438 VAL A CA 1
ATOM 3481 C C . VAL A 1 438 ? 32.835 -6.704 -4.796 1.00 93.88 438 VAL A C 1
ATOM 3483 O O . VAL A 1 438 ? 33.910 -6.317 -4.339 1.00 93.88 438 VAL A O 1
ATOM 3486 N N . GLU A 1 439 ? 32.626 -7.961 -5.169 1.00 93.94 439 GLU A N 1
ATOM 3487 C CA . GLU A 1 439 ? 33.618 -9.039 -5.075 1.00 93.94 439 GLU A CA 1
ATOM 3488 C C . GLU A 1 439 ? 34.183 -9.395 -6.459 1.00 93.94 439 GLU A C 1
ATOM 3490 O O . GLU A 1 439 ? 35.390 -9.588 -6.601 1.00 93.94 439 GLU A O 1
ATOM 3495 N N . SER A 1 440 ? 33.356 -9.380 -7.511 1.00 92.88 440 SER A N 1
ATOM 3496 C CA . SER A 1 440 ? 33.816 -9.529 -8.899 1.00 92.88 440 SER A CA 1
ATOM 3497 C C . SER A 1 440 ? 32.919 -8.797 -9.900 1.00 92.88 440 SER A C 1
ATOM 3499 O O . SER A 1 440 ? 31.768 -8.479 -9.606 1.00 92.88 440 SER A O 1
ATOM 3501 N N . LEU A 1 441 ? 33.459 -8.537 -11.092 1.00 91.00 441 LEU A N 1
ATOM 3502 C CA . LEU A 1 441 ? 32.764 -7.949 -12.239 1.00 91.00 441 LEU A CA 1
ATOM 3503 C C . LEU A 1 441 ? 32.863 -8.940 -13.406 1.00 91.00 441 LEU A C 1
ATOM 3505 O O . LEU A 1 441 ? 33.965 -9.405 -13.704 1.00 91.00 441 LEU A O 1
ATOM 3509 N N . GLN A 1 442 ? 31.752 -9.261 -14.070 1.00 88.88 442 GLN A N 1
ATOM 3510 C CA . GLN A 1 442 ? 31.735 -10.119 -15.258 1.00 88.88 442 GLN A CA 1
ATOM 3511 C C . GLN A 1 442 ? 31.519 -9.267 -16.511 1.00 88.88 442 GLN A C 1
ATOM 3513 O O . GLN A 1 442 ? 30.588 -8.460 -16.579 1.00 88.88 442 GLN A O 1
ATOM 3518 N N . LYS A 1 443 ? 32.391 -9.444 -17.508 1.00 84.25 443 LYS A N 1
ATOM 3519 C CA . LYS A 1 443 ? 32.400 -8.645 -18.737 1.00 84.25 443 LYS A CA 1
ATOM 3520 C C . LYS A 1 443 ? 32.285 -9.499 -19.991 1.00 84.25 443 LYS A C 1
ATOM 3522 O O . LYS A 1 443 ? 32.823 -10.601 -20.052 1.00 84.25 443 LYS A O 1
ATOM 3527 N N . SER A 1 444 ? 31.621 -8.928 -20.986 1.00 79.19 444 SER A N 1
ATOM 3528 C CA . SER A 1 444 ? 31.344 -9.482 -22.305 1.00 79.19 444 SER A CA 1
ATOM 3529 C C . SER A 1 444 ? 31.812 -8.439 -23.323 1.00 79.19 444 SER A C 1
ATOM 3531 O O . SER A 1 444 ? 31.130 -7.450 -23.598 1.00 79.19 444 SER A O 1
ATOM 3533 N N . GLY A 1 445 ? 33.069 -8.568 -23.759 1.00 78.69 445 GLY A N 1
ATOM 3534 C CA . GLY A 1 445 ? 33.800 -7.456 -24.377 1.00 78.69 445 GLY A CA 1
ATOM 3535 C C . GLY A 1 445 ? 33.951 -6.275 -23.406 1.00 78.69 445 GLY A C 1
ATOM 3536 O O . GLY A 1 445 ? 34.289 -6.464 -22.237 1.00 78.69 445 GLY A O 1
ATOM 3537 N N . ASP A 1 446 ? 33.671 -5.059 -23.880 1.00 71.56 446 ASP A N 1
ATOM 3538 C CA . ASP A 1 446 ? 33.699 -3.840 -23.056 1.00 71.56 446 ASP A CA 1
ATOM 3539 C C . ASP A 1 446 ? 32.509 -3.716 -22.084 1.00 71.56 446 ASP A C 1
ATOM 3541 O O . ASP A 1 446 ? 32.578 -2.958 -21.112 1.00 71.56 446 ASP A O 1
ATOM 3545 N N . ILE A 1 447 ? 31.420 -4.460 -22.316 1.00 76.31 447 ILE A N 1
ATOM 3546 C CA . ILE A 1 447 ? 30.188 -4.375 -21.523 1.00 76.31 447 ILE A CA 1
ATOM 3547 C C . ILE A 1 447 ? 30.346 -5.186 -20.236 1.00 76.31 447 ILE A C 1
ATOM 3549 O O . ILE A 1 447 ? 30.587 -6.390 -20.268 1.00 76.31 447 ILE A O 1
ATOM 3553 N N . GLU A 1 448 ? 30.143 -4.550 -19.084 1.00 76.31 448 GLU A N 1
ATOM 3554 C CA . GLU A 1 448 ? 29.889 -5.267 -17.834 1.00 76.31 448 GLU A CA 1
ATOM 3555 C C . GLU A 1 448 ? 28.457 -5.799 -17.845 1.00 76.31 448 GLU A C 1
ATOM 3557 O O . GLU A 1 448 ? 27.509 -5.016 -17.844 1.00 76.31 448 GLU A O 1
ATOM 3562 N N . GLU A 1 449 ? 28.281 -7.117 -17.885 1.00 82.12 449 GLU A N 1
ATOM 3563 C CA . GLU A 1 449 ? 26.949 -7.724 -17.851 1.00 82.12 449 GLU A CA 1
ATOM 3564 C C . GLU A 1 449 ? 26.419 -7.819 -16.425 1.00 82.12 449 GLU A C 1
ATOM 3566 O O . GLU A 1 449 ? 25.298 -7.389 -16.148 1.00 82.12 449 GLU A O 1
ATOM 3571 N N . THR A 1 450 ? 27.228 -8.355 -15.513 1.00 90.31 450 THR A N 1
ATOM 3572 C CA . THR A 1 450 ? 26.856 -8.563 -14.113 1.00 90.31 450 THR A CA 1
ATOM 3573 C C . THR A 1 450 ? 28.005 -8.193 -13.182 1.00 90.31 450 THR A C 1
ATOM 3575 O O . THR A 1 450 ? 29.174 -8.139 -13.573 1.00 90.31 450 THR A O 1
ATOM 3578 N N . LEU A 1 451 ? 27.673 -7.970 -11.914 1.00 93.00 451 LEU A N 1
ATOM 3579 C CA . LEU A 1 451 ? 28.638 -7.937 -10.825 1.00 93.00 451 LEU A CA 1
ATOM 3580 C C . LEU A 1 451 ? 28.196 -8.857 -9.692 1.00 93.00 451 LEU A C 1
ATOM 3582 O O . LEU A 1 451 ? 27.007 -8.984 -9.403 1.00 93.00 451 LEU A O 1
ATOM 3586 N N . THR A 1 452 ? 29.169 -9.470 -9.031 1.00 95.62 452 THR A N 1
ATOM 3587 C CA . THR A 1 452 ? 28.962 -10.231 -7.799 1.00 95.62 452 THR A CA 1
ATOM 3588 C C . THR A 1 452 ? 29.221 -9.305 -6.622 1.00 95.62 452 THR A C 1
ATOM 3590 O O . THR A 1 452 ? 30.294 -8.700 -6.549 1.00 95.62 452 THR A O 1
ATOM 3593 N N . ALA A 1 453 ? 28.280 -9.196 -5.686 1.00 95.62 453 ALA A N 1
ATOM 3594 C CA . ALA A 1 453 ? 28.472 -8.417 -4.468 1.00 95.62 453 ALA A CA 1
ATOM 3595 C C . ALA A 1 453 ? 27.947 -9.128 -3.217 1.00 95.62 453 ALA A C 1
ATOM 3597 O O . ALA A 1 453 ? 26.853 -9.691 -3.214 1.00 95.62 453 ALA A O 1
ATOM 3598 N N . ARG A 1 454 ? 28.698 -9.039 -2.119 1.00 96.06 454 ARG A N 1
ATOM 3599 C CA . ARG A 1 454 ? 28.295 -9.547 -0.804 1.00 96.06 454 ARG A CA 1
ATOM 3600 C C . ARG A 1 454 ? 27.590 -8.471 0.005 1.00 96.06 454 ARG A C 1
ATOM 3602 O O . ARG A 1 454 ? 28.117 -7.374 0.191 1.00 96.06 454 ARG A O 1
ATOM 3609 N N . ASN A 1 455 ? 26.422 -8.809 0.542 1.00 95.75 455 ASN A N 1
ATOM 3610 C CA . ASN A 1 455 ? 25.724 -8.017 1.547 1.00 95.75 455 ASN A CA 1
ATOM 3611 C C . ASN A 1 455 ? 26.555 -8.015 2.841 1.00 95.75 455 ASN A C 1
ATOM 3613 O O . ASN A 1 455 ? 26.777 -9.057 3.454 1.00 95.75 455 ASN A O 1
ATOM 3617 N N . VAL A 1 456 ? 27.025 -6.843 3.259 1.00 93.94 456 VAL A N 1
ATOM 3618 C CA . VAL A 1 456 ? 27.890 -6.653 4.437 1.00 93.94 456 VAL A CA 1
ATOM 3619 C C . VAL A 1 456 ? 27.174 -7.005 5.745 1.00 93.94 456 VAL A C 1
ATOM 3621 O O . VAL A 1 456 ? 27.816 -7.371 6.725 1.00 93.94 456 VAL A O 1
ATOM 3624 N N . VAL A 1 457 ? 25.841 -6.930 5.768 1.00 92.75 457 VAL A N 1
ATOM 3625 C CA . VAL A 1 457 ? 25.039 -7.174 6.971 1.00 92.75 457 VAL A CA 1
ATOM 3626 C C . VAL A 1 457 ? 24.763 -8.667 7.169 1.00 92.75 457 VAL A C 1
ATOM 3628 O O . VAL A 1 457 ? 24.913 -9.135 8.293 1.00 92.75 457 VAL A O 1
ATOM 3631 N N . SER A 1 458 ? 24.392 -9.425 6.127 1.00 93.25 458 SER A N 1
ATOM 3632 C CA . SER A 1 458 ? 24.095 -10.871 6.247 1.00 93.25 458 SER A CA 1
ATOM 3633 C C . SER A 1 458 ? 25.195 -11.815 5.759 1.00 93.25 458 SER A C 1
ATOM 3635 O O . SER A 1 458 ? 25.103 -13.015 5.992 1.00 93.25 458 SER A O 1
ATOM 3637 N N . GLY A 1 459 ? 26.210 -11.316 5.053 1.00 92.50 459 GLY A N 1
ATOM 3638 C CA . GLY A 1 459 ? 27.246 -12.140 4.421 1.00 92.50 459 GLY A CA 1
ATOM 3639 C C . GLY A 1 459 ? 26.812 -12.850 3.131 1.00 92.50 459 GLY A C 1
ATOM 3640 O O . GLY A 1 459 ? 27.664 -13.422 2.462 1.00 92.50 459 GLY A O 1
ATOM 3641 N N . GLY A 1 460 ? 25.529 -12.796 2.750 1.00 93.62 460 GLY A N 1
ATOM 3642 C CA . GLY A 1 460 ? 25.025 -13.430 1.527 1.00 93.62 460 GLY A CA 1
ATOM 3643 C C . GLY A 1 460 ? 25.488 -12.731 0.243 1.00 93.62 460 GLY A C 1
ATOM 3644 O O . GLY A 1 460 ? 25.596 -11.502 0.205 1.00 93.62 460 GLY A O 1
ATOM 3645 N N . THR A 1 461 ? 25.721 -13.510 -0.813 1.00 95.62 461 THR A N 1
ATOM 3646 C CA . THR A 1 461 ? 26.233 -13.049 -2.116 1.00 95.62 461 THR A CA 1
ATOM 3647 C C . THR A 1 461 ? 25.112 -12.884 -3.148 1.00 95.62 461 THR A C 1
ATOM 3649 O O . THR A 1 461 ? 24.172 -13.673 -3.194 1.00 95.62 461 THR A O 1
ATOM 3652 N N . TYR A 1 462 ? 25.217 -11.843 -3.977 1.00 96.31 462 TYR A N 1
ATOM 3653 C CA . TYR A 1 462 ? 24.207 -11.394 -4.936 1.00 96.31 462 TYR A CA 1
ATOM 3654 C C . TYR A 1 462 ? 24.839 -11.235 -6.323 1.00 96.31 462 TYR A C 1
ATOM 3656 O O . TYR A 1 462 ? 25.817 -10.501 -6.466 1.00 96.31 462 TYR A O 1
ATOM 3664 N N . ILE A 1 463 ? 24.263 -11.879 -7.342 1.00 95.69 463 ILE A N 1
ATOM 3665 C CA . ILE A 1 463 ? 24.600 -11.640 -8.755 1.00 95.69 463 ILE A CA 1
ATOM 3666 C C . ILE A 1 463 ? 23.659 -10.553 -9.271 1.00 95.69 463 ILE A C 1
ATOM 3668 O O . ILE A 1 463 ? 22.448 -10.761 -9.355 1.00 95.69 463 ILE A O 1
ATOM 3672 N N . ILE A 1 464 ? 24.207 -9.378 -9.569 1.00 94.25 464 ILE A N 1
ATOM 3673 C CA . ILE A 1 464 ? 23.451 -8.172 -9.906 1.00 94.25 464 ILE A CA 1
ATOM 3674 C C . ILE A 1 464 ? 23.674 -7.855 -11.385 1.00 94.25 464 ILE A C 1
ATOM 3676 O O . ILE A 1 464 ? 24.804 -7.567 -11.782 1.00 94.25 464 ILE A O 1
ATOM 3680 N N . ARG A 1 465 ? 22.618 -7.891 -12.209 1.00 91.25 465 ARG A N 1
ATOM 3681 C CA . ARG A 1 465 ? 22.724 -7.563 -13.639 1.00 91.25 465 ARG A CA 1
ATOM 3682 C C . ARG A 1 465 ? 22.741 -6.052 -13.848 1.00 91.25 465 ARG A C 1
ATOM 3684 O O . ARG A 1 465 ? 21.929 -5.311 -13.290 1.00 91.25 465 ARG A O 1
ATOM 3691 N N . THR A 1 466 ? 23.660 -5.591 -14.691 1.00 84.62 466 THR A N 1
ATOM 3692 C CA . THR A 1 466 ? 23.880 -4.170 -14.969 1.00 84.62 466 THR A CA 1
ATOM 3693 C C . THR A 1 466 ? 23.850 -3.846 -16.463 1.00 84.62 466 THR A C 1
ATOM 3695 O O . THR A 1 466 ? 23.209 -2.859 -16.832 1.00 84.62 466 THR A O 1
ATOM 3698 N N . ASN A 1 467 ? 24.467 -4.666 -17.323 1.00 82.06 467 ASN A N 1
ATOM 3699 C CA . ASN A 1 467 ? 24.633 -4.448 -18.770 1.00 82.06 467 ASN A CA 1
ATOM 3700 C C . ASN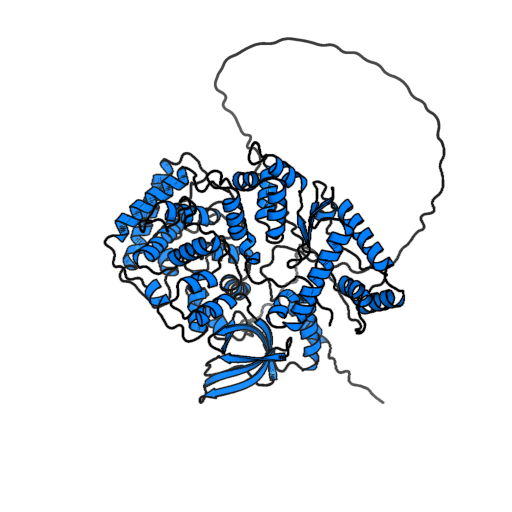 A 1 467 ? 25.104 -3.006 -19.092 1.00 82.06 467 ASN A C 1
ATOM 3702 O O . ASN A 1 467 ? 24.324 -2.177 -19.574 1.00 82.06 467 ASN A O 1
ATOM 3706 N N . MET A 1 468 ? 26.356 -2.661 -18.780 1.00 74.88 468 MET A N 1
ATOM 3707 C CA . MET A 1 468 ? 26.891 -1.298 -18.906 1.00 74.88 468 MET A CA 1
ATOM 3708 C C . MET A 1 468 ? 28.236 -1.244 -19.633 1.00 74.88 468 MET A C 1
ATOM 3710 O O . MET A 1 468 ? 29.247 -1.736 -19.140 1.00 74.88 468 MET A O 1
ATOM 3714 N N . ASP A 1 469 ? 28.249 -0.528 -20.754 1.00 68.62 469 ASP A N 1
ATOM 3715 C CA . ASP A 1 469 ? 29.412 -0.243 -21.612 1.00 68.62 469 ASP A CA 1
ATOM 3716 C C . ASP A 1 469 ? 30.533 0.532 -20.886 1.00 68.62 469 ASP A C 1
ATOM 3718 O O . ASP A 1 469 ? 31.687 0.534 -21.307 1.00 68.62 469 ASP A O 1
ATOM 3722 N N . ARG A 1 470 ? 30.200 1.212 -19.780 1.00 70.25 470 ARG A N 1
ATOM 3723 C CA . ARG A 1 470 ? 31.156 1.774 -18.816 1.00 70.25 470 ARG A CA 1
ATOM 3724 C C . ARG A 1 470 ? 30.590 1.631 -17.412 1.00 70.25 470 ARG A C 1
ATOM 3726 O O . ARG A 1 470 ? 29.614 2.300 -17.077 1.00 70.25 470 ARG A O 1
ATOM 3733 N N . SER A 1 471 ? 31.221 0.799 -16.589 1.00 70.81 471 SER A N 1
ATOM 3734 C CA . SER A 1 471 ? 30.852 0.641 -15.183 1.00 70.81 471 SER A CA 1
ATOM 3735 C C . SER A 1 471 ? 31.750 1.468 -14.258 1.00 70.81 471 SER A C 1
ATOM 3737 O O . SER A 1 471 ? 32.962 1.258 -14.230 1.00 70.81 471 SER A O 1
ATOM 3739 N N . PRO A 1 472 ? 31.174 2.397 -13.475 1.00 77.25 472 PRO A N 1
ATOM 3740 C CA . PRO A 1 472 ? 31.820 2.965 -12.293 1.00 77.25 472 PRO A CA 1
ATOM 3741 C C . PRO A 1 472 ? 32.029 1.989 -11.117 1.00 77.25 472 PRO A C 1
ATOM 3743 O O . PRO A 1 472 ? 32.504 2.435 -10.072 1.00 77.25 472 PRO A O 1
ATOM 3746 N N . PHE A 1 473 ? 31.649 0.707 -11.227 1.00 84.50 473 PHE A N 1
ATOM 3747 C CA . PHE A 1 473 ? 31.896 -0.286 -10.178 1.00 84.50 473 PHE A CA 1
ATOM 3748 C C . PHE A 1 473 ? 33.328 -0.840 -10.249 1.00 84.50 473 PHE A C 1
ATOM 3750 O O . PHE A 1 473 ? 33.945 -0.908 -11.309 1.00 84.50 473 PHE A O 1
ATOM 3757 N N . GLN A 1 474 ? 33.875 -1.219 -9.092 1.00 87.31 474 GLN A N 1
ATOM 3758 C CA . GLN A 1 474 ? 35.234 -1.751 -8.938 1.00 87.31 474 GLN A CA 1
ATOM 3759 C C . GLN A 1 474 ? 35.246 -2.808 -7.828 1.00 87.31 474 GLN A C 1
ATOM 3761 O O . GLN A 1 474 ? 34.593 -2.617 -6.804 1.00 87.31 474 GLN A O 1
ATOM 3766 N N . THR A 1 475 ? 36.001 -3.899 -7.978 1.00 90.62 475 THR A N 1
ATOM 3767 C CA . THR A 1 475 ? 36.181 -4.891 -6.900 1.00 90.62 475 THR A CA 1
ATOM 3768 C C . THR A 1 475 ? 36.717 -4.229 -5.627 1.00 90.62 475 THR A C 1
ATOM 3770 O O . THR A 1 475 ? 37.641 -3.422 -5.685 1.00 90.62 475 THR A O 1
ATOM 3773 N N . GLY A 1 476 ? 36.127 -4.561 -4.476 1.00 89.19 476 GLY A N 1
ATOM 3774 C CA . GLY A 1 476 ? 36.409 -3.951 -3.173 1.00 89.19 476 GLY A CA 1
ATOM 3775 C C . GLY A 1 476 ? 35.498 -2.770 -2.807 1.00 89.19 476 GLY A C 1
ATOM 3776 O O . GLY A 1 476 ? 35.395 -2.426 -1.629 1.00 89.19 476 GLY A O 1
ATOM 3777 N N . MET A 1 477 ? 34.797 -2.180 -3.782 1.00 90.94 477 MET A N 1
ATOM 3778 C CA . MET A 1 477 ? 33.957 -0.993 -3.598 1.00 90.94 477 MET A CA 1
ATOM 3779 C C . MET A 1 477 ? 32.737 -1.275 -2.717 1.00 90.94 477 MET A C 1
ATOM 3781 O O . MET A 1 477 ? 32.010 -2.241 -2.951 1.00 90.94 477 MET A O 1
ATOM 3785 N N . LEU A 1 478 ? 32.480 -0.393 -1.749 1.00 91.62 478 LEU A N 1
ATOM 3786 C CA . LEU A 1 478 ? 31.295 -0.417 -0.893 1.00 91.62 478 LEU A CA 1
ATOM 3787 C C . LEU A 1 478 ? 30.182 0.477 -1.468 1.00 91.62 478 LEU A C 1
ATOM 3789 O O . LEU A 1 478 ? 30.397 1.657 -1.760 1.00 91.62 478 LEU A O 1
ATOM 3793 N N . ILE A 1 479 ? 28.983 -0.089 -1.599 1.00 91.00 479 ILE A N 1
ATOM 3794 C CA . ILE A 1 479 ? 27.795 0.532 -2.193 1.00 91.00 479 ILE A CA 1
ATOM 3795 C C . ILE A 1 479 ? 26.622 0.378 -1.223 1.00 91.00 479 ILE A C 1
ATOM 3797 O O . ILE A 1 479 ? 26.307 -0.731 -0.805 1.00 91.00 479 ILE A O 1
ATOM 3801 N N . GLN A 1 480 ? 25.930 1.465 -0.903 1.00 90.50 480 GLN A N 1
ATOM 3802 C CA . GLN A 1 480 ? 24.611 1.424 -0.269 1.00 90.50 480 GLN A CA 1
ATOM 3803 C C . GLN A 1 480 ? 23.535 1.498 -1.352 1.00 90.50 480 GLN A C 1
ATOM 3805 O O . GLN A 1 480 ? 23.636 2.320 -2.264 1.00 90.50 480 GLN A O 1
ATOM 3810 N N . GLY A 1 481 ? 22.501 0.667 -1.263 1.00 90.19 481 GLY A N 1
ATOM 3811 C CA . GLY A 1 481 ? 21.393 0.683 -2.218 1.00 90.19 481 GLY A CA 1
ATOM 3812 C C . GLY A 1 481 ? 20.368 -0.412 -1.952 1.00 90.19 481 GLY A C 1
ATOM 3813 O O . GLY A 1 481 ? 20.543 -1.230 -1.049 1.00 90.19 481 GLY A O 1
ATOM 3814 N N . ALA A 1 482 ? 19.300 -0.425 -2.747 1.00 91.94 482 ALA A N 1
ATOM 3815 C CA . ALA A 1 482 ? 18.250 -1.436 -2.700 1.00 91.94 482 ALA A CA 1
ATOM 3816 C C . ALA A 1 482 ? 18.351 -2.401 -3.887 1.00 91.94 482 ALA A C 1
ATOM 3818 O O . ALA A 1 482 ? 18.573 -1.965 -5.018 1.00 91.94 482 ALA A O 1
ATOM 3819 N N . LEU A 1 483 ? 18.145 -3.696 -3.634 1.00 94.00 483 LEU A N 1
ATOM 3820 C CA . LEU A 1 483 ? 18.054 -4.731 -4.667 1.00 94.00 483 LEU A CA 1
ATOM 3821 C C . LEU A 1 483 ? 16.660 -5.375 -4.704 1.00 94.00 483 LEU A C 1
ATOM 3823 O O . LEU A 1 483 ? 16.049 -5.590 -3.653 1.00 94.00 483 LEU A O 1
ATOM 3827 N N . THR A 1 484 ? 16.192 -5.724 -5.904 1.00 94.69 484 THR A N 1
ATOM 3828 C CA . THR A 1 484 ? 15.016 -6.584 -6.143 1.00 94.69 484 THR A CA 1
ATOM 3829 C C . THR A 1 484 ? 15.391 -7.797 -7.012 1.00 94.69 484 THR A C 1
ATOM 3831 O O . THR A 1 484 ? 16.257 -7.660 -7.882 1.00 94.69 484 THR A O 1
ATOM 3834 N N . PRO A 1 485 ? 14.791 -8.982 -6.785 1.00 95.94 485 PRO A N 1
ATOM 3835 C CA . PRO A 1 485 ? 15.108 -10.197 -7.535 1.00 95.94 485 PRO A CA 1
ATOM 3836 C C . PRO A 1 485 ? 14.287 -10.309 -8.829 1.00 95.94 485 PRO A C 1
ATOM 3838 O O . PRO A 1 485 ? 13.116 -9.938 -8.863 1.00 95.94 485 PRO A O 1
ATOM 3841 N N . TRP A 1 486 ? 14.860 -10.871 -9.891 1.00 95.88 486 TRP A N 1
ATOM 3842 C CA . TRP A 1 486 ? 14.137 -11.251 -11.108 1.00 95.88 486 TRP A CA 1
ATOM 3843 C C . TRP A 1 486 ? 14.846 -12.419 -11.796 1.00 95.88 486 TRP A C 1
ATOM 3845 O O . TRP A 1 486 ? 16.021 -12.296 -12.133 1.00 95.88 486 TRP A O 1
ATOM 3855 N N . ARG A 1 487 ? 14.143 -13.543 -12.004 1.00 94.25 487 ARG A N 1
ATOM 3856 C CA . ARG A 1 487 ? 14.627 -14.717 -12.765 1.00 94.25 487 ARG A CA 1
ATOM 3857 C C . ARG A 1 487 ? 16.052 -15.175 -12.400 1.00 94.25 487 ARG A C 1
ATOM 3859 O O . ARG A 1 487 ? 16.905 -15.353 -13.263 1.00 94.25 487 ARG A O 1
ATOM 3866 N N . GLY A 1 488 ? 16.312 -15.334 -11.100 1.00 90.56 488 GLY A N 1
ATOM 3867 C CA . GLY A 1 488 ? 17.609 -15.769 -10.555 1.00 90.56 488 GLY A CA 1
ATOM 3868 C C . GLY A 1 488 ? 18.673 -14.670 -10.401 1.00 90.56 488 GLY A C 1
ATOM 3869 O O . GLY A 1 488 ? 19.698 -14.903 -9.765 1.00 90.56 488 GLY A O 1
ATOM 3870 N N . GLU A 1 489 ? 18.428 -13.466 -10.916 1.00 93.56 489 GLU A N 1
ATOM 3871 C CA . GLU A 1 489 ? 19.339 -12.318 -10.857 1.00 93.56 489 GLU A CA 1
ATOM 3872 C C . GLU A 1 489 ? 18.796 -11.203 -9.947 1.00 93.56 489 GLU A C 1
ATOM 3874 O O . GLU A 1 489 ? 17.625 -11.194 -9.566 1.00 93.56 489 GLU A O 1
ATOM 3879 N N . TRP A 1 490 ? 19.637 -10.219 -9.622 1.00 95.38 490 TRP A N 1
ATOM 3880 C CA . TRP A 1 490 ? 19.262 -9.044 -8.831 1.00 95.38 490 TRP A CA 1
ATOM 3881 C C . TRP A 1 490 ? 19.441 -7.736 -9.604 1.00 95.38 490 TRP A C 1
ATOM 3883 O O . TRP A 1 490 ? 20.315 -7.605 -10.459 1.00 95.38 490 TRP A O 1
ATOM 3893 N N . TYR A 1 491 ? 18.609 -6.747 -9.283 1.00 92.81 491 TYR A N 1
ATOM 3894 C CA . TYR A 1 491 ? 18.532 -5.469 -9.989 1.00 92.81 491 TYR A CA 1
ATOM 3895 C C . TYR A 1 491 ? 18.530 -4.302 -8.996 1.00 92.81 491 TYR A C 1
ATOM 3897 O O . TYR A 1 491 ? 17.850 -4.348 -7.971 1.00 92.81 491 TYR A O 1
ATOM 3905 N N . TRP A 1 492 ? 19.277 -3.237 -9.303 1.00 90.81 492 TRP A N 1
ATOM 3906 C CA . TRP A 1 492 ? 19.309 -2.016 -8.490 1.00 90.81 492 TRP A CA 1
ATOM 3907 C C . TRP A 1 492 ? 17.984 -1.240 -8.576 1.00 90.81 492 TRP A C 1
ATOM 3909 O O . TRP A 1 492 ? 17.608 -0.757 -9.647 1.00 90.81 492 TRP A O 1
ATOM 3919 N N . SER A 1 493 ? 17.322 -1.057 -7.431 1.00 86.88 493 SER A N 1
ATOM 3920 C CA . SER A 1 493 ? 16.138 -0.205 -7.256 1.00 86.88 493 SER A CA 1
ATOM 3921 C C . SER A 1 493 ? 16.512 1.101 -6.544 1.00 86.88 493 SER A C 1
ATOM 3923 O O . SER A 1 493 ? 17.455 1.143 -5.748 1.00 86.88 493 SER A O 1
ATOM 3925 N N . GLY A 1 494 ? 15.779 2.179 -6.828 1.00 79.12 494 GLY A N 1
ATOM 3926 C CA . GLY A 1 494 ? 15.931 3.476 -6.169 1.00 79.12 494 GLY A CA 1
ATOM 3927 C C . GLY A 1 494 ? 17.284 4.145 -6.400 1.00 79.12 494 GLY A C 1
ATOM 3928 O O . GLY A 1 494 ? 17.858 4.071 -7.489 1.00 79.12 494 GLY A O 1
ATOM 3929 N N . ARG A 1 495 ? 17.781 4.825 -5.361 1.00 80.19 495 ARG A N 1
ATOM 3930 C CA . ARG A 1 495 ? 19.067 5.535 -5.339 1.00 80.19 495 ARG A CA 1
ATOM 3931 C C . ARG A 1 495 ? 20.165 4.646 -4.747 1.00 80.19 495 ARG A C 1
ATOM 3933 O O . ARG A 1 495 ? 19.959 4.004 -3.722 1.00 80.19 495 ARG A O 1
ATOM 3940 N N . GLN A 1 496 ? 21.343 4.656 -5.367 1.00 84.06 496 GLN A N 1
ATOM 3941 C CA . GLN A 1 496 ? 22.554 4.007 -4.860 1.00 84.06 496 GLN A CA 1
ATOM 3942 C C . GLN A 1 496 ? 23.580 5.075 -4.456 1.00 84.06 496 GLN A C 1
ATOM 3944 O O . GLN A 1 496 ? 23.659 6.139 -5.075 1.00 84.06 496 GLN A O 1
ATOM 3949 N N . GLN A 1 497 ? 24.389 4.786 -3.438 1.00 84.19 497 GLN A N 1
ATOM 3950 C CA . GLN A 1 497 ? 25.453 5.660 -2.950 1.00 84.19 497 GLN A CA 1
ATOM 3951 C C . GLN A 1 497 ? 26.770 4.886 -2.836 1.00 84.19 497 GLN A C 1
ATOM 3953 O O . GLN A 1 497 ? 26.843 3.847 -2.186 1.00 84.19 497 GLN A O 1
ATOM 3958 N N . SER A 1 498 ? 27.819 5.416 -3.465 1.00 84.75 498 SER A N 1
ATOM 3959 C CA . SER A 1 498 ? 29.183 4.896 -3.346 1.00 84.75 498 SER A CA 1
ATOM 3960 C C . SER A 1 498 ? 29.850 5.404 -2.069 1.00 84.75 498 SER A C 1
ATOM 3962 O O . SER A 1 498 ? 29.747 6.588 -1.745 1.00 84.75 498 SER A O 1
ATOM 3964 N N . PHE A 1 499 ? 30.597 4.523 -1.408 1.00 82.75 499 PHE A N 1
ATOM 3965 C CA . PHE A 1 499 ? 31.555 4.858 -0.351 1.00 82.75 499 PHE A CA 1
ATOM 3966 C C . PHE A 1 499 ? 33.006 4.552 -0.772 1.00 82.75 499 PHE A C 1
ATOM 3968 O O . PHE A 1 499 ? 33.921 4.626 0.046 1.00 82.75 499 PHE A O 1
ATOM 3975 N N . GLY A 1 500 ? 33.232 4.238 -2.055 1.00 82.69 500 GLY A N 1
ATOM 3976 C CA . GLY A 1 500 ? 34.547 3.899 -2.602 1.00 82.69 500 GLY A CA 1
ATOM 3977 C C . GLY A 1 500 ? 35.145 2.640 -1.967 1.00 82.69 500 GLY A C 1
ATOM 3978 O O . GLY A 1 500 ? 34.419 1.728 -1.571 1.00 82.69 500 GLY A O 1
ATOM 3979 N N . MET A 1 501 ? 36.474 2.602 -1.853 1.00 81.31 501 MET A N 1
ATOM 3980 C CA . MET A 1 501 ? 37.219 1.527 -1.179 1.00 81.31 501 MET A CA 1
ATOM 3981 C C . MET A 1 501 ? 37.181 1.703 0.346 1.00 81.31 501 MET A C 1
ATOM 3983 O O . MET A 1 501 ? 38.205 1.912 0.996 1.00 81.31 501 MET A O 1
ATOM 3987 N N . ALA A 1 502 ? 35.974 1.677 0.913 1.00 70.75 502 ALA A N 1
ATOM 3988 C CA . ALA A 1 502 ? 35.758 1.773 2.349 1.00 70.75 502 ALA A CA 1
ATOM 3989 C C . ALA A 1 502 ? 36.376 0.565 3.075 1.00 70.75 502 ALA A C 1
ATOM 3991 O O . ALA A 1 502 ? 36.160 -0.592 2.694 1.00 70.75 502 ALA A O 1
ATOM 3992 N N . ALA A 1 503 ? 37.148 0.847 4.125 1.00 69.94 503 ALA A N 1
ATOM 3993 C CA . ALA A 1 503 ? 37.914 -0.157 4.849 1.00 69.94 503 ALA A CA 1
ATOM 3994 C C . ALA A 1 503 ? 37.014 -1.188 5.565 1.00 69.94 503 ALA A C 1
ATOM 3996 O O . ALA A 1 503 ? 35.879 -0.907 5.958 1.00 69.94 503 ALA A O 1
ATOM 3997 N N . ALA A 1 504 ? 37.514 -2.423 5.680 1.00 73.06 504 ALA A N 1
ATOM 3998 C CA . ALA A 1 504 ? 36.741 -3.575 6.159 1.00 73.06 504 ALA A CA 1
ATOM 3999 C C . ALA A 1 504 ? 36.427 -3.524 7.670 1.00 73.06 504 ALA A C 1
ATOM 4001 O O . ALA A 1 504 ? 35.502 -4.183 8.141 1.00 73.06 504 ALA A O 1
ATOM 4002 N N . ASP A 1 505 ? 37.151 -2.696 8.425 1.00 79.00 505 ASP A N 1
ATOM 4003 C CA . ASP A 1 505 ? 36.907 -2.401 9.842 1.00 79.00 505 ASP A CA 1
ATOM 4004 C C . ASP A 1 505 ? 35.578 -1.663 10.095 1.00 79.00 505 ASP A C 1
ATOM 4006 O O . ASP A 1 505 ? 35.090 -1.650 11.226 1.00 79.00 505 ASP A O 1
ATOM 4010 N N . LEU A 1 506 ? 34.944 -1.118 9.050 1.00 82.56 506 LEU A N 1
ATOM 4011 C CA . LEU A 1 506 ? 33.598 -0.539 9.108 1.00 82.56 506 LEU A CA 1
ATOM 4012 C C . LEU A 1 506 ? 32.465 -1.580 8.980 1.00 82.56 506 LEU A C 1
ATOM 4014 O O . LEU A 1 506 ? 31.312 -1.258 9.256 1.00 82.56 506 LEU A O 1
ATOM 4018 N N . GLU A 1 507 ? 32.739 -2.830 8.587 1.00 87.19 507 GLU A N 1
ATOM 4019 C CA . GLU A 1 507 ? 31.682 -3.849 8.434 1.00 87.19 507 GLU A CA 1
ATOM 4020 C C . GLU A 1 507 ? 30.953 -4.193 9.748 1.00 87.19 507 GLU A C 1
ATOM 4022 O O . GLU A 1 507 ? 29.718 -4.245 9.735 1.00 87.19 507 GLU A O 1
ATOM 4027 N N . PRO A 1 508 ? 31.637 -4.371 10.901 1.00 87.88 508 PRO A N 1
ATOM 4028 C CA . PRO A 1 508 ? 30.964 -4.702 12.156 1.00 87.88 508 PRO A CA 1
ATOM 4029 C C . PRO A 1 508 ? 30.069 -3.571 12.680 1.00 87.88 508 PRO A C 1
ATOM 4031 O O . PRO A 1 508 ? 29.012 -3.846 13.248 1.00 87.88 508 PRO A O 1
ATOM 4034 N N . SER A 1 509 ? 30.452 -2.303 12.478 1.00 86.69 509 SER A N 1
ATOM 4035 C CA . SER A 1 509 ? 29.605 -1.160 12.840 1.00 86.69 509 SER A CA 1
ATOM 4036 C C . SER A 1 509 ? 28.407 -1.035 11.901 1.00 86.69 509 SER A C 1
ATOM 4038 O O . SER A 1 509 ? 27.291 -0.895 12.391 1.00 86.69 509 SER A O 1
ATOM 4040 N N . ILE A 1 510 ? 28.592 -1.208 10.587 1.00 89.19 510 ILE A N 1
ATOM 4041 C CA . ILE A 1 510 ? 27.491 -1.242 9.609 1.00 89.19 510 ILE A CA 1
ATOM 4042 C C . ILE A 1 510 ? 26.471 -2.342 9.948 1.00 89.19 510 ILE A C 1
ATOM 4044 O O . ILE A 1 510 ? 25.270 -2.070 9.984 1.00 89.19 510 ILE A O 1
ATOM 4048 N N . ARG A 1 511 ? 26.917 -3.575 10.241 1.00 90.69 511 ARG A N 1
ATOM 4049 C CA . ARG A 1 511 ? 26.019 -4.683 10.625 1.00 90.69 511 ARG A CA 1
ATOM 4050 C C . ARG A 1 511 ? 25.263 -4.376 11.923 1.00 90.69 511 ARG A C 1
ATOM 4052 O O . ARG A 1 511 ? 24.046 -4.564 11.967 1.00 90.69 511 ARG A O 1
ATOM 4059 N N . ARG A 1 512 ? 25.952 -3.857 12.948 1.00 87.12 512 ARG A N 1
ATOM 4060 C CA . ARG A 1 512 ? 25.347 -3.420 14.220 1.00 87.12 512 ARG A CA 1
ATOM 4061 C C . ARG A 1 512 ? 24.298 -2.332 14.013 1.00 87.12 512 ARG A C 1
ATOM 4063 O O . ARG A 1 512 ? 23.186 -2.456 14.520 1.00 87.12 512 ARG A O 1
ATOM 4070 N N . ASP A 1 513 ? 24.631 -1.275 13.279 1.00 86.31 513 ASP A N 1
ATOM 4071 C CA . ASP A 1 513 ? 23.728 -0.144 13.074 1.00 86.31 513 ASP A CA 1
ATOM 4072 C C . ASP A 1 513 ? 22.524 -0.532 12.205 1.00 86.31 513 ASP A C 1
ATOM 4074 O O . ASP A 1 513 ? 21.405 -0.132 12.518 1.00 86.31 513 ASP A O 1
ATOM 4078 N N . MET A 1 514 ? 22.681 -1.412 11.212 1.00 86.06 514 MET A N 1
ATOM 4079 C CA . MET A 1 514 ? 21.543 -1.948 10.454 1.00 86.06 514 MET A CA 1
ATOM 4080 C C . MET A 1 514 ? 20.608 -2.819 11.311 1.00 86.06 514 MET A C 1
ATOM 4082 O O . MET A 1 514 ? 19.393 -2.648 11.235 1.00 86.06 514 MET A O 1
ATOM 4086 N N . LEU A 1 515 ? 21.137 -3.699 12.173 1.00 84.56 515 LEU A N 1
ATOM 4087 C CA . LEU A 1 515 ? 20.326 -4.540 13.074 1.00 84.56 515 LEU A CA 1
ATOM 4088 C C . LEU A 1 515 ? 19.708 -3.766 14.256 1.00 84.56 515 LEU A C 1
ATOM 4090 O O . LEU A 1 515 ? 18.672 -4.169 14.791 1.00 84.56 515 LEU A O 1
ATOM 4094 N N . ARG A 1 516 ? 20.308 -2.639 14.661 1.00 80.12 516 ARG A N 1
ATOM 4095 C CA . ARG A 1 516 ? 19.811 -1.787 15.752 1.00 80.12 516 ARG A CA 1
ATOM 4096 C C . ARG A 1 516 ? 18.842 -0.711 15.262 1.00 80.12 516 ARG A C 1
ATOM 4098 O O . ARG A 1 516 ? 17.776 -0.510 15.850 1.00 80.12 516 ARG A O 1
ATOM 4105 N N . GLN A 1 517 ? 19.209 0.015 14.214 1.00 80.38 517 GLN A N 1
ATOM 4106 C CA . GLN A 1 517 ? 18.481 1.191 13.742 1.00 80.38 517 GLN A CA 1
ATOM 4107 C C . GLN A 1 517 ? 17.415 0.784 12.714 1.00 80.38 517 GLN A C 1
ATOM 4109 O O . GLN A 1 517 ? 16.236 1.063 12.939 1.00 80.38 517 GLN A O 1
ATOM 4114 N N . SER A 1 518 ? 17.805 0.007 11.698 1.00 84.06 518 SER A N 1
ATOM 4115 C CA . SER A 1 518 ? 17.000 -0.361 10.518 1.00 84.06 518 SER A CA 1
ATOM 4116 C C . SER A 1 518 ? 16.479 -1.811 10.541 1.00 84.06 518 SER A C 1
ATOM 4118 O O . SER A 1 518 ? 16.378 -2.463 9.500 1.00 84.06 518 SER A O 1
ATOM 4120 N N . SER A 1 519 ? 16.149 -2.341 11.723 1.00 82.44 519 SER A N 1
ATOM 4121 C CA . SER A 1 519 ? 15.938 -3.781 11.947 1.00 82.44 519 SER A CA 1
ATOM 4122 C C . SER A 1 519 ? 14.885 -4.427 11.027 1.00 82.44 519 SER A C 1
ATOM 4124 O O . SER A 1 519 ? 15.170 -5.445 10.396 1.00 82.44 519 SER A O 1
ATOM 4126 N N . LYS A 1 520 ? 13.721 -3.782 10.837 1.00 82.94 520 LYS A N 1
ATOM 4127 C CA . LYS A 1 520 ? 12.652 -4.214 9.903 1.00 82.94 520 LYS A CA 1
ATOM 4128 C C . LYS A 1 520 ? 13.112 -4.381 8.442 1.00 82.94 520 LYS A C 1
ATOM 4130 O O . LYS A 1 520 ? 12.451 -5.074 7.671 1.00 82.94 520 LYS A O 1
ATOM 4135 N N . ILE A 1 521 ? 14.207 -3.730 8.043 1.00 87.12 521 ILE A N 1
ATOM 4136 C CA . ILE A 1 521 ? 14.819 -3.873 6.715 1.00 87.12 521 ILE A CA 1
ATOM 4137 C C . ILE A 1 521 ? 15.852 -5.002 6.741 1.00 87.12 521 ILE A C 1
ATOM 4139 O O . ILE A 1 521 ? 15.820 -5.869 5.871 1.00 87.12 521 ILE A O 1
ATOM 4143 N N . ALA A 1 522 ? 16.720 -5.039 7.758 1.00 89.00 522 ALA A N 1
ATOM 4144 C CA . ALA A 1 522 ? 17.745 -6.073 7.890 1.00 89.00 522 ALA A CA 1
ATOM 4145 C C . ALA A 1 522 ? 17.146 -7.492 7.904 1.00 89.00 522 ALA A C 1
ATOM 4147 O O . ALA A 1 522 ? 17.612 -8.371 7.182 1.00 89.00 522 ALA A O 1
ATOM 4148 N N . TYR A 1 523 ? 16.056 -7.708 8.645 1.00 89.56 523 TYR A N 1
ATOM 4149 C CA . TYR A 1 523 ? 15.399 -9.016 8.773 1.00 89.56 523 TYR A CA 1
ATOM 4150 C C . TYR A 1 523 ? 14.809 -9.591 7.471 1.00 89.56 523 TYR A C 1
ATOM 4152 O O . TYR A 1 523 ? 14.460 -10.769 7.444 1.00 89.56 523 TYR A O 1
ATOM 4160 N N . ARG A 1 524 ? 14.739 -8.816 6.380 1.00 91.44 524 ARG A N 1
ATOM 4161 C CA . ARG A 1 524 ? 14.361 -9.318 5.043 1.00 91.44 524 ARG A CA 1
ATOM 4162 C C . ARG A 1 524 ? 15.370 -10.345 4.518 1.00 91.44 524 ARG A C 1
ATOM 4164 O O . ARG A 1 524 ? 14.981 -11.328 3.898 1.00 91.44 524 ARG A O 1
ATOM 4171 N N . TYR A 1 525 ? 16.651 -10.132 4.829 1.00 92.12 525 TYR A N 1
ATOM 4172 C CA . TYR A 1 525 ? 17.786 -10.956 4.396 1.00 92.12 525 TYR A CA 1
ATOM 4173 C C . TYR A 1 525 ? 18.644 -11.506 5.558 1.00 92.12 525 TYR A C 1
ATOM 4175 O O . TYR A 1 525 ? 19.544 -12.310 5.326 1.00 92.12 525 TYR A O 1
ATOM 4183 N N . CYS A 1 526 ? 18.370 -11.098 6.801 1.00 92.44 526 CYS A N 1
ATOM 4184 C CA . CYS A 1 526 ? 18.907 -11.660 8.046 1.00 92.44 526 CYS A CA 1
ATOM 4185 C C . CYS A 1 526 ? 17.864 -12.592 8.689 1.00 92.44 526 CYS A C 1
ATOM 4187 O O . CYS A 1 526 ? 17.188 -12.227 9.654 1.00 92.44 526 CYS A O 1
ATOM 4189 N N . LEU A 1 527 ? 17.679 -13.776 8.094 1.00 91.06 527 LEU A N 1
ATOM 4190 C CA . LEU A 1 527 ? 16.649 -14.736 8.511 1.00 91.06 527 LEU A CA 1
ATOM 4191 C C . LEU A 1 527 ? 16.911 -15.383 9.892 1.00 91.06 527 LEU A C 1
ATOM 4193 O O . LEU A 1 527 ? 15.957 -15.453 10.666 1.00 91.06 527 LEU A O 1
ATOM 4197 N N . PRO A 1 528 ? 18.146 -15.781 10.273 1.00 91.19 528 PRO A N 1
ATOM 4198 C CA . PRO A 1 528 ? 18.409 -16.309 11.618 1.00 91.19 528 PRO A CA 1
ATOM 4199 C C . PRO A 1 528 ? 18.096 -15.288 12.722 1.00 91.19 528 PRO A C 1
ATOM 4201 O O . PRO A 1 528 ? 17.479 -15.614 13.736 1.00 91.19 528 PRO A O 1
ATOM 4204 N N . GLU A 1 529 ? 18.454 -14.021 12.505 1.00 88.69 529 GLU A N 1
ATOM 4205 C CA . GLU A 1 529 ? 18.132 -12.920 13.414 1.00 88.69 529 GLU A CA 1
ATOM 4206 C C . GLU A 1 529 ? 16.617 -12.680 13.526 1.00 88.69 529 GLU A C 1
ATOM 4208 O O . GLU A 1 529 ? 16.111 -12.422 14.621 1.00 88.69 529 GLU A O 1
ATOM 4213 N N . LEU A 1 530 ? 15.877 -12.821 12.420 1.00 88.94 530 LEU A N 1
ATOM 4214 C CA . LEU A 1 530 ? 14.415 -12.737 12.408 1.00 88.94 530 LEU A CA 1
ATOM 4215 C C . LEU A 1 530 ? 13.755 -13.861 13.222 1.00 88.94 530 LEU A C 1
ATOM 4217 O O . LEU A 1 530 ? 12.731 -13.622 13.861 1.00 88.94 530 LEU A O 1
ATOM 4221 N N . GLU A 1 531 ? 14.302 -15.077 13.224 1.00 89.81 531 GLU A N 1
ATOM 4222 C CA . GLU A 1 531 ? 13.756 -16.188 14.016 1.00 89.81 531 GLU A CA 1
ATOM 4223 C C . GLU A 1 531 ? 13.922 -15.972 15.524 1.00 89.81 531 GLU A C 1
ATOM 4225 O O . GLU A 1 531 ? 12.971 -16.192 16.282 1.00 89.81 531 GLU A O 1
ATOM 4230 N N . ILE A 1 532 ? 15.085 -15.466 15.951 1.00 87.31 532 ILE A N 1
ATOM 4231 C CA . ILE A 1 532 ? 15.341 -15.042 17.337 1.00 87.31 532 ILE A CA 1
ATOM 4232 C C . ILE A 1 532 ? 14.326 -13.963 17.743 1.00 87.31 532 ILE A C 1
ATOM 4234 O O . ILE A 1 532 ? 13.627 -14.094 18.747 1.00 87.31 532 ILE A O 1
ATOM 4238 N N . VAL A 1 533 ? 14.168 -12.933 16.912 1.00 83.56 533 VAL A N 1
ATOM 4239 C CA . VAL A 1 533 ? 13.252 -11.812 17.165 1.00 83.56 533 VAL A CA 1
ATOM 4240 C C . VAL A 1 533 ? 11.778 -12.234 17.174 1.00 83.56 533 VAL A C 1
ATOM 4242 O O . VAL A 1 533 ? 11.002 -11.753 18.000 1.00 83.56 533 VAL A O 1
ATOM 4245 N N . ARG A 1 534 ? 11.375 -13.181 16.320 1.00 86.12 534 ARG A N 1
ATOM 4246 C CA . ARG A 1 534 ? 10.028 -13.780 16.340 1.00 86.12 534 ARG A CA 1
ATOM 4247 C C . ARG A 1 534 ? 9.779 -14.643 17.577 1.00 86.12 534 ARG A C 1
ATOM 4249 O O . ARG A 1 534 ? 8.629 -14.778 17.984 1.00 86.12 534 ARG A O 1
ATOM 4256 N N . ARG A 1 535 ? 10.819 -15.231 18.177 1.00 86.50 535 ARG A N 1
ATOM 4257 C CA . ARG A 1 535 ? 10.719 -15.913 19.478 1.00 86.50 535 ARG A CA 1
ATOM 4258 C C . ARG A 1 535 ? 10.491 -14.885 20.590 1.00 86.50 535 ARG A C 1
ATOM 4260 O O . ARG A 1 535 ? 9.471 -14.957 21.263 1.00 86.50 535 ARG A O 1
ATOM 4267 N N . GLN A 1 536 ? 11.348 -13.865 20.658 1.00 82.75 536 GLN A N 1
ATOM 4268 C CA . GLN A 1 536 ? 11.259 -12.758 21.620 1.00 82.75 536 GLN A CA 1
ATOM 4269 C C . GLN A 1 536 ? 9.901 -12.032 21.583 1.00 82.75 536 GLN A C 1
ATOM 4271 O O . GLN A 1 536 ? 9.349 -11.727 22.635 1.00 82.75 536 GLN A O 1
ATOM 4276 N N . ALA A 1 537 ? 9.318 -11.802 20.399 1.00 82.88 537 ALA A N 1
ATOM 4277 C CA . ALA A 1 537 ? 7.978 -11.217 20.268 1.00 82.88 537 ALA A CA 1
ATOM 4278 C C . ALA A 1 537 ? 6.885 -12.074 20.943 1.00 82.88 537 ALA A C 1
ATOM 4280 O O . ALA A 1 537 ? 6.050 -11.547 21.679 1.00 82.88 537 ALA A O 1
ATOM 4281 N N . ARG A 1 538 ? 6.931 -13.403 20.766 1.00 85.94 538 ARG A N 1
ATOM 4282 C CA . ARG A 1 538 ? 6.001 -14.340 21.419 1.00 85.94 538 ARG A CA 1
ATOM 4283 C C . ARG A 1 538 ? 6.237 -14.453 22.925 1.00 85.94 538 ARG A C 1
ATOM 4285 O O . ARG A 1 538 ? 5.264 -14.484 23.671 1.00 85.94 538 ARG A O 1
ATOM 4292 N N . ASP A 1 539 ? 7.492 -14.483 23.376 1.00 84.88 539 ASP A N 1
ATOM 4293 C CA . ASP A 1 539 ? 7.830 -14.483 24.808 1.00 84.88 539 ASP A CA 1
ATOM 4294 C C . ASP A 1 539 ? 7.348 -13.190 25.499 1.00 84.88 539 ASP A C 1
ATOM 4296 O O . ASP A 1 539 ? 6.758 -13.259 26.577 1.00 84.88 539 ASP A O 1
ATOM 4300 N N . HIS A 1 540 ? 7.507 -12.021 24.862 1.00 81.81 540 HIS A N 1
ATOM 4301 C CA . HIS A 1 540 ? 6.956 -10.753 25.355 1.00 81.81 540 HIS A CA 1
ATOM 4302 C C . HIS A 1 540 ? 5.422 -10.779 25.445 1.00 81.81 540 HIS A C 1
ATOM 4304 O O . HIS A 1 540 ? 4.873 -10.382 26.470 1.00 81.81 540 HIS A O 1
ATOM 4310 N N . HIS A 1 541 ? 4.736 -11.264 24.405 1.00 86.31 541 HIS A N 1
ATOM 4311 C CA . HIS A 1 541 ? 3.274 -11.377 24.373 1.00 86.31 541 HIS A CA 1
ATOM 4312 C C . HIS A 1 541 ? 2.743 -12.324 25.465 1.00 86.31 541 HIS A C 1
ATOM 4314 O O . HIS A 1 541 ? 1.840 -11.968 26.223 1.00 86.31 541 HIS A O 1
ATOM 4320 N N . ALA A 1 542 ? 3.367 -13.494 25.632 1.00 89.69 542 ALA A N 1
ATOM 4321 C CA . ALA A 1 542 ? 3.035 -14.424 26.710 1.00 89.69 542 ALA A CA 1
ATOM 4322 C C . ALA A 1 542 ? 3.283 -13.809 28.102 1.00 89.69 542 ALA A C 1
ATOM 4324 O O . ALA A 1 542 ? 2.463 -13.973 29.003 1.00 89.69 542 ALA A O 1
ATOM 4325 N N . ALA A 1 543 ? 4.375 -13.055 28.278 1.00 85.31 543 ALA A N 1
ATOM 4326 C CA . ALA A 1 543 ? 4.672 -12.348 29.525 1.00 85.31 543 ALA A CA 1
ATOM 4327 C C . ALA A 1 543 ? 3.735 -11.154 29.799 1.00 85.31 543 ALA A C 1
ATOM 4329 O O . ALA A 1 543 ? 3.539 -10.799 30.961 1.00 85.31 543 ALA A O 1
ATOM 4330 N N . PHE A 1 544 ? 3.158 -10.540 28.760 1.00 86.56 544 PHE A N 1
ATOM 4331 C CA . PHE A 1 544 ? 2.133 -9.501 28.878 1.00 86.56 544 PHE A CA 1
ATOM 4332 C C . PHE A 1 544 ? 0.817 -10.100 29.394 1.00 86.56 544 PHE A C 1
ATOM 4334 O O . PHE A 1 544 ? 0.328 -9.677 30.442 1.00 86.56 544 PHE A O 1
ATOM 4341 N N . ILE A 1 545 ? 0.313 -11.155 28.741 1.00 91.81 545 ILE A N 1
ATOM 4342 C CA . ILE A 1 545 ? -0.899 -11.876 29.176 1.00 91.81 545 ILE A CA 1
ATOM 4343 C C . ILE A 1 545 ? -0.715 -12.441 30.592 1.00 91.81 545 ILE A C 1
ATOM 4345 O O . ILE A 1 545 ? -1.589 -12.279 31.438 1.00 91.81 545 ILE A O 1
ATOM 4349 N N . ALA A 1 546 ? 0.445 -13.028 30.905 1.00 90.31 546 ALA A N 1
ATOM 4350 C CA . ALA A 1 546 ? 0.740 -13.555 32.241 1.00 90.31 546 ALA A CA 1
ATOM 4351 C C . ALA A 1 546 ? 0.863 -12.478 33.343 1.00 90.31 546 ALA A C 1
ATOM 4353 O O . ALA A 1 546 ? 0.955 -12.828 34.520 1.00 90.31 546 ALA A O 1
ATOM 4354 N N . HIS A 1 547 ? 0.890 -11.187 32.990 1.00 88.62 547 HIS A N 1
ATOM 4355 C CA . HIS A 1 547 ? 0.890 -10.077 33.946 1.00 88.62 547 HIS A CA 1
ATOM 4356 C C . HIS A 1 547 ? -0.471 -9.374 34.050 1.00 88.62 547 HIS A C 1
ATOM 4358 O O . HIS A 1 547 ? -0.879 -9.030 35.157 1.00 88.62 547 HIS A O 1
ATOM 4364 N N . TYR A 1 548 ? -1.165 -9.170 32.925 1.00 90.75 548 TYR A N 1
ATOM 4365 C CA . TYR A 1 548 ? -2.412 -8.395 32.865 1.00 90.75 548 TYR A CA 1
ATOM 4366 C C . TYR A 1 548 ? -3.697 -9.230 32.699 1.00 90.75 548 TYR A C 1
ATOM 4368 O O . TYR A 1 548 ? -4.786 -8.701 32.897 1.00 90.75 548 TYR A O 1
ATOM 4376 N N . GLY A 1 549 ? -3.600 -10.519 32.362 1.00 94.06 549 GLY A N 1
ATOM 4377 C CA . GLY A 1 549 ? -4.730 -11.455 32.246 1.00 94.06 549 GLY A CA 1
ATOM 4378 C C . GLY A 1 549 ? -5.401 -11.537 30.866 1.00 94.06 549 GLY A C 1
ATOM 4379 O O . GLY A 1 549 ? -5.947 -12.584 30.532 1.00 94.06 549 GLY A O 1
ATOM 4380 N N . ASP A 1 550 ? -5.314 -10.490 30.042 1.00 93.88 550 ASP A N 1
ATOM 4381 C CA . ASP A 1 550 ? -5.792 -10.449 28.646 1.00 93.88 550 ASP A CA 1
ATOM 4382 C C . ASP A 1 550 ? -4.683 -9.869 27.741 1.00 93.88 550 ASP A C 1
ATOM 4384 O O . ASP A 1 550 ? -3.711 -9.273 28.214 1.00 93.88 550 ASP A O 1
ATOM 4388 N N . ALA A 1 551 ? -4.817 -10.051 26.428 1.00 92.25 551 ALA A N 1
ATOM 4389 C CA . ALA A 1 551 ? -4.009 -9.377 25.417 1.00 92.25 551 ALA A CA 1
ATOM 4390 C C . ALA A 1 551 ? -4.434 -7.911 25.202 1.00 92.25 551 ALA A C 1
ATOM 4392 O O . ALA A 1 551 ? -3.628 -7.128 24.704 1.00 92.25 551 ALA A O 1
ATOM 4393 N N . LEU A 1 552 ? -5.668 -7.536 25.575 1.00 93.88 552 LEU A N 1
ATOM 4394 C CA . LEU A 1 552 ? -6.175 -6.159 25.582 1.00 93.88 552 LEU A CA 1
ATOM 4395 C C . LEU A 1 552 ? -6.387 -5.651 27.015 1.00 93.88 552 LEU A C 1
ATOM 4397 O O . LEU A 1 552 ? -7.156 -6.234 27.774 1.00 93.88 552 LEU A O 1
ATOM 4401 N N . VAL A 1 553 ? -5.773 -4.518 27.355 1.00 94.50 553 VAL A N 1
ATOM 4402 C CA . VAL A 1 553 ? -5.885 -3.865 28.669 1.00 94.50 553 VAL A CA 1
ATOM 4403 C C . VAL A 1 553 ? -6.299 -2.407 28.489 1.00 94.50 553 VAL A C 1
ATOM 4405 O O . VAL A 1 553 ? -5.747 -1.713 27.639 1.00 94.50 553 VAL A O 1
ATOM 4408 N N . ALA A 1 554 ? -7.245 -1.931 29.298 1.00 94.50 554 ALA A N 1
ATOM 4409 C CA . ALA A 1 554 ? -7.651 -0.527 29.339 1.00 94.50 554 ALA A CA 1
ATOM 4410 C C . ALA A 1 554 ? -7.076 0.167 30.584 1.00 94.50 554 ALA A C 1
ATOM 4412 O O . ALA A 1 554 ? -7.167 -0.364 31.693 1.00 94.50 554 ALA A O 1
ATOM 4413 N N . PHE A 1 555 ? -6.526 1.366 30.406 1.00 93.69 555 PHE A N 1
ATOM 4414 C CA . PHE A 1 555 ? -6.078 2.257 31.480 1.00 93.69 555 PHE A CA 1
ATOM 4415 C C . PHE A 1 555 ? -6.832 3.587 31.384 1.00 93.69 555 PHE A C 1
ATOM 4417 O O . PHE A 1 555 ? -7.067 4.040 30.269 1.00 93.69 555 PHE A O 1
ATOM 4424 N N . PRO A 1 556 ? -7.174 4.252 32.503 1.00 94.38 556 PRO A N 1
ATOM 4425 C CA . PRO A 1 556 ? -7.934 5.504 32.459 1.00 94.38 556 PRO A CA 1
ATOM 4426 C C . PRO A 1 556 ? -7.126 6.697 31.920 1.00 94.38 556 PRO A C 1
ATOM 4428 O O . PRO A 1 556 ? -7.709 7.657 31.441 1.00 94.38 556 PRO A O 1
ATOM 4431 N N . SER A 1 557 ? -5.790 6.664 31.991 1.00 92.75 557 SER A N 1
ATOM 4432 C CA . SER A 1 557 ? -4.935 7.752 31.499 1.00 92.75 557 SER A CA 1
ATOM 4433 C C . SER A 1 557 ? -3.508 7.299 31.189 1.00 92.75 557 SER A C 1
ATOM 4435 O O . SER A 1 557 ? -3.069 6.225 31.625 1.00 92.75 557 SER A O 1
ATOM 4437 N N . GLY A 1 558 ? -2.753 8.150 30.492 1.00 83.88 558 GLY A N 1
ATOM 4438 C CA . GLY A 1 558 ? -1.329 7.942 30.213 1.00 83.88 558 GLY A CA 1
ATOM 4439 C C . GLY A 1 558 ? -0.473 7.781 31.464 1.00 83.88 558 GLY A C 1
ATOM 4440 O O . GLY A 1 558 ? 0.347 6.863 31.537 1.00 83.88 558 GLY A O 1
ATOM 4441 N N . LEU A 1 559 ? -0.708 8.604 32.491 1.00 90.69 559 LEU A N 1
ATOM 4442 C CA . LEU A 1 559 ? -0.056 8.466 33.799 1.00 90.69 559 LEU A CA 1
ATOM 4443 C C . LEU A 1 559 ? -0.360 7.113 34.469 1.00 90.69 559 LEU A C 1
ATOM 4445 O O . LEU A 1 559 ? 0.543 6.497 35.041 1.00 90.69 559 LEU A O 1
ATOM 4449 N N . ALA A 1 560 ? -1.602 6.620 34.382 1.00 92.69 560 ALA A N 1
ATOM 4450 C CA . ALA A 1 560 ? -1.983 5.331 34.962 1.00 92.69 560 ALA A CA 1
ATOM 4451 C C . ALA A 1 560 ? -1.289 4.151 34.256 1.00 92.69 560 ALA A C 1
ATOM 4453 O O . ALA A 1 560 ? -0.773 3.249 34.922 1.00 92.69 560 ALA A O 1
ATOM 4454 N N . LEU A 1 561 ? -1.218 4.192 32.922 1.00 88.19 561 LEU A N 1
ATOM 4455 C CA . LEU A 1 561 ? -0.500 3.218 32.097 1.00 88.19 561 LEU A CA 1
ATOM 4456 C C . LEU A 1 561 ? 1.006 3.249 32.386 1.00 88.19 561 LEU A C 1
ATOM 4458 O O . LEU A 1 561 ? 1.596 2.209 32.681 1.00 88.19 561 LEU A O 1
ATOM 4462 N N . ALA A 1 562 ? 1.627 4.431 32.383 1.00 85.62 562 ALA A N 1
ATOM 4463 C CA . ALA A 1 562 ? 3.056 4.589 32.650 1.00 85.62 562 ALA A CA 1
ATOM 4464 C C . ALA A 1 562 ? 3.445 4.073 34.048 1.00 85.62 562 ALA A C 1
ATOM 4466 O O . ALA A 1 562 ? 4.464 3.394 34.199 1.00 85.62 562 ALA A O 1
ATOM 4467 N N . ALA A 1 563 ? 2.610 4.317 35.065 1.00 88.25 563 ALA A N 1
ATOM 4468 C CA . ALA A 1 563 ? 2.805 3.782 36.412 1.00 88.25 563 ALA A CA 1
ATOM 4469 C C . ALA A 1 563 ? 2.614 2.253 36.489 1.00 88.25 563 ALA A C 1
ATOM 4471 O O . ALA A 1 563 ? 3.303 1.586 37.266 1.00 88.25 563 ALA A O 1
ATOM 4472 N N . ALA A 1 564 ? 1.703 1.676 35.699 1.00 88.81 564 ALA A N 1
ATOM 4473 C CA . ALA A 1 564 ? 1.517 0.228 35.619 1.00 88.81 564 ALA A CA 1
ATOM 4474 C C . ALA A 1 564 ? 2.704 -0.461 34.927 1.00 88.81 564 ALA A C 1
ATOM 4476 O O . ALA A 1 564 ? 3.253 -1.421 35.465 1.00 88.81 564 ALA A O 1
ATOM 4477 N N . GLU A 1 565 ? 3.157 0.070 33.792 1.00 82.62 565 GLU A N 1
ATOM 4478 C CA . GLU A 1 565 ? 4.347 -0.409 33.084 1.00 82.62 565 GLU A CA 1
ATOM 4479 C C . GLU A 1 565 ? 5.614 -0.271 33.940 1.00 82.62 565 GLU A C 1
ATOM 4481 O O . GLU A 1 565 ? 6.429 -1.194 33.997 1.00 82.62 565 GLU A O 1
ATOM 4486 N N . GLN A 1 566 ? 5.768 0.823 34.696 1.00 82.56 566 GLN A N 1
ATOM 4487 C CA . GLN A 1 566 ? 6.883 0.975 35.636 1.00 82.56 566 GLN A CA 1
ATOM 4488 C C . GLN A 1 566 ? 6.870 -0.113 36.726 1.00 82.56 566 GLN A C 1
ATOM 4490 O O . GLN A 1 566 ? 7.917 -0.697 37.011 1.00 82.56 566 GLN A O 1
ATOM 4495 N N . LYS A 1 567 ? 5.699 -0.447 37.290 1.00 85.94 567 LYS A N 1
ATOM 4496 C CA . LYS A 1 567 ? 5.551 -1.558 38.251 1.00 85.94 567 LYS A CA 1
ATOM 4497 C C . LYS A 1 567 ? 5.845 -2.916 37.608 1.00 85.94 567 LYS A C 1
ATOM 4499 O O . LYS A 1 567 ? 6.546 -3.728 38.213 1.00 85.94 567 LYS A O 1
ATOM 4504 N N . ARG A 1 568 ? 5.370 -3.159 36.380 1.00 82.44 568 ARG A N 1
ATOM 4505 C CA . ARG A 1 568 ? 5.654 -4.382 35.608 1.00 82.44 568 ARG A CA 1
ATOM 4506 C C . ARG A 1 568 ? 7.155 -4.554 35.378 1.00 82.44 568 ARG A C 1
ATOM 4508 O O . ARG A 1 568 ? 7.691 -5.636 35.604 1.00 82.44 568 ARG A O 1
ATOM 4515 N N . MET A 1 569 ? 7.845 -3.477 35.009 1.00 76.25 569 MET A N 1
ATOM 4516 C CA . MET A 1 569 ? 9.299 -3.456 34.843 1.00 76.25 569 MET A CA 1
ATOM 4517 C C . MET A 1 569 ? 10.043 -3.710 36.155 1.00 76.25 569 MET A C 1
ATOM 4519 O O . MET A 1 569 ? 10.918 -4.573 36.189 1.00 76.25 569 MET A O 1
ATOM 4523 N N . GLN A 1 570 ? 9.664 -3.046 37.249 1.00 78.69 570 GLN A N 1
ATOM 4524 C CA . GLN A 1 570 ? 10.241 -3.302 38.575 1.00 78.69 570 GLN A CA 1
ATOM 4525 C C . GLN A 1 570 ? 10.061 -4.769 38.996 1.00 78.69 570 GLN A C 1
ATOM 4527 O O . GLN A 1 570 ? 11.018 -5.401 39.436 1.00 78.69 570 GLN A O 1
ATOM 4532 N N . ALA A 1 571 ? 8.876 -5.348 38.785 1.00 79.00 571 ALA A N 1
ATOM 4533 C CA . ALA A 1 571 ? 8.578 -6.746 39.100 1.00 79.00 571 ALA A CA 1
ATOM 4534 C C . ALA A 1 571 ? 9.291 -7.768 38.187 1.00 79.00 571 ALA A C 1
ATOM 4536 O O . ALA A 1 571 ? 9.435 -8.930 38.573 1.00 79.00 571 ALA A O 1
ATOM 4537 N N . LEU A 1 572 ? 9.733 -7.366 36.990 1.00 74.31 572 LEU A N 1
ATOM 4538 C CA . LEU A 1 572 ? 10.589 -8.176 36.116 1.00 74.31 572 LEU A CA 1
ATOM 4539 C C . LEU A 1 572 ? 12.055 -8.125 36.565 1.00 74.31 572 LEU A C 1
ATOM 4541 O O . LEU A 1 572 ? 12.682 -9.172 36.698 1.00 74.31 572 LEU A O 1
ATOM 4545 N N . TRP A 1 573 ? 12.592 -6.934 36.846 1.00 72.94 573 TRP A N 1
ATOM 4546 C CA . TRP A 1 573 ? 13.987 -6.777 37.281 1.00 72.94 573 TRP A CA 1
ATOM 4547 C C . TRP A 1 573 ? 14.223 -7.314 38.701 1.00 72.94 573 TRP A C 1
ATOM 4549 O O . TRP A 1 573 ? 15.260 -7.916 38.950 1.00 72.94 573 TRP A O 1
ATOM 4559 N N . ALA A 1 574 ? 13.239 -7.225 39.603 1.00 79.19 574 ALA A N 1
ATOM 4560 C CA . ALA A 1 574 ? 13.305 -7.822 40.942 1.00 79.19 574 ALA A CA 1
ATOM 4561 C C . ALA A 1 574 ? 13.338 -9.368 40.954 1.00 79.19 574 ALA A C 1
ATOM 4563 O O . ALA A 1 574 ? 13.585 -9.961 42.001 1.00 79.19 574 ALA A O 1
ATOM 4564 N N . LYS A 1 575 ? 13.088 -10.028 39.812 1.00 79.38 575 LYS A N 1
ATOM 4565 C CA . LYS A 1 575 ? 13.233 -11.487 39.645 1.00 79.38 575 LYS A CA 1
ATOM 4566 C C . LYS A 1 575 ? 14.607 -11.901 39.108 1.00 79.38 575 LYS A C 1
ATOM 4568 O O . LYS A 1 575 ? 14.892 -13.094 39.080 1.00 79.38 575 LYS A O 1
ATOM 4573 N N . ALA A 1 576 ? 15.433 -10.952 38.665 1.00 75.50 576 ALA A N 1
ATOM 4574 C CA . ALA A 1 576 ? 16.767 -11.226 38.148 1.00 75.50 576 ALA A CA 1
ATOM 4575 C C . ALA A 1 576 ? 17.805 -11.291 39.280 1.00 75.50 576 ALA A C 1
ATOM 4577 O O . ALA A 1 576 ? 17.733 -10.543 40.256 1.00 75.50 576 ALA A O 1
ATOM 4578 N N . THR A 1 577 ? 18.808 -12.156 39.139 1.00 78.62 577 THR A N 1
ATOM 4579 C CA . THR A 1 577 ? 19.926 -12.235 40.090 1.00 78.62 577 THR A CA 1
ATOM 4580 C C . THR A 1 577 ? 20.822 -10.985 40.012 1.00 78.62 577 THR A C 1
ATOM 4582 O O . THR A 1 577 ? 20.769 -10.233 39.026 1.00 78.62 577 THR A O 1
ATOM 4585 N N . PRO A 1 578 ? 21.695 -10.739 41.010 1.00 78.25 578 PRO A N 1
ATOM 4586 C CA . PRO A 1 578 ? 22.675 -9.656 40.948 1.00 78.25 578 PRO A CA 1
ATOM 4587 C C . PRO A 1 578 ? 23.608 -9.747 39.729 1.00 78.25 578 PRO A C 1
ATOM 4589 O O . PRO A 1 578 ? 23.904 -8.725 39.110 1.00 78.25 578 PRO A O 1
ATOM 4592 N N . GLU A 1 579 ? 24.026 -10.951 39.324 1.00 77.31 579 GLU A N 1
ATOM 4593 C CA . GLU A 1 579 ? 24.877 -11.173 38.146 1.00 77.31 579 GLU A CA 1
ATOM 4594 C C . GLU A 1 579 ? 24.122 -10.876 36.846 1.00 77.31 579 GLU A C 1
ATOM 4596 O O . GLU A 1 579 ? 24.656 -10.208 35.954 1.00 77.31 579 GLU A O 1
ATOM 4601 N N . GLN A 1 580 ? 22.865 -11.330 36.747 1.00 71.62 580 GLN A N 1
ATOM 4602 C CA . GLN A 1 580 ? 21.995 -11.040 35.607 1.00 71.62 580 GLN A CA 1
ATOM 4603 C C . GLN A 1 580 ? 21.767 -9.528 35.476 1.00 71.62 580 GLN A C 1
ATOM 4605 O O . GLN A 1 580 ? 21.969 -8.962 34.402 1.00 71.62 580 GLN A O 1
ATOM 4610 N N . THR A 1 581 ? 21.444 -8.859 36.584 1.00 71.69 581 THR A N 1
ATOM 4611 C CA . THR A 1 581 ? 21.237 -7.406 36.650 1.00 71.69 581 THR A CA 1
ATOM 4612 C C . THR A 1 581 ? 22.499 -6.637 36.250 1.00 71.69 581 THR A C 1
ATOM 4614 O O . THR A 1 581 ? 22.442 -5.767 35.380 1.00 71.69 581 THR A O 1
ATOM 4617 N N . ALA A 1 582 ? 23.662 -6.985 36.812 1.00 75.88 582 ALA A N 1
ATOM 4618 C CA . ALA A 1 582 ? 24.931 -6.326 36.503 1.00 75.88 582 ALA A CA 1
ATOM 4619 C C . ALA A 1 582 ? 25.355 -6.522 35.036 1.00 75.88 582 ALA A C 1
ATOM 4621 O O . ALA A 1 582 ? 25.826 -5.583 34.387 1.00 75.88 582 ALA A O 1
ATOM 4622 N N . SER A 1 583 ? 25.159 -7.723 34.484 1.00 74.12 583 SER A N 1
ATOM 4623 C CA . SER A 1 583 ? 25.443 -8.019 33.077 1.00 74.12 583 SER A CA 1
ATOM 4624 C C . SER A 1 583 ? 24.476 -7.289 32.130 1.00 74.12 583 SER A C 1
ATOM 4626 O O . SER A 1 583 ? 24.922 -6.678 31.156 1.00 74.12 583 SER A O 1
ATOM 4628 N N . ALA A 1 584 ? 23.179 -7.231 32.455 1.00 68.19 584 ALA A N 1
ATOM 4629 C CA . ALA A 1 584 ? 22.187 -6.470 31.694 1.00 68.19 584 ALA A CA 1
ATOM 4630 C C . ALA A 1 584 ? 22.482 -4.958 31.711 1.00 68.19 584 ALA A C 1
ATOM 4632 O O . ALA A 1 584 ? 22.522 -4.333 30.650 1.00 68.19 584 ALA A O 1
ATOM 4633 N N . MET A 1 585 ? 22.786 -4.370 32.876 1.00 75.31 585 MET A N 1
ATOM 4634 C CA . MET A 1 585 ? 23.203 -2.963 32.981 1.00 75.31 585 MET A CA 1
ATOM 4635 C C . MET A 1 585 ? 24.460 -2.672 32.147 1.00 75.31 585 MET A C 1
ATOM 4637 O O . MET A 1 585 ? 24.508 -1.673 31.428 1.00 75.31 585 MET A O 1
ATOM 4641 N N . LYS A 1 586 ? 25.453 -3.571 32.175 1.00 74.12 586 LYS A N 1
ATOM 4642 C CA . LYS A 1 586 ? 26.699 -3.470 31.395 1.00 74.12 586 LYS A CA 1
ATOM 4643 C C . LYS A 1 586 ? 26.468 -3.581 29.881 1.00 74.12 586 LYS A C 1
ATOM 4645 O O . LYS A 1 586 ? 27.067 -2.811 29.132 1.00 74.12 586 LYS A O 1
ATOM 4650 N N . LYS A 1 587 ? 25.596 -4.493 29.428 1.00 66.19 587 LYS A N 1
ATOM 4651 C CA . LYS A 1 587 ? 25.204 -4.660 28.011 1.00 66.19 587 LYS A CA 1
ATOM 4652 C C . LYS A 1 587 ? 24.391 -3.460 27.505 1.00 66.19 587 LYS A C 1
ATOM 4654 O O . LYS A 1 587 ? 24.565 -3.043 26.364 1.00 66.19 587 LYS A O 1
ATOM 4659 N N . GLY A 1 588 ? 23.534 -2.892 28.356 1.00 61.88 588 GLY A N 1
ATOM 4660 C CA . GLY A 1 588 ? 22.677 -1.744 28.043 1.00 61.88 588 GLY A CA 1
ATOM 4661 C C . GLY A 1 588 ? 23.314 -0.369 28.240 1.00 61.88 588 GLY A C 1
ATOM 4662 O O . GLY A 1 588 ? 22.729 0.620 27.810 1.00 61.88 588 GLY A O 1
ATOM 4663 N N . ASN A 1 589 ? 24.489 -0.298 28.876 1.00 69.25 589 ASN A N 1
ATOM 4664 C CA . ASN A 1 589 ? 25.122 0.948 29.323 1.00 69.25 589 ASN A CA 1
ATOM 4665 C C . ASN A 1 589 ? 24.186 1.784 30.233 1.00 69.25 589 ASN A C 1
ATOM 4667 O O . ASN A 1 589 ? 24.073 3.001 30.085 1.00 69.25 589 ASN A O 1
ATOM 4671 N N . LEU A 1 590 ? 23.489 1.116 31.160 1.00 68.06 590 LEU A N 1
ATOM 4672 C CA . LEU A 1 590 ? 22.573 1.756 32.109 1.00 68.06 590 LEU A CA 1
ATOM 4673 C C . LEU A 1 590 ? 23.285 2.232 33.380 1.00 68.06 590 LEU A C 1
ATOM 4675 O O . LEU A 1 590 ? 24.143 1.540 33.925 1.00 68.06 590 LEU A O 1
ATOM 4679 N N . SER A 1 591 ? 22.837 3.372 33.908 1.00 71.94 591 SER A N 1
ATOM 4680 C CA . SER A 1 591 ? 23.236 3.912 35.216 1.00 71.94 591 SER A CA 1
ATOM 4681 C C . SER A 1 591 ? 22.388 3.396 36.391 1.00 71.94 591 SER A C 1
ATOM 4683 O O . SER A 1 591 ? 22.728 3.649 37.544 1.00 71.94 591 SER A O 1
ATOM 4685 N N . LYS A 1 592 ? 21.287 2.682 36.115 1.00 74.69 592 LYS A N 1
ATOM 4686 C CA . LYS A 1 592 ? 20.311 2.159 37.089 1.00 74.69 592 LYS A CA 1
ATOM 4687 C C . LYS A 1 592 ? 19.875 0.730 36.708 1.00 74.69 592 LYS A C 1
ATOM 4689 O O . LYS A 1 592 ? 19.943 0.394 35.525 1.00 74.69 592 LYS A O 1
ATOM 4694 N N . PRO A 1 593 ? 19.372 -0.094 37.648 1.00 65.25 593 PRO A N 1
ATOM 4695 C CA . PRO A 1 593 ? 18.872 -1.452 37.383 1.00 65.25 593 PRO A CA 1
ATOM 4696 C C . PRO A 1 593 ? 17.458 -1.471 36.759 1.00 65.25 593 PRO A C 1
ATOM 4698 O O . PRO A 1 593 ? 16.601 -2.250 37.156 1.00 65.25 593 PRO A O 1
ATOM 4701 N N . GLN A 1 594 ? 17.204 -0.566 35.815 1.00 66.19 594 GLN A N 1
ATOM 4702 C CA . GLN A 1 594 ? 16.068 -0.540 34.889 1.00 66.19 594 GLN A CA 1
ATOM 4703 C C . GLN A 1 594 ? 16.375 0.512 33.804 1.00 66.19 594 GLN A C 1
ATOM 4705 O O . GLN A 1 594 ? 17.018 1.520 34.121 1.00 66.19 594 GLN A O 1
ATOM 4710 N N . PRO A 1 595 ? 15.954 0.327 32.539 1.00 63.59 595 PRO A N 1
ATOM 4711 C CA . PRO A 1 595 ? 16.002 1.400 31.551 1.00 63.59 595 PRO A CA 1
ATOM 4712 C C . PRO A 1 595 ? 14.977 2.487 31.903 1.00 63.59 595 PRO A C 1
ATOM 4714 O O . PRO A 1 595 ? 13.909 2.186 32.442 1.00 63.59 595 PRO A O 1
ATOM 4717 N N . ASP A 1 596 ? 15.271 3.742 31.567 1.00 63.56 596 ASP A N 1
ATOM 4718 C CA . ASP A 1 596 ? 14.254 4.795 31.594 1.00 63.56 596 ASP A CA 1
ATOM 4719 C C . ASP A 1 596 ? 13.226 4.538 30.469 1.00 63.56 596 ASP A C 1
ATOM 4721 O O . ASP A 1 596 ? 13.593 4.126 29.364 1.00 63.56 596 ASP A O 1
ATOM 4725 N N . MET A 1 597 ? 11.939 4.770 30.745 1.00 65.00 597 MET A N 1
ATOM 4726 C CA . MET A 1 597 ? 10.840 4.613 29.781 1.00 65.00 597 MET A CA 1
ATOM 4727 C C . MET A 1 597 ? 10.226 5.982 29.458 1.00 65.00 597 MET A C 1
ATOM 4729 O O . MET A 1 597 ? 9.302 6.411 30.151 1.00 65.00 597 MET A O 1
ATOM 4733 N N . PRO A 1 598 ? 10.755 6.708 28.455 1.00 66.94 598 PRO A N 1
ATOM 4734 C CA . PRO A 1 598 ? 10.213 7.998 28.056 1.00 66.94 598 PRO A CA 1
ATOM 4735 C C . PRO A 1 598 ? 8.907 7.812 27.275 1.00 66.94 598 PRO A C 1
ATOM 4737 O O . PRO A 1 598 ? 8.910 7.327 26.144 1.00 66.94 598 PRO A O 1
ATOM 4740 N N . PHE A 1 599 ? 7.801 8.250 27.870 1.00 71.94 599 PHE A N 1
ATOM 4741 C CA . PHE A 1 599 ? 6.552 8.523 27.163 1.00 71.94 599 PHE A CA 1
ATOM 4742 C C . PHE A 1 599 ? 6.493 10.028 26.822 1.00 71.94 599 PHE A C 1
ATOM 4744 O O . PHE A 1 599 ? 6.928 10.835 27.649 1.00 71.94 599 PHE A O 1
ATOM 4751 N N . PRO A 1 600 ? 5.991 10.442 25.642 1.00 75.81 600 PRO A N 1
ATOM 4752 C CA . PRO A 1 600 ? 5.799 11.858 25.317 1.00 75.81 600 PRO A CA 1
ATOM 4753 C C . PRO A 1 600 ? 4.775 12.544 26.242 1.00 75.81 600 PRO A C 1
ATOM 4755 O O . PRO A 1 600 ? 3.856 11.863 26.703 1.00 75.81 600 PRO A O 1
ATOM 4758 N N . PRO A 1 601 ? 4.868 13.874 26.461 1.00 76.38 601 PRO A N 1
ATOM 4759 C CA . PRO A 1 601 ? 3.905 14.624 27.278 1.00 76.38 601 PRO A CA 1
ATOM 4760 C C . PRO A 1 601 ? 2.459 14.402 26.824 1.00 76.38 601 PRO A C 1
ATOM 4762 O O . PRO A 1 601 ? 1.669 13.852 27.577 1.00 76.38 601 PRO A O 1
ATOM 4765 N N . ASP A 1 602 ? 2.177 14.633 25.537 1.00 74.56 602 ASP A N 1
ATOM 4766 C CA . ASP A 1 602 ? 0.887 14.387 24.873 1.00 74.56 602 ASP A CA 1
ATOM 4767 C C . ASP A 1 602 ? 0.244 13.011 25.140 1.00 74.56 602 ASP A C 1
ATOM 4769 O O . ASP A 1 602 ? -0.970 12.874 25.012 1.00 74.56 602 ASP A O 1
ATOM 4773 N N . PHE A 1 603 ? 1.038 11.984 25.462 1.00 78.69 603 PHE A N 1
ATOM 4774 C CA . PHE A 1 603 ? 0.533 10.665 25.844 1.00 78.69 603 PHE A CA 1
ATOM 4775 C C . PHE A 1 603 ? 0.241 10.576 27.343 1.00 78.69 603 PHE A C 1
ATOM 4777 O O . PHE A 1 603 ? -0.787 10.033 27.731 1.00 78.69 603 PHE A O 1
ATOM 4784 N N . LEU A 1 604 ? 1.151 11.082 28.182 1.00 80.75 604 LEU A N 1
ATOM 4785 C CA . LEU A 1 604 ? 1.005 11.093 29.641 1.00 80.75 604 LEU A CA 1
ATOM 4786 C C . LEU A 1 604 ? -0.190 11.948 30.077 1.00 80.75 604 LEU A C 1
ATOM 4788 O O . LEU A 1 604 ? -0.966 11.510 30.925 1.00 80.75 604 LEU A O 1
ATOM 4792 N N . ASP A 1 605 ? -0.350 13.105 29.437 1.00 85.56 605 ASP A N 1
ATOM 4793 C CA . ASP A 1 605 ? -1.366 14.128 29.696 1.00 85.56 605 ASP A CA 1
ATOM 4794 C C . ASP A 1 605 ? -2.763 13.755 29.142 1.00 85.56 605 ASP A C 1
ATOM 4796 O O . ASP A 1 605 ? -3.678 14.576 29.159 1.00 85.56 605 ASP A O 1
ATOM 4800 N N . HIS A 1 606 ? -2.947 12.538 28.611 1.00 82.81 606 HIS A N 1
ATOM 4801 C CA . HIS A 1 606 ? -4.209 12.103 28.009 1.00 82.81 606 HIS A CA 1
ATOM 4802 C C . HIS A 1 606 ? -5.095 11.334 29.002 1.00 82.81 606 HIS A C 1
ATOM 4804 O O . HIS A 1 606 ? -4.680 10.321 29.574 1.00 82.81 606 HIS A O 1
ATOM 4810 N N . GLU A 1 607 ? -6.334 11.811 29.168 1.00 91.06 607 GLU A N 1
ATOM 4811 C CA . GLU A 1 607 ? -7.288 11.363 30.198 1.00 91.06 607 GLU A CA 1
ATOM 4812 C C . GLU A 1 607 ? -8.519 10.591 29.666 1.00 91.06 607 GLU A C 1
ATOM 4814 O O . GLU A 1 607 ? -9.369 10.197 30.455 1.00 91.06 607 GLU A O 1
ATOM 4819 N N . GLU A 1 608 ? -8.644 10.358 28.352 1.00 89.25 608 GLU A N 1
ATOM 4820 C CA . GLU A 1 608 ? -9.850 9.758 27.726 1.00 89.25 608 GLU A CA 1
ATOM 4821 C C . GLU A 1 608 ? -9.721 8.238 27.488 1.00 89.25 608 GLU A C 1
ATOM 4823 O O . GLU A 1 608 ? -10.202 7.691 26.488 1.00 89.25 608 GLU A O 1
ATOM 4828 N N . GLY A 1 609 ? -9.005 7.560 28.386 1.00 89.94 609 GLY A N 1
ATOM 4829 C CA . GLY A 1 609 ? -8.709 6.136 28.292 1.00 89.94 609 GLY A CA 1
ATOM 4830 C C . GLY A 1 609 ? -7.640 5.782 27.246 1.00 89.94 609 GLY A C 1
ATOM 4831 O O . GLY A 1 609 ? -7.585 6.325 26.142 1.00 89.94 609 GLY A O 1
ATOM 4832 N N . ILE A 1 610 ? -6.785 4.810 27.576 1.00 89.31 610 ILE A N 1
ATOM 4833 C CA . ILE A 1 610 ? -5.781 4.244 26.665 1.00 89.31 610 ILE A CA 1
ATOM 4834 C C . ILE A 1 610 ? -5.906 2.723 26.636 1.00 89.31 610 ILE A C 1
ATOM 4836 O O . ILE A 1 610 ? -5.850 2.055 27.671 1.00 89.31 610 ILE A O 1
ATOM 4840 N N . GLY A 1 611 ? -6.041 2.174 25.430 1.00 90.19 611 GLY A N 1
ATOM 4841 C CA . GLY A 1 611 ? -6.033 0.739 25.176 1.00 90.19 611 GLY A CA 1
ATOM 4842 C C . GLY A 1 611 ? -4.641 0.248 24.805 1.00 90.19 611 GLY A C 1
ATOM 4843 O O . GLY A 1 611 ? -4.028 0.761 23.872 1.00 90.19 611 GLY A O 1
ATOM 4844 N N . VAL A 1 612 ? -4.163 -0.772 25.512 1.00 90.44 612 VAL A N 1
ATOM 4845 C CA . VAL A 1 612 ? -2.912 -1.478 25.223 1.00 90.44 612 VAL A CA 1
ATOM 4846 C C . VAL A 1 612 ? -3.254 -2.845 24.662 1.00 90.44 612 VAL A C 1
ATOM 4848 O O . VAL A 1 612 ? -3.870 -3.651 25.359 1.00 90.44 612 VAL A O 1
ATOM 4851 N N . PHE A 1 613 ? -2.845 -3.118 23.426 1.00 89.44 613 PHE A N 1
ATOM 4852 C CA . PHE A 1 613 ? -3.030 -4.425 22.802 1.00 89.44 613 PHE A CA 1
ATOM 4853 C C . PHE A 1 613 ? -1.683 -5.070 22.503 1.00 89.44 613 PHE A C 1
ATOM 4855 O O . PHE A 1 613 ? -0.848 -4.464 21.835 1.00 89.44 613 PHE A O 1
ATOM 4862 N N . SER A 1 614 ? -1.468 -6.299 22.970 1.00 87.94 614 SER A N 1
ATOM 4863 C CA . SER A 1 614 ? -0.291 -7.088 22.608 1.00 87.94 614 SER A CA 1
ATOM 4864 C C . SER A 1 614 ? -0.624 -8.130 21.545 1.00 87.94 614 SER A C 1
ATOM 4866 O O . SER A 1 614 ? -1.525 -8.945 21.726 1.00 87.94 614 SER A O 1
ATOM 4868 N N . ASP A 1 615 ? 0.181 -8.161 20.486 1.00 86.50 615 ASP A N 1
ATOM 4869 C CA . ASP A 1 615 ? 0.106 -9.124 19.389 1.00 86.50 615 ASP A CA 1
ATOM 4870 C C . ASP A 1 615 ? 1.438 -9.898 19.258 1.00 86.50 615 ASP A C 1
ATOM 4872 O O . ASP A 1 615 ? 2.510 -9.282 19.302 1.00 86.50 615 ASP A O 1
ATOM 4876 N N . PRO A 1 616 ? 1.422 -11.233 19.070 1.00 82.38 616 PRO A N 1
ATOM 4877 C CA . PRO A 1 616 ? 2.635 -12.058 19.017 1.00 82.38 616 PRO A CA 1
ATOM 4878 C C . PRO A 1 616 ? 3.507 -11.861 17.759 1.00 82.38 616 PRO A C 1
ATOM 4880 O O . PRO A 1 616 ? 4.581 -12.465 17.670 1.00 82.38 616 PRO A O 1
ATOM 4883 N N . VAL A 1 617 ? 3.062 -11.065 16.781 1.00 77.50 617 VAL A N 1
ATOM 4884 C CA . VAL A 1 617 ? 3.764 -10.757 15.523 1.00 77.50 617 VAL A CA 1
ATOM 4885 C C . VAL A 1 617 ? 4.110 -9.268 15.422 1.00 77.50 617 VAL A C 1
ATOM 4887 O O . VAL A 1 617 ? 5.238 -8.935 15.050 1.00 77.50 617 VAL A O 1
ATOM 4890 N N . GLU A 1 618 ? 3.170 -8.380 15.751 1.00 69.06 618 GLU A N 1
ATOM 4891 C CA . GLU A 1 618 ? 3.325 -6.924 15.612 1.00 69.06 618 GLU A CA 1
ATOM 4892 C C . GLU A 1 618 ? 3.967 -6.265 16.845 1.00 69.06 618 GLU A C 1
ATOM 4894 O O . GLU A 1 618 ? 4.780 -5.347 16.690 1.00 69.06 618 GLU A O 1
ATOM 4899 N N . GLY A 1 619 ? 3.697 -6.776 18.054 1.00 79.56 619 GLY A N 1
ATOM 4900 C CA . GLY A 1 619 ? 4.303 -6.318 19.307 1.00 79.56 619 GLY A CA 1
ATOM 4901 C C . GLY A 1 619 ? 3.293 -5.793 20.331 1.00 79.56 619 GLY A C 1
ATOM 4902 O O . GLY A 1 619 ? 2.583 -6.577 20.962 1.00 79.56 619 GLY A O 1
ATOM 4903 N N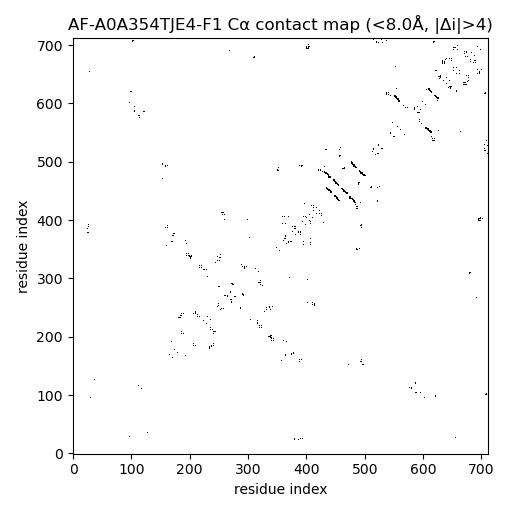 . VAL A 1 620 ? 3.301 -4.477 20.565 1.00 82.00 620 VAL A N 1
ATOM 4904 C CA . VAL A 1 620 ? 2.379 -3.786 21.482 1.00 82.00 620 VAL A CA 1
ATOM 4905 C C . VAL A 1 620 ? 1.945 -2.462 20.857 1.00 82.00 620 VAL A C 1
ATOM 4907 O O . VAL A 1 620 ? 2.796 -1.625 20.551 1.00 82.00 620 VAL A O 1
ATOM 4910 N N . ASP A 1 621 ? 0.635 -2.283 20.726 1.00 85.56 621 ASP A N 1
ATOM 4911 C CA . ASP A 1 621 ? -0.012 -1.089 20.187 1.00 85.56 621 ASP A CA 1
ATOM 4912 C C . ASP A 1 621 ? -0.671 -0.276 21.309 1.00 85.56 621 ASP A C 1
ATOM 4914 O O . ASP A 1 621 ? -1.240 -0.842 22.248 1.00 85.56 621 ASP A O 1
ATOM 4918 N N . TYR A 1 622 ? -0.658 1.052 21.166 1.00 85.56 622 TYR A N 1
ATOM 4919 C CA . TYR A 1 622 ? -1.340 1.989 22.061 1.00 85.56 622 TYR A CA 1
ATOM 4920 C C . TYR A 1 622 ? -2.425 2.767 21.310 1.00 85.56 622 TYR A C 1
ATOM 4922 O O . TYR A 1 622 ? -2.109 3.597 20.457 1.00 85.56 622 TYR A O 1
ATOM 4930 N N . LEU A 1 623 ? -3.693 2.517 21.644 1.00 87.88 623 LEU A N 1
ATOM 4931 C CA . LEU A 1 623 ? -4.847 3.270 21.148 1.00 87.88 623 LEU A CA 1
ATOM 4932 C C . LEU A 1 623 ? -5.245 4.343 22.163 1.00 87.88 623 LEU A C 1
ATOM 4934 O O . LEU A 1 623 ? -5.621 4.029 23.292 1.00 87.88 623 LEU A O 1
ATOM 4938 N N . LEU A 1 624 ? -5.156 5.596 21.733 1.00 87.44 624 LEU A N 1
ATOM 4939 C CA . LEU A 1 624 ? -5.607 6.782 22.459 1.00 87.44 624 LEU A CA 1
ATOM 4940 C C . LEU A 1 624 ? -7.126 6.975 22.313 1.00 87.44 624 LEU A C 1
ATOM 4942 O O . LEU A 1 624 ? -7.735 6.353 21.441 1.00 87.44 624 LEU A O 1
ATOM 4946 N N . ALA A 1 625 ? -7.723 7.820 23.160 1.00 89.00 625 ALA A N 1
ATOM 4947 C CA . ALA A 1 625 ? -9.166 8.081 23.207 1.00 89.00 625 ALA A CA 1
ATOM 4948 C C . ALA A 1 625 ? -10.035 6.802 23.266 1.00 89.00 625 ALA A C 1
ATOM 4950 O O . ALA A 1 625 ? -11.093 6.715 22.629 1.00 89.00 625 ALA A O 1
ATOM 4951 N N . LEU A 1 626 ? -9.585 5.783 24.013 1.00 93.62 626 LEU A N 1
ATOM 4952 C CA . LEU A 1 626 ? -10.255 4.480 24.067 1.00 93.62 626 LEU A CA 1
ATOM 4953 C C . LEU A 1 626 ? -11.708 4.611 24.539 1.00 93.62 626 LEU A C 1
ATOM 4955 O O . LEU A 1 626 ? -12.569 3.898 24.026 1.00 93.62 626 LEU A O 1
ATOM 4959 N N . ASP A 1 627 ? -12.000 5.508 25.479 1.00 94.81 627 ASP A N 1
ATOM 4960 C CA . ASP A 1 627 ? -13.340 5.616 26.057 1.00 94.81 627 ASP A CA 1
ATOM 4961 C C . ASP A 1 627 ? -14.369 6.120 25.031 1.00 94.81 627 ASP A C 1
ATOM 4963 O O . ASP A 1 627 ? -15.494 5.610 24.997 1.00 94.81 627 ASP A O 1
ATOM 4967 N N . HIS A 1 628 ? -13.971 7.010 24.111 1.00 96.06 628 HIS A N 1
ATOM 4968 C CA . HIS A 1 628 ? -14.802 7.421 22.967 1.00 96.06 628 HIS A CA 1
ATOM 4969 C C . HIS A 1 628 ? -15.025 6.272 21.984 1.00 96.06 628 HIS A C 1
ATOM 4971 O O . HIS A 1 628 ? -16.156 6.052 21.547 1.00 96.06 628 HIS A O 1
ATOM 4977 N N . VAL A 1 629 ? -13.985 5.482 21.684 1.00 96.25 629 VAL A N 1
ATOM 4978 C CA . VAL A 1 629 ? -14.125 4.282 20.841 1.00 96.25 629 VAL A CA 1
ATOM 4979 C C . VAL A 1 629 ? -15.098 3.296 21.490 1.00 96.25 629 VAL A C 1
ATOM 4981 O O . VAL A 1 629 ? -16.062 2.877 20.859 1.00 96.25 629 VAL A O 1
ATOM 4984 N N . ILE A 1 630 ? -14.906 2.950 22.763 1.00 96.69 630 ILE A N 1
ATOM 4985 C CA . ILE A 1 630 ? -15.746 1.985 23.483 1.00 96.69 630 ILE A CA 1
ATOM 4986 C C . ILE A 1 630 ? -17.187 2.500 23.650 1.00 96.69 630 ILE A C 1
ATOM 4988 O O . ILE A 1 630 ? -18.124 1.710 23.513 1.00 96.69 630 ILE A O 1
ATOM 4992 N N . SER A 1 631 ? -17.397 3.801 23.886 1.00 96.94 631 SER A N 1
ATOM 4993 C CA . SER A 1 631 ? -18.731 4.422 23.891 1.00 96.94 631 SER A CA 1
ATOM 4994 C C . SER A 1 631 ? -19.415 4.279 22.528 1.00 96.94 631 SER A C 1
ATOM 4996 O O . SER A 1 631 ? -20.508 3.714 22.436 1.00 96.94 631 SER A O 1
ATOM 4998 N N . GLY A 1 632 ? -18.729 4.677 21.452 1.00 97.00 632 GLY A N 1
ATOM 4999 C CA . GLY A 1 632 ? -19.228 4.550 20.086 1.00 97.00 632 GLY A CA 1
ATOM 5000 C C . GLY A 1 632 ? -19.511 3.100 19.684 1.00 97.00 632 GLY A C 1
ATOM 5001 O O . GLY A 1 632 ? -20.545 2.816 19.084 1.00 97.00 632 GLY A O 1
ATOM 5002 N N . LEU A 1 633 ? -18.658 2.140 20.050 1.00 96.81 633 LEU A N 1
ATOM 5003 C CA . LEU A 1 633 ? -18.884 0.723 19.746 1.00 96.81 633 LEU A CA 1
ATOM 5004 C C . LEU A 1 633 ? -20.077 0.133 20.519 1.00 96.81 633 LEU A C 1
ATOM 5006 O O . LEU A 1 633 ? -20.861 -0.617 19.937 1.00 96.81 633 LEU A O 1
ATOM 5010 N N . ARG A 1 634 ? -20.287 0.512 21.790 1.00 96.50 634 ARG A N 1
ATOM 5011 C CA . ARG A 1 634 ? -21.463 0.087 22.583 1.00 96.50 634 ARG A CA 1
ATOM 5012 C C . ARG A 1 634 ? -22.797 0.531 21.973 1.00 96.50 634 ARG A C 1
ATOM 5014 O O . ARG A 1 634 ? -23.799 -0.149 22.176 1.00 96.50 634 ARG A O 1
ATOM 5021 N N . LYS A 1 635 ? -22.806 1.632 21.218 1.00 96.31 635 LYS A N 1
ATOM 5022 C CA . LYS A 1 635 ? -23.985 2.188 20.533 1.00 96.31 635 LYS A CA 1
ATOM 5023 C C . LYS A 1 635 ? -24.405 1.468 19.242 1.00 96.31 635 LYS A C 1
ATOM 5025 O O . LYS A 1 635 ? -25.444 1.806 18.685 1.00 96.31 635 LYS A O 1
ATOM 5030 N N . ARG A 1 636 ? -23.613 0.511 18.736 1.00 94.00 636 ARG A N 1
ATOM 5031 C CA . ARG A 1 636 ? -23.925 -0.306 17.538 1.00 94.00 636 ARG A CA 1
ATOM 5032 C C . ARG A 1 636 ? -24.429 0.490 16.316 1.00 94.00 636 ARG A C 1
ATOM 5034 O O . ARG A 1 636 ? -25.323 0.062 15.597 1.00 94.00 636 ARG A O 1
ATOM 5041 N N . GLY A 1 637 ? -23.822 1.647 16.057 1.00 91.06 637 GLY A N 1
ATOM 5042 C CA . GLY A 1 637 ? -24.089 2.485 14.883 1.00 91.06 637 GLY A CA 1
ATOM 5043 C C . GLY A 1 637 ? -25.277 3.452 14.989 1.00 91.06 637 GLY A C 1
ATOM 5044 O O . GLY A 1 637 ? -25.532 4.200 14.035 1.00 91.06 637 GLY A O 1
ATOM 5045 N N . GLU A 1 638 ? -25.971 3.489 16.127 1.00 93.62 638 GLU A N 1
ATOM 5046 C CA . GLU A 1 638 ? -27.078 4.410 16.410 1.00 93.62 638 GLU A CA 1
ATOM 5047 C C . GLU A 1 638 ? -26.622 5.573 17.306 1.00 93.62 638 GLU A C 1
ATOM 5049 O O . GLU A 1 638 ? -25.912 5.376 18.284 1.00 93.62 638 GLU A O 1
ATOM 5054 N N . GLY A 1 639 ? -27.009 6.815 16.992 1.00 94.31 639 GLY A N 1
ATOM 5055 C CA . GLY A 1 639 ? -26.737 7.966 17.872 1.00 94.31 639 GLY A CA 1
ATOM 5056 C C . GLY A 1 639 ? -25.255 8.226 18.204 1.00 94.31 639 GLY A C 1
ATOM 5057 O O . GLY A 1 639 ? -24.956 8.744 19.286 1.00 94.31 639 GLY A O 1
ATOM 5058 N N . LEU A 1 640 ? -24.330 7.849 17.311 1.00 95.25 640 LEU A N 1
ATOM 5059 C CA . LEU A 1 640 ? -22.910 8.202 17.422 1.00 95.25 640 LEU A CA 1
ATOM 5060 C C . LEU A 1 640 ? -22.748 9.730 17.392 1.00 95.25 640 LEU A C 1
ATOM 5062 O O . LEU A 1 640 ? -23.343 10.394 16.541 1.00 95.25 640 LEU A O 1
ATOM 5066 N N . ASN A 1 641 ? -21.948 10.280 18.304 1.00 95.88 641 ASN A N 1
ATOM 5067 C CA . ASN A 1 641 ? -21.556 11.688 18.293 1.00 95.88 641 ASN A CA 1
ATOM 5068 C C . ASN A 1 641 ? -20.257 11.902 17.486 1.00 95.88 641 ASN A C 1
ATOM 5070 O O . ASN A 1 641 ? -19.601 10.948 17.071 1.00 95.88 641 ASN A O 1
ATOM 5074 N N . GLU A 1 642 ? -19.885 13.162 17.259 1.00 93.38 642 GLU A N 1
ATOM 5075 C CA . GLU A 1 642 ? -18.725 13.533 16.437 1.00 93.38 642 GLU A CA 1
ATOM 5076 C C . GLU A 1 642 ? -17.389 12.990 16.980 1.00 93.38 642 GLU A C 1
ATOM 5078 O O . GLU A 1 642 ? -16.588 12.469 16.206 1.00 93.38 642 GLU A O 1
ATOM 5083 N N . ALA A 1 643 ? -17.179 13.011 18.301 1.00 92.94 643 ALA A N 1
ATOM 5084 C CA . ALA A 1 643 ? -15.976 12.474 18.946 1.00 92.94 643 ALA A CA 1
ATOM 5085 C C . ALA A 1 643 ? -15.891 10.938 18.846 1.00 92.94 643 ALA A C 1
ATOM 5087 O O . ALA A 1 643 ? -14.831 10.394 18.547 1.00 92.94 643 ALA A O 1
ATOM 5088 N N . GLU A 1 644 ? -17.009 10.233 19.030 1.00 96.25 644 GLU A N 1
ATOM 5089 C CA . GLU A 1 644 ? -17.094 8.775 18.868 1.00 96.25 644 GLU A CA 1
ATOM 5090 C C . GLU A 1 644 ? -16.847 8.349 17.414 1.00 96.25 644 GLU A C 1
ATOM 5092 O O . GLU A 1 644 ? -16.126 7.381 17.171 1.00 96.25 644 GLU A O 1
ATOM 5097 N N . VAL A 1 645 ? -17.411 9.077 16.440 1.00 94.94 645 VAL A N 1
ATOM 5098 C CA . VAL A 1 645 ? -17.135 8.851 15.012 1.00 94.94 645 VAL A CA 1
ATOM 5099 C C . VAL A 1 645 ? -15.656 9.087 14.726 1.00 94.94 645 VAL A C 1
ATOM 5101 O O . VAL A 1 645 ? -15.011 8.205 14.163 1.00 94.94 645 VAL A O 1
ATOM 5104 N N . GLN A 1 646 ? -15.098 10.225 15.146 1.00 93.12 646 GLN A N 1
ATOM 5105 C CA . GLN A 1 646 ? -13.705 10.574 14.878 1.00 93.12 646 GLN A CA 1
ATOM 5106 C C . GLN A 1 646 ? -12.728 9.569 15.507 1.00 93.12 646 GLN A C 1
ATOM 5108 O O . GLN A 1 646 ? -11.838 9.081 14.816 1.00 93.12 646 GLN A O 1
ATOM 5113 N N . ALA A 1 647 ? -12.942 9.158 16.760 1.00 93.19 647 ALA A N 1
ATOM 5114 C CA . ALA A 1 647 ? -12.105 8.158 17.424 1.00 93.19 647 ALA A CA 1
ATOM 5115 C C . ALA A 1 647 ? -12.162 6.779 16.729 1.00 93.19 647 ALA A C 1
ATOM 5117 O O . ALA A 1 647 ? -11.140 6.100 16.604 1.00 93.19 647 ALA A O 1
ATOM 5118 N N . ILE A 1 648 ? -13.331 6.368 16.216 1.00 95.81 648 ILE A N 1
ATOM 5119 C CA . ILE A 1 648 ? -13.472 5.141 15.412 1.00 95.81 648 ILE A CA 1
ATOM 5120 C C . ILE A 1 648 ? -12.761 5.279 14.054 1.00 95.81 648 ILE A C 1
ATOM 5122 O O . ILE A 1 648 ? -12.093 4.334 13.620 1.00 95.81 648 ILE A O 1
ATOM 5126 N N . LEU A 1 649 ? -12.867 6.438 13.391 1.00 93.62 649 LEU A N 1
ATOM 5127 C CA . LEU A 1 649 ? -12.150 6.722 12.145 1.00 93.62 649 LEU A CA 1
ATOM 5128 C C . LEU A 1 649 ? -10.632 6.664 12.364 1.00 93.62 649 LEU A C 1
ATOM 5130 O O . LEU A 1 649 ? -9.959 5.931 11.642 1.00 93.62 649 LEU A O 1
ATOM 5134 N N . ASP A 1 650 ? -10.099 7.349 13.378 1.00 90.38 650 ASP A N 1
ATOM 5135 C CA . ASP A 1 650 ? -8.663 7.394 13.679 1.00 90.38 650 ASP A CA 1
ATOM 5136 C C . ASP A 1 650 ? -8.102 6.016 14.068 1.00 90.38 650 ASP A C 1
ATOM 5138 O O . ASP A 1 650 ? -7.030 5.625 13.596 1.00 90.38 650 ASP A O 1
ATOM 5142 N N . ALA A 1 651 ? -8.839 5.217 14.849 1.00 91.50 651 ALA A N 1
ATOM 5143 C CA . ALA A 1 651 ? -8.439 3.847 15.184 1.00 91.50 651 ALA A CA 1
ATOM 5144 C C . ALA A 1 651 ? -8.280 2.963 13.928 1.00 91.50 651 ALA A C 1
ATOM 5146 O O . ALA A 1 651 ? -7.314 2.198 13.802 1.00 91.50 651 ALA A O 1
ATOM 5147 N N . VAL A 1 652 ? -9.202 3.081 12.964 1.00 94.19 652 VAL A N 1
ATOM 5148 C CA . VAL A 1 652 ? -9.165 2.318 11.706 1.00 94.19 652 VAL A CA 1
ATOM 5149 C C . VAL A 1 652 ? -8.134 2.881 10.720 1.00 94.19 652 VAL A C 1
ATOM 5151 O O . VAL A 1 652 ? -7.416 2.093 10.105 1.00 94.19 652 VAL A O 1
ATOM 5154 N N . GLN A 1 653 ? -8.009 4.204 10.602 1.00 91.62 653 GLN A N 1
ATOM 5155 C CA . GLN A 1 653 ? -7.118 4.877 9.646 1.00 91.62 653 GLN A CA 1
ATOM 5156 C C . GLN A 1 653 ? -5.654 4.970 10.108 1.00 91.62 653 GLN A C 1
ATOM 5158 O O . GLN A 1 653 ? -4.780 5.205 9.283 1.00 91.62 653 GLN A O 1
ATOM 5163 N N . SER A 1 654 ? -5.357 4.755 11.393 1.00 87.06 654 SER A N 1
ATOM 5164 C CA . SER A 1 654 ? -3.982 4.760 11.910 1.00 87.06 654 SER A CA 1
ATOM 5165 C C . SER A 1 654 ? -3.119 3.628 11.330 1.00 87.06 654 SER A C 1
ATOM 5167 O O . SER A 1 654 ? -3.445 2.450 11.499 1.00 87.06 654 SER A O 1
ATOM 5169 N N . ASP A 1 655 ? -1.968 3.986 10.751 1.00 81.06 655 ASP A N 1
ATOM 5170 C CA . ASP A 1 655 ? -0.915 3.066 10.275 1.00 81.06 655 ASP A CA 1
ATOM 5171 C C . ASP A 1 655 ? -0.223 2.267 11.397 1.00 81.06 655 ASP A C 1
ATOM 5173 O O . ASP A 1 655 ? 0.552 1.345 11.129 1.00 81.06 655 ASP A O 1
ATOM 5177 N N . VAL A 1 656 ? -0.441 2.658 12.658 1.00 79.56 656 VAL A N 1
ATOM 5178 C CA . VAL A 1 656 ? 0.213 2.061 13.833 1.00 79.56 656 VAL A CA 1
ATOM 5179 C C . VAL A 1 656 ? -0.636 0.946 14.437 1.00 79.56 656 VAL A C 1
ATOM 5181 O O . VAL A 1 656 ? -0.105 -0.114 14.751 1.00 79.56 656 VAL A O 1
ATOM 5184 N N . ILE A 1 657 ? -1.946 1.168 14.586 1.00 85.75 657 ILE A N 1
ATOM 5185 C CA . ILE A 1 657 ? -2.859 0.208 15.226 1.00 85.75 657 ILE A CA 1
ATOM 5186 C C . ILE A 1 657 ? -3.088 -0.988 14.301 1.00 85.75 657 ILE A C 1
ATOM 5188 O O . ILE A 1 657 ? -3.650 -0.825 13.216 1.00 85.75 657 ILE A O 1
ATOM 5192 N N . CYS A 1 658 ? -2.720 -2.195 14.727 1.00 88.88 658 CYS A N 1
ATOM 5193 C CA . CYS A 1 658 ? -2.853 -3.390 13.904 1.00 88.88 658 CYS A CA 1
ATOM 5194 C C . CYS A 1 658 ? -4.323 -3.831 13.701 1.00 88.88 658 CYS A C 1
ATOM 5196 O O . CYS A 1 658 ? -5.196 -3.577 14.540 1.00 88.88 658 CYS A O 1
ATOM 5198 N N . PRO A 1 659 ? -4.630 -4.566 12.612 1.00 93.81 659 PRO A N 1
ATOM 5199 C CA . PRO A 1 659 ? -5.963 -5.128 12.388 1.00 93.81 659 PRO A CA 1
ATOM 5200 C C . PRO A 1 659 ? -6.460 -6.057 13.505 1.00 93.81 659 PRO A C 1
ATOM 5202 O O . PRO A 1 659 ? -7.667 -6.157 13.717 1.00 93.81 659 PRO A O 1
ATOM 5205 N N . ALA A 1 660 ? -5.562 -6.742 14.223 1.00 92.94 660 ALA A N 1
ATOM 5206 C CA . ALA A 1 660 ? -5.935 -7.657 15.302 1.00 92.94 660 ALA A CA 1
ATOM 5207 C C . ALA A 1 660 ? -6.538 -6.921 16.515 1.00 92.94 660 ALA A C 1
ATOM 5209 O O . ALA A 1 660 ? -7.524 -7.400 17.074 1.00 92.94 660 ALA A O 1
ATOM 5210 N N . PHE A 1 661 ? -6.043 -5.722 16.847 1.00 93.75 661 PHE A N 1
ATOM 5211 C CA . PHE A 1 661 ? -6.628 -4.862 17.882 1.00 93.75 661 PHE A CA 1
ATOM 5212 C C . PHE A 1 661 ? -8.070 -4.480 17.507 1.00 93.75 661 PHE A C 1
ATOM 5214 O O . PHE A 1 661 ? -9.006 -4.722 18.270 1.00 93.75 661 PHE A O 1
ATOM 5221 N N . ILE A 1 662 ? -8.288 -3.973 16.289 1.00 96.38 662 ILE A N 1
ATOM 5222 C CA . ILE A 1 662 ? -9.632 -3.579 15.840 1.00 96.38 662 ILE A CA 1
ATOM 5223 C C . ILE A 1 662 ? -10.594 -4.782 15.821 1.00 96.38 662 ILE A C 1
ATOM 5225 O O . ILE A 1 662 ? -11.734 -4.657 16.264 1.00 96.38 662 ILE A O 1
ATOM 5229 N N . ARG A 1 663 ? -10.133 -5.974 15.412 1.00 96.25 663 ARG A N 1
ATOM 5230 C CA . ARG A 1 663 ? -10.925 -7.215 15.521 1.00 96.25 663 ARG A CA 1
ATOM 5231 C C . ARG A 1 663 ? -11.240 -7.597 16.973 1.00 96.25 663 ARG A C 1
ATOM 5233 O O . ARG A 1 663 ? -12.363 -8.013 17.241 1.00 96.25 663 ARG A O 1
ATOM 5240 N N . ARG A 1 664 ? -10.305 -7.430 17.920 1.00 95.38 664 ARG A N 1
ATOM 5241 C CA . ARG A 1 664 ? -10.530 -7.687 19.361 1.00 95.38 664 ARG A CA 1
ATOM 5242 C C . ARG A 1 664 ? -11.591 -6.752 19.951 1.00 95.38 664 ARG A C 1
ATOM 5244 O O . ARG A 1 664 ? -12.384 -7.211 20.774 1.00 95.38 664 ARG A O 1
ATOM 5251 N N . LEU A 1 665 ? -11.622 -5.489 19.512 1.00 95.50 665 LEU A N 1
ATOM 5252 C CA . LEU A 1 665 ? -12.659 -4.509 19.863 1.00 95.50 665 LEU A CA 1
ATOM 5253 C C . LEU A 1 665 ? -14.015 -4.878 19.243 1.00 95.50 665 LEU A C 1
ATOM 5255 O O . LEU A 1 665 ? -15.022 -4.926 19.949 1.00 95.50 665 LEU A O 1
ATOM 5259 N N . ALA A 1 666 ? -14.037 -5.211 17.948 1.00 96.06 666 ALA A N 1
ATOM 5260 C CA . ALA A 1 666 ? -15.253 -5.612 17.244 1.00 96.06 666 ALA A CA 1
ATOM 5261 C C . ALA A 1 666 ? -15.893 -6.871 17.854 1.00 96.06 666 ALA A C 1
ATOM 5263 O O . ALA A 1 666 ? -17.095 -6.898 18.106 1.00 96.06 666 ALA A O 1
ATOM 5264 N N . ALA A 1 667 ? -15.082 -7.878 18.196 1.00 94.81 667 ALA A N 1
ATOM 5265 C CA . ALA A 1 667 ? -15.532 -9.094 18.874 1.00 94.81 667 ALA A CA 1
ATOM 5266 C C . ALA A 1 667 ? -16.119 -8.843 20.281 1.00 94.81 667 ALA A C 1
ATOM 5268 O O . ALA A 1 667 ? -16.859 -9.682 20.787 1.00 94.81 667 ALA A O 1
ATOM 5269 N N . GLY A 1 668 ? -15.800 -7.710 20.920 1.00 90.62 668 GLY A N 1
ATOM 5270 C CA . GLY A 1 668 ? -16.347 -7.328 22.225 1.00 90.62 668 GLY A CA 1
ATOM 5271 C C . GLY A 1 668 ? -17.667 -6.548 22.171 1.00 90.62 668 GLY A C 1
ATOM 5272 O O . GLY A 1 668 ? -18.395 -6.531 23.165 1.00 90.62 668 GLY A O 1
ATOM 5273 N N . HIS A 1 669 ? -17.985 -5.889 21.050 1.00 93.56 669 HIS A N 1
ATOM 5274 C CA . HIS A 1 669 ? -19.057 -4.880 21.005 1.00 93.56 669 HIS A CA 1
ATOM 5275 C C . HIS A 1 669 ? -19.997 -4.966 19.794 1.00 93.56 669 HIS A C 1
ATOM 5277 O O . HIS A 1 669 ? -21.190 -4.676 19.940 1.00 93.56 669 HIS A O 1
ATOM 5283 N N . GLY A 1 670 ? -19.489 -5.396 18.638 1.00 93.94 670 GLY A N 1
ATOM 5284 C CA . GLY A 1 670 ? -20.188 -5.363 17.356 1.00 93.94 670 GLY A CA 1
ATOM 5285 C C . GLY A 1 670 ? -19.312 -4.821 16.222 1.00 93.94 670 GLY A C 1
ATOM 5286 O O . GLY A 1 670 ? -18.180 -4.384 16.426 1.00 93.94 670 GLY A O 1
ATOM 5287 N N . THR A 1 671 ? -19.852 -4.835 15.007 1.00 95.56 671 THR A N 1
ATOM 5288 C CA . THR A 1 671 ? -19.220 -4.282 13.788 1.00 95.56 671 THR A CA 1
ATOM 5289 C C . THR A 1 671 ? -19.954 -3.048 13.246 1.00 95.56 671 THR A C 1
ATOM 5291 O O . THR A 1 671 ? -19.411 -2.274 12.457 1.00 95.56 671 THR A O 1
ATOM 5294 N N . GLU A 1 672 ? -21.178 -2.827 13.719 1.00 95.12 672 GLU A N 1
ATOM 5295 C CA . GLU A 1 672 ? -22.168 -1.876 13.226 1.00 95.12 672 GLU A CA 1
ATOM 5296 C C . GLU A 1 672 ? -21.712 -0.421 13.396 1.00 95.12 672 GLU A C 1
ATOM 5298 O O . GLU A 1 672 ? -21.930 0.404 12.513 1.00 95.12 672 GLU A O 1
ATOM 5303 N N . SER A 1 673 ? -21.001 -0.101 14.483 1.00 96.12 673 SER A N 1
ATOM 5304 C CA . SER A 1 673 ? -20.450 1.244 14.700 1.00 96.12 673 SER A CA 1
ATOM 5305 C C . SER A 1 673 ? -19.290 1.589 13.762 1.00 96.12 673 SER A C 1
ATOM 5307 O O . SER A 1 673 ? -19.168 2.749 13.379 1.00 96.12 673 SER A O 1
ATOM 5309 N N . PHE A 1 674 ? -18.480 0.614 13.327 1.00 96.12 674 PHE A N 1
ATOM 5310 C CA . PHE A 1 674 ? -17.468 0.852 12.287 1.00 96.12 674 PHE A CA 1
ATOM 5311 C C . PHE A 1 674 ? -18.146 1.123 10.940 1.00 96.12 674 PHE A C 1
ATOM 5313 O O . PHE A 1 674 ? -17.827 2.102 10.268 1.00 96.12 674 PHE A O 1
ATOM 5320 N N . ALA A 1 675 ? -19.134 0.299 10.579 1.00 94.12 675 ALA A N 1
ATOM 5321 C CA . ALA A 1 675 ? -19.935 0.482 9.373 1.00 94.12 675 ALA A CA 1
ATOM 5322 C C . ALA A 1 675 ? -20.644 1.853 9.354 1.00 94.12 675 ALA A C 1
ATOM 5324 O O . ALA A 1 675 ? -20.590 2.572 8.357 1.00 94.12 675 ALA A O 1
ATOM 5325 N N . ALA A 1 676 ? -21.230 2.263 10.482 1.00 94.56 676 ALA A N 1
ATOM 5326 C CA . ALA A 1 676 ? -21.886 3.555 10.653 1.00 94.56 676 ALA A CA 1
ATOM 5327 C C . ALA A 1 676 ? -20.923 4.752 10.594 1.00 94.56 676 ALA A C 1
ATOM 5329 O O . ALA A 1 676 ? -21.248 5.729 9.922 1.00 94.56 676 ALA A O 1
ATOM 5330 N N . ALA A 1 677 ? -19.758 4.685 11.252 1.00 94.94 677 ALA A N 1
ATOM 5331 C CA . ALA A 1 677 ? -18.755 5.756 11.239 1.00 94.94 677 ALA A CA 1
ATOM 5332 C C . ALA A 1 677 ? -18.165 5.990 9.836 1.00 94.94 677 ALA A C 1
ATOM 5334 O O . ALA A 1 677 ? -17.882 7.125 9.467 1.00 94.94 677 ALA A O 1
ATOM 5335 N N . PHE A 1 678 ? -18.043 4.931 9.027 1.00 93.31 678 PHE A N 1
ATOM 5336 C CA . PHE A 1 678 ? -17.638 5.029 7.621 1.00 93.31 678 PHE A CA 1
ATOM 5337 C C . PHE A 1 678 ? -18.811 5.234 6.637 1.00 93.31 678 PHE A C 1
ATOM 5339 O O . PHE A 1 678 ? -18.614 5.198 5.423 1.00 93.31 678 PHE A O 1
ATOM 5346 N N . CYS A 1 679 ? -20.032 5.455 7.137 1.00 92.25 679 CYS A N 1
ATOM 5347 C CA . CYS A 1 679 ? -21.274 5.594 6.365 1.00 92.25 679 CYS A CA 1
ATOM 5348 C C . CYS A 1 679 ? -21.639 4.402 5.449 1.00 92.25 679 CYS A C 1
ATOM 5350 O O . CYS A 1 679 ? -22.503 4.544 4.589 1.00 92.25 679 CYS A O 1
ATOM 5352 N N . ILE A 1 680 ? -21.051 3.217 5.641 1.00 91.00 680 ILE A N 1
ATOM 5353 C CA . ILE A 1 680 ? -21.334 1.993 4.869 1.00 91.00 680 ILE A CA 1
ATOM 5354 C C . ILE A 1 680 ? -22.409 1.167 5.600 1.00 91.00 680 ILE A C 1
ATOM 5356 O O . ILE A 1 680 ? -22.133 0.092 6.129 1.00 91.00 680 ILE A O 1
ATOM 5360 N N . ARG A 1 681 ? -23.637 1.696 5.692 1.00 83.75 681 ARG A N 1
ATOM 5361 C CA . ARG A 1 681 ? -24.739 1.056 6.447 1.00 83.75 681 ARG A CA 1
ATOM 5362 C C . ARG A 1 681 ? -25.408 -0.108 5.706 1.00 83.75 681 ARG A C 1
ATOM 5364 O O . ARG A 1 681 ? -25.915 -1.017 6.351 1.00 83.75 681 ARG A O 1
ATOM 5371 N N . ASP A 1 682 ? -25.358 -0.107 4.377 1.00 81.88 682 ASP A N 1
ATOM 5372 C CA . ASP A 1 682 ? -26.128 -1.019 3.514 1.00 81.88 682 ASP A CA 1
ATOM 5373 C C . ASP A 1 682 ? -25.402 -2.350 3.220 1.00 81.88 682 ASP A C 1
ATOM 5375 O O . ASP A 1 682 ? -25.629 -2.972 2.183 1.00 81.88 682 ASP A O 1
ATOM 5379 N N . GLN A 1 683 ? -24.456 -2.757 4.076 1.00 81.19 683 GLN A N 1
ATOM 5380 C CA . GLN A 1 683 ? -23.596 -3.930 3.876 1.00 81.19 683 GLN A CA 1
ATOM 5381 C C . GLN A 1 683 ? -23.337 -4.679 5.195 1.00 81.19 683 GLN A C 1
ATOM 5383 O O . GLN A 1 683 ? -23.250 -4.036 6.246 1.00 81.19 683 GLN A O 1
ATOM 5388 N N . PRO A 1 684 ? -23.157 -6.018 5.174 1.00 86.38 684 PRO A N 1
ATOM 5389 C CA . PRO A 1 684 ? -22.904 -6.803 6.382 1.00 86.38 684 PRO A CA 1
ATOM 5390 C C . PRO A 1 684 ? -21.679 -6.296 7.154 1.00 86.38 684 PRO A C 1
ATOM 5392 O O . PRO A 1 684 ? -20.562 -6.313 6.638 1.00 86.38 684 PRO A O 1
ATOM 5395 N N . GLY A 1 685 ? -21.869 -5.884 8.411 1.00 85.81 685 GLY A N 1
ATOM 5396 C CA . GLY A 1 685 ? -20.841 -5.181 9.192 1.00 85.81 685 GLY A CA 1
ATOM 5397 C C . GLY A 1 685 ? -19.495 -5.913 9.302 1.00 85.81 685 GLY A C 1
ATOM 5398 O O . GLY A 1 685 ? -18.449 -5.268 9.298 1.00 85.81 685 GLY A O 1
ATOM 5399 N N . ALA A 1 686 ? -19.494 -7.250 9.312 1.00 88.31 686 ALA A N 1
ATOM 5400 C CA . ALA A 1 686 ? -18.272 -8.058 9.295 1.00 88.31 686 ALA A CA 1
ATOM 5401 C C . ALA A 1 686 ? -17.488 -7.948 7.970 1.00 88.31 686 ALA A C 1
ATOM 5403 O O . ALA A 1 686 ? -16.269 -7.787 7.996 1.00 88.31 686 ALA A O 1
ATOM 5404 N N . LEU A 1 687 ? -18.177 -7.968 6.820 1.00 89.06 687 LEU A N 1
ATOM 5405 C CA . LEU A 1 687 ? -17.566 -7.733 5.505 1.00 89.06 687 LEU A CA 1
ATOM 5406 C C . LEU A 1 687 ? -17.049 -6.293 5.416 1.00 89.06 687 LEU A C 1
ATOM 5408 O O . LEU A 1 687 ? -15.898 -6.071 5.043 1.00 89.06 687 LEU A O 1
ATOM 5412 N N . THR A 1 688 ? -17.876 -5.329 5.827 1.00 91.19 688 THR A N 1
ATOM 5413 C CA . THR A 1 688 ? -17.521 -3.908 5.889 1.00 91.19 688 THR A CA 1
ATOM 5414 C C . THR A 1 688 ? -16.259 -3.681 6.722 1.00 91.19 688 THR A C 1
ATOM 5416 O O . THR A 1 688 ? -15.348 -2.990 6.268 1.00 91.19 688 THR A O 1
ATOM 5419 N N . LEU A 1 689 ? -16.148 -4.303 7.903 1.00 94.69 689 LEU A N 1
ATOM 5420 C CA . LEU A 1 689 ? -14.958 -4.198 8.747 1.00 94.69 689 LEU A CA 1
ATOM 5421 C C . LEU A 1 689 ? -13.712 -4.761 8.052 1.00 94.69 689 LEU A C 1
ATOM 5423 O O . LEU A 1 689 ? -12.695 -4.075 7.995 1.00 94.69 689 LEU A O 1
ATOM 5427 N N . GLU A 1 690 ? -13.770 -5.972 7.498 1.00 94.12 690 GLU A N 1
ATOM 5428 C CA . GLU A 1 690 ? -12.619 -6.567 6.807 1.00 94.12 690 GLU A CA 1
ATOM 5429 C C . GLU A 1 690 ? -12.181 -5.738 5.590 1.00 94.12 690 GLU A C 1
ATOM 5431 O O . GLU A 1 690 ? -10.983 -5.537 5.369 1.00 94.12 690 GLU A O 1
ATOM 5436 N N . MET A 1 691 ? -13.132 -5.176 4.838 1.00 91.75 691 MET A N 1
ATOM 5437 C CA . MET A 1 691 ? -12.840 -4.265 3.731 1.00 91.75 691 MET A CA 1
ATOM 5438 C C . MET A 1 691 ? -12.178 -2.964 4.195 1.00 91.75 691 MET A C 1
ATOM 5440 O O . MET A 1 691 ? -11.177 -2.554 3.606 1.00 91.75 691 MET A O 1
ATOM 5444 N N . LEU A 1 692 ? -12.669 -2.343 5.272 1.00 94.19 692 LEU A N 1
ATOM 5445 C CA . LEU A 1 692 ? -12.051 -1.157 5.875 1.00 94.19 692 LEU A CA 1
ATOM 5446 C C . LEU A 1 692 ? -10.636 -1.458 6.390 1.00 94.19 692 LEU A C 1
ATOM 5448 O O . LEU A 1 692 ? -9.707 -0.688 6.137 1.00 94.19 692 LEU A O 1
ATOM 5452 N N . LEU A 1 693 ? -10.443 -2.606 7.046 1.00 95.62 693 LEU A N 1
ATOM 5453 C CA . LEU A 1 693 ? -9.134 -3.042 7.526 1.00 95.62 693 LEU A CA 1
ATOM 5454 C C . LEU A 1 693 ? -8.152 -3.270 6.374 1.00 95.62 693 LEU A C 1
ATOM 5456 O O . LEU A 1 693 ? -6.992 -2.892 6.506 1.00 95.62 693 LEU A O 1
ATOM 5460 N N . ARG A 1 694 ? -8.570 -3.833 5.233 1.00 93.75 694 ARG A N 1
ATOM 5461 C CA . ARG A 1 694 ? -7.683 -3.914 4.059 1.00 93.75 694 ARG A CA 1
ATOM 5462 C C . ARG A 1 694 ? -7.439 -2.545 3.418 1.00 93.75 694 ARG A C 1
ATOM 5464 O O . ARG A 1 694 ? -6.283 -2.243 3.137 1.00 93.75 694 ARG A O 1
ATOM 5471 N N . ARG A 1 695 ? -8.475 -1.709 3.238 1.00 92.62 695 ARG A N 1
ATOM 5472 C CA . ARG A 1 695 ? -8.373 -0.357 2.642 1.00 92.62 695 ARG A CA 1
ATOM 5473 C C . ARG A 1 695 ? -7.363 0.524 3.377 1.00 92.62 695 ARG A C 1
ATOM 5475 O O . ARG A 1 695 ? -6.534 1.141 2.719 1.00 92.62 695 ARG A O 1
ATOM 5482 N N . TYR A 1 696 ? -7.427 0.569 4.709 1.00 92.62 696 TYR A N 1
ATOM 5483 C CA . TYR A 1 696 ? -6.623 1.497 5.513 1.00 92.62 696 TYR A CA 1
ATOM 5484 C C . TYR A 1 696 ? -5.397 0.869 6.182 1.00 92.62 696 TYR A C 1
ATOM 5486 O O . TYR A 1 696 ? -4.441 1.577 6.463 1.00 92.62 696 TYR A O 1
ATOM 5494 N N . LYS A 1 697 ? -5.365 -0.453 6.400 1.00 91.81 697 LYS A N 1
ATOM 5495 C CA . LYS A 1 697 ? -4.236 -1.143 7.056 1.00 91.81 697 LYS A CA 1
ATOM 5496 C C . LYS A 1 697 ? -3.533 -2.135 6.124 1.00 91.81 697 LYS A C 1
ATOM 5498 O O . LYS A 1 697 ? -2.981 -3.138 6.578 1.00 91.81 697 LYS A O 1
ATOM 5503 N N . GLY A 1 698 ? -3.514 -1.855 4.817 1.00 91.19 698 GLY A N 1
ATOM 5504 C CA . GLY A 1 698 ? -2.907 -2.700 3.775 1.00 91.19 698 GLY A CA 1
ATOM 5505 C C . GLY A 1 698 ? -1.480 -3.172 4.090 1.00 91.19 698 GLY A C 1
ATOM 5506 O O . GLY A 1 698 ? -1.147 -4.341 3.888 1.00 91.19 698 GLY A O 1
ATOM 5507 N N . ALA A 1 699 ? -0.669 -2.310 4.713 1.00 87.94 699 ALA A N 1
ATOM 5508 C CA . ALA A 1 699 ? 0.700 -2.617 5.128 1.00 87.94 699 ALA A CA 1
ATOM 5509 C C . ALA A 1 699 ? 0.819 -3.733 6.191 1.00 87.94 699 ALA A C 1
ATOM 5511 O O . ALA A 1 699 ? 1.923 -4.234 6.418 1.00 87.94 699 ALA A O 1
ATOM 5512 N N . HIS A 1 700 ? -0.278 -4.142 6.841 1.00 87.44 700 HIS A N 1
ATOM 5513 C CA . HIS A 1 700 ? -0.338 -5.299 7.747 1.00 87.44 700 HIS A CA 1
ATOM 5514 C C . HIS A 1 700 ? -0.620 -6.629 7.026 1.00 87.44 700 HIS A C 1
ATOM 5516 O O . HIS A 1 700 ? -0.337 -7.689 7.575 1.00 87.44 700 HIS A O 1
ATOM 5522 N N . TYR A 1 701 ? -1.129 -6.591 5.789 1.00 88.75 701 TYR A N 1
ATOM 5523 C CA . TYR A 1 701 ? -1.372 -7.781 4.958 1.00 88.75 701 TYR A CA 1
ATOM 5524 C C . TYR A 1 701 ? -0.164 -8.164 4.088 1.00 88.75 701 TYR A C 1
ATOM 5526 O O . TYR A 1 701 ? -0.147 -9.237 3.486 1.00 88.75 701 TYR A O 1
ATOM 5534 N N . ARG A 1 702 ? 0.862 -7.306 4.041 1.00 87.44 702 ARG A N 1
ATOM 5535 C CA . ARG A 1 702 ? 2.199 -7.623 3.515 1.00 87.44 702 ARG A CA 1
ATOM 5536 C C . ARG A 1 702 ? 3.057 -8.310 4.582 1.00 87.44 702 ARG A C 1
ATOM 5538 O O . ARG A 1 702 ? 2.725 -8.306 5.765 1.00 87.44 702 ARG A O 1
ATOM 5545 N N . ARG A 1 703 ? 4.179 -8.916 4.181 1.00 86.19 703 ARG A N 1
ATOM 5546 C CA . ARG A 1 703 ? 5.037 -9.693 5.090 1.00 86.19 703 ARG A CA 1
ATOM 5547 C C . ARG A 1 703 ? 5.652 -8.798 6.176 1.00 86.19 703 ARG A C 1
ATOM 5549 O O . ARG A 1 703 ? 6.381 -7.851 5.888 1.00 86.19 703 ARG A O 1
ATOM 5556 N N . ARG A 1 704 ? 5.345 -9.106 7.442 1.00 80.06 704 ARG A N 1
ATOM 5557 C CA . ARG A 1 704 ? 5.749 -8.306 8.610 1.00 80.06 704 ARG A CA 1
ATOM 5558 C C . ARG A 1 704 ? 7.068 -8.768 9.228 1.00 80.06 704 ARG A C 1
ATOM 5560 O O . ARG A 1 704 ? 7.387 -9.961 9.295 1.00 80.06 704 ARG A O 1
ATOM 5567 N N . PHE A 1 705 ? 7.794 -7.777 9.736 1.00 80.06 705 PHE A N 1
ATOM 5568 C CA . PHE A 1 705 ? 9.054 -7.900 10.460 1.00 80.06 705 PHE A CA 1
ATOM 5569 C C . PHE A 1 705 ? 8.903 -7.150 11.795 1.00 80.06 705 PHE A C 1
ATOM 5571 O O . PHE A 1 705 ? 8.582 -5.955 11.754 1.00 80.06 705 PHE A O 1
ATOM 5578 N N . PRO A 1 706 ? 9.095 -7.801 12.961 1.00 71.50 706 PRO A N 1
ATOM 5579 C CA . PRO A 1 706 ? 8.842 -7.160 14.251 1.00 71.50 706 PRO A CA 1
ATOM 5580 C C . PRO A 1 706 ? 9.724 -5.927 14.482 1.00 71.50 706 PRO A C 1
ATOM 5582 O O . PRO A 1 706 ? 10.877 -5.878 14.052 1.00 71.50 706 PRO A O 1
ATOM 5585 N N . ALA A 1 707 ? 9.205 -4.934 15.209 1.00 67.62 707 ALA A N 1
ATOM 5586 C CA . ALA A 1 707 ? 9.892 -3.664 15.488 1.00 67.62 707 ALA A CA 1
ATOM 5587 C C . ALA A 1 707 ? 11.051 -3.760 16.512 1.00 67.62 707 ALA A C 1
ATOM 5589 O O . ALA A 1 707 ? 11.560 -2.741 16.980 1.00 67.62 707 ALA A O 1
ATOM 5590 N N . ILE A 1 708 ? 11.474 -4.976 16.861 1.00 65.44 708 ILE A N 1
ATOM 5591 C CA . ILE A 1 708 ? 12.529 -5.257 17.838 1.00 65.44 708 ILE A CA 1
ATOM 5592 C C . ILE A 1 708 ? 13.905 -5.032 17.189 1.00 65.44 708 ILE A C 1
ATOM 5594 O O . ILE A 1 708 ? 14.162 -5.445 16.054 1.00 65.44 708 ILE A O 1
ATOM 5598 N N . SER A 1 709 ? 14.808 -4.375 17.912 1.00 65.94 709 SER A N 1
ATOM 5599 C CA . SER A 1 709 ? 16.234 -4.284 17.571 1.00 65.94 709 SER A CA 1
ATOM 5600 C C . SER A 1 709 ? 17.002 -5.461 18.169 1.00 65.94 709 SER A C 1
ATOM 5602 O O . SER A 1 709 ? 16.679 -5.883 19.274 1.00 65.94 709 SER A O 1
ATOM 5604 N N . LEU A 1 710 ? 18.081 -5.910 17.529 1.00 61.94 710 LEU A N 1
ATOM 5605 C CA . LEU A 1 710 ? 19.109 -6.708 18.211 1.00 61.94 710 LEU A CA 1
ATOM 5606 C C . LEU A 1 710 ? 20.286 -5.817 18.635 1.00 61.94 710 LEU A C 1
ATOM 5608 O O . LEU A 1 710 ? 20.571 -4.799 18.000 1.00 61.94 710 LEU A O 1
ATOM 5612 N N . VAL A 1 711 ? 20.975 -6.200 19.714 1.00 59.84 711 VAL A N 1
ATOM 5613 C CA . VAL A 1 711 ? 22.245 -5.582 20.140 1.00 59.84 711 VAL A CA 1
ATOM 5614 C C . VAL A 1 711 ? 23.360 -6.606 19.950 1.00 59.84 711 VAL A C 1
ATOM 5616 O O . VAL A 1 711 ? 23.487 -7.539 20.742 1.00 59.84 711 VAL A O 1
ATOM 5619 N N . VAL A 1 712 ? 24.136 -6.402 18.882 1.00 52.00 712 VAL A N 1
ATOM 5620 C CA . VAL A 1 712 ? 25.227 -7.252 18.363 1.00 52.00 712 VAL A CA 1
ATOM 5621 C C . VAL A 1 712 ? 26.491 -6.402 18.256 1.00 52.00 712 VAL A C 1
ATOM 5623 O O . VAL A 1 712 ? 26.347 -5.262 17.775 1.00 52.00 712 VAL A O 1
#

Foldseek 3Di:
DDDDDDDDDCPVVVVVVVVVVPPDPDPDPDDDDDDDDDDDDDDDDDDDDDDDDDDDDDDDDDDDDDDDDDDDDDDDDDDDDDDDDDDDDPDDDDPDDWDDDLDACLLVLLVVVVPDDDDADFDDDDDDDDDDDDDDDDDDDDDDDDDPDDDPFDCAPQNVLLVVLCVLQPFDDDDPPDPDDPPDQLVVLLVSLFAPPFFDPQSVCLSVLLVVLLVLLQVLCVVDPDCLQDFDSRLSSLLSSLLSLLLLCLLLVLFLLVLLQVVCCVQQVAGPPPVDDRDNDHDPADSLHLRNQLVLCLQCVCLGDPDDQDASVRPSSSSSSVSSSVSSCVSSVPGDSTGRSSVLLPDDPPDPVSVSSQLLSQQCRHSNHVSVLSVQCNVQPPDPVRSQVSSLCQSQAAFALSLRDGSLSSSLSRHDDDVVQSVLSNCSNLWQFAKWAFAAFDDDVLWGQWTWIAGLQARDIATAGRGHSDDPDDHQWIKTFTWGDGPRHIYTHTGMDTPGNDDPVCSVVRNQCCLFPVVFNSCSRNVVSLVVVLVVLQVLQVLVCVQQVDQKDKDQALLRVVVSVVVSQVVSLVPGDPVSQVSSCRLVVHPDSGDDDDDDPVRRVARQMWMWGRDSFAGITIQGNVNLCLVLLQCLLPPRDPSSLVSLVCCLQDLNRALVVVVVSCVVRHQRSNCNSSVVNPDDSVSVSSSSNSSRHSSNVPDGGYSHGDRD

Nearest PDB structures (foldseek):
  8e29-assembly1_A  TM=1.102E-01  e=3.758E+00  Homo sapiens

Sequence (712 aa):
MTPALERSREKQVHDLKRRFQIHHALAQGKHIGVVVLACQPCGFKIPAQSATHAPHTVGRDGLPVARTAQHNAALECSRRHRLGHGPDELGIIRRLLGMCPKILHLMTSVQEMLKDGLLVAKAGMIGADGDFHRSAQVITRGRRSATTAWHHAITWRGIRAILKFLTEHPPRVTSPGNHTSMSSNIKDILANSRPPGCRGRGDKYLADIAKGLQRLLLKHQEFYTYPTCRLDKDSLGELAAVLVEFGEDIHAEIGLWSGLERMQQQFFGTPLPFLVEPTDAPPDLAPFDQRRVQFLIWTLLPCFVEYRVISPTHTDLQQMAEAASRYLAERFAPMPKDSGVKQFLSTSNTFGWDIKRKLLWLGGSSYLFRLYFQRYLEAHAEKPEDRIPATDDFVCQECTEWSGLGVIDVLAAALDLPEEDRATLRTWHERHTSYYRVESLQKSGDIEETLTARNVVSGGTYIIRTNMDRSPFQTGMLIQGALTPWRGEWYWSGRQQSFGMAAADLEPSIRRDMLRQSSKIAYRYCLPELEIVRRQARDHHAAFIAHYGDALVAFPSGLALAAAEQKRMQALWAKATPEQTASAMKKGNLSKPQPDMPFPPDFLDHEEGIGVFSDPVEGVDYLLALDHVISGLRKRGEGLNEAEVQAILDAVQSDVICPAFIRRLAAGHGTESFAAAFCIRDQPGALTLEMLLRRYKGAHYRRRFPAISLVV

Secondary structure (DSSP, 8-state):
---------SHHHHHHHHHHTTS---S---------PPP----------------------------------------------PPP----------------THHHHHHHHTT-------------------------------------S---HHHHHHHHHHHHSPPP-PPTT--------HHHHHHTTSPTT---SSHHHHHHHHHHHHHHHHHHGGG-SSSTT---HHHHHHHHHHHHHHHHHHHTT-SHHHHHHHHHHHHHSSPSSTTSPP-SS-----TT-HHHHHHHHHHHGGGTSSS----TT-HHHHHHHHHHHHHHHHHHTTS-S--HHHHHHTS--SSHHHHHHHHHHHHHHSTTTHHHHHHHHHHH-SSGGGHHHHHHHHHHT---TTTT--HHHHHHHHS---HHHHHHHHGGGG-EEEEEEEEEEEEETTEEEEEEEEETTT--EEEEEEEESS----TT-EEEEEEEEETTEEEEEEEEEE--S--GGGHHHHHHHHHHTSHHHHTTT-HHHHHHHHHHHHHHHHHHHHHHSSSEEEESSHHHHHHHHHHHHHHHHTTS-HHHHHHHHHHHT-SSSS------HHHHT--S-EEEEEETTTEEEEESSHHHHHHHHHTTTSS--HHHHHHHHHHHH-SSS-HHHHHHHHHHH-SHHHHHHTT--SS-HHHHHHHHHHHH-GGGTSPP--SPPP--